Protein AF-A0A8J4UWA9-F1 (afdb_monomer)

Foldseek 3Di:
DDDDPDDDDWDKDKFDDAFDQPPCPQLLQWQAWAAAALAQWIWTAGVQQKIWICRRPDGDDTLDIDPAHFDDKDKEDEPDPPSPDFIKMWTAHPQRKIWIWTQDPSSHIDTQAIQGPVNVVVLPDPVVPCPDFDDKDWADHYPQWTWMDTLNFKIWIWGDDPNDRYIHTPAIEGAPDDPVCNPFWQDWHAAQQWIWTAGQAAKIWIAGRHHNYTFFIDRQLVLQVVPDPDDVCSVVRGAWHDWDAANLRQWIWIAHQQGKIWIDGVLLRCVVVVVRGPLDDPPPQPPLDDPDDDDCPDPVSVVVNCVSVVDDPDPDPDPVVVVVVVVCCVPPPPPPPPSFGSQCSPPDPVSVVSRVPDDPDPQLADRSTDMDRDPDDPAWGWRDWADHSFKIWTWIAHNSSQKIKIWIAGRNVRDIDIDIDRGRKDWYHYDNVDRWTWMQGSRGIMTMDIPADPLNVLQVCLVPHPPVVSVVSCVSRVNQLRQDDVVSCVVCVVVVVVRSVVSNCVSCCCVVPPDPPPDDDDDDDDDDDDDDD

Nearest PDB structures (foldseek):
  7pqh-assembly1_G  TM=6.621E-01  e=1.181E-06  Saccharomyces cerevisiae
  5wbl-assembly1_A  TM=5.538E-01  e=3.535E-06  Arabidopsis thaliana
  5wbj-assembly1_A  TM=5.204E-01  e=1.010E-06  Arabidopsis thaliana
  7peq-assembly1_AI  TM=6.344E-01  e=3.900E-05  Homo sapiens
  7fik-assembly1_D  TM=5.976E-01  e=2.707E-05  Xenopus laevis

Solvent-accessible surface area (backbone atoms only — not comparable to full-atom values): 30701 Å² total; per-residue (Å²): 134,85,74,73,80,72,83,71,74,82,44,70,35,78,42,58,75,39,72,53,45,76,80,48,79,60,55,49,45,47,76,48,38,37,36,36,63,97,55,57,40,35,38,36,33,32,77,84,14,32,38,41,28,31,41,75,83,52,78,70,58,67,35,34,74,42,82,60,59,37,72,50,74,46,55,43,40,66,88,64,91,64,88,81,65,68,58,37,40,40,39,30,28,84,79,58,26,37,36,35,31,39,36,50,98,84,39,44,72,39,81,63,31,60,42,45,45,69,55,52,51,64,62,46,58,84,87,70,72,70,86,72,87,85,46,72,44,87,62,49,40,44,74,46,34,32,38,37,36,36,65,86,42,35,43,36,34,34,33,53,52,87,95,45,58,59,67,44,77,78,46,69,27,60,45,66,67,64,92,87,58,87,86,50,72,51,32,73,42,66,54,97,62,34,35,38,39,31,25,28,78,36,42,35,42,30,27,38,69,74,68,17,44,61,33,32,54,42,58,48,60,62,49,41,53,76,58,51,93,66,70,84,64,60,87,64,70,48,50,31,51,45,62,43,62,12,94,82,64,44,31,38,39,38,31,25,72,77,49,31,39,40,39,36,44,45,48,59,47,43,69,75,42,50,87,37,46,61,42,64,68,75,84,66,70,71,66,84,63,69,96,56,99,65,65,81,88,38,72,73,43,53,56,50,46,30,68,69,66,75,47,79,84,71,90,67,80,49,70,64,58,51,50,53,49,52,51,50,58,70,68,38,72,77,72,65,73,81,74,67,55,72,52,42,56,44,94,45,67,68,43,34,54,47,42,74,68,58,76,78,62,85,68,41,53,56,89,56,30,51,75,52,75,57,94,69,70,92,74,50,40,81,76,48,79,46,49,46,81,52,35,38,42,40,32,31,34,28,79,52,20,46,28,27,37,40,38,39,35,35,37,69,79,69,48,75,40,72,45,80,38,92,40,50,32,44,69,34,50,54,50,98,84,54,93,62,50,33,34,41,29,71,70,21,35,29,38,52,35,70,83,42,51,70,68,60,52,50,52,50,37,56,73,77,53,44,56,66,60,50,50,52,45,29,60,69,58,70,46,69,72,65,74,63,57,70,66,55,41,50,49,18,63,75,68,68,37,60,66,43,41,52,52,41,52,63,38,40,37,72,75,78,55,64,80,92,76,80,77,77,85,80,84,79,83,90,77,89,79,90,82,88,134

Sequence (533 aa):
MLSRPEARAPCALEVALVPDIGLCADIQHTVKARLAAGSALLCCLHDDGKLTISDVSEPGTPAGVLEDSHTDFLWEVSTEQNKARKPRLLTMKPACNLRLHEIDSESQLTSVSECSTDILLQLVNKDLNVSKLSSMNLLSFVDGRCYLLLNGHVLVHIWWKEGCAEPEMLSSCVLSLPSETQEMFTDYQLCKGILFMLMSIGFIYVFDSADGKHLATVELPAYYISGQRNVDLADSLSSFCLLQISQDFSTAVVVTRLNQALAVDLNDYFRIHINHLHCQQDPRPLPLIPTKPCDQDSIANSTYSQSVLGTHFQTDHSWEARLALLYKQAKAPVSSALRIPWYKDLPRSECQQAAATTKLSQSALPSRGAVISLSLPEQTTPTQLIVSEFSAVLSFTSPGNSSTTLAYWDFQTQVVTCHFIDAPALPVCWSEEEHLSLILKESGMSLVLFSVTQEELLNRLMVFGSAGVVDSLCHLNAWGRCSMPIHSLQAGLKNRQLDMVDFFLKSKENILCPPTNYSLPDQSPTSTQMQLQ

Structure (mmCIF, N/CA/C/O backbone):
data_AF-A0A8J4UWA9-F1
#
_entry.id   AF-A0A8J4UWA9-F1
#
loop_
_atom_site.group_PDB
_atom_site.id
_atom_site.type_symbol
_atom_site.label_atom_id
_atom_site.label_alt_id
_atom_site.label_comp_id
_atom_site.label_asym_id
_atom_site.label_entity_id
_atom_site.label_seq_id
_atom_site.pdbx_PDB_ins_code
_atom_site.Cartn_x
_atom_site.Cartn_y
_atom_site.Cartn_z
_atom_site.occupancy
_atom_site.B_iso_or_equiv
_atom_site.auth_seq_id
_atom_site.auth_comp_id
_atom_site.auth_asym_id
_atom_site.auth_atom_id
_atom_site.pdbx_PDB_model_num
ATOM 1 N N . MET A 1 1 ? -19.453 -19.515 -36.589 1.00 31.64 1 MET A N 1
ATOM 2 C CA . MET A 1 1 ? -18.828 -18.188 -36.430 1.00 31.64 1 MET A CA 1
ATOM 3 C C . MET A 1 1 ? -18.993 -17.800 -34.975 1.00 31.64 1 MET A C 1
ATOM 5 O O . MET A 1 1 ? -20.091 -17.453 -34.573 1.00 31.64 1 MET A O 1
ATOM 9 N N . LEU A 1 2 ? -17.951 -18.014 -34.171 1.00 27.30 2 LEU A N 1
ATOM 10 C CA . LEU A 1 2 ? -17.931 -17.633 -32.761 1.00 27.30 2 LEU A CA 1
ATOM 11 C C . LEU A 1 2 ? -17.698 -16.125 -32.720 1.00 27.30 2 LEU A C 1
ATOM 13 O O . LEU A 1 2 ? -16.602 -15.658 -33.027 1.00 27.30 2 LEU A O 1
ATOM 17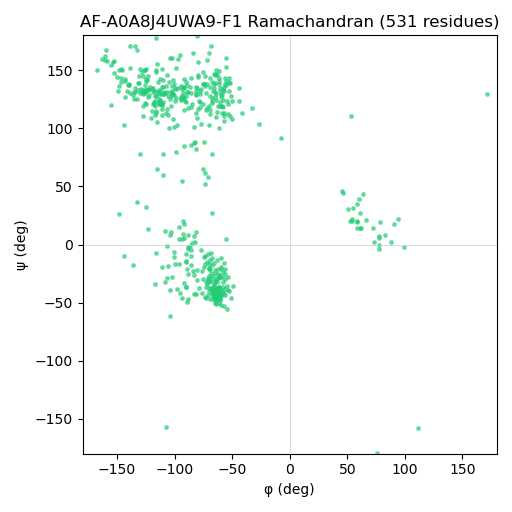 N N . SER A 1 3 ? -18.759 -15.374 -32.448 1.00 25.36 3 SER A N 1
ATOM 18 C CA . SER A 1 3 ? -18.674 -13.953 -32.141 1.00 25.36 3 SER A CA 1
ATOM 19 C C . SER A 1 3 ? -17.695 -13.770 -30.983 1.00 25.36 3 SER A C 1
ATOM 21 O O . SER A 1 3 ? -17.846 -14.393 -29.931 1.00 25.36 3 SER A O 1
ATOM 23 N N . ARG A 1 4 ? -16.666 -12.942 -31.205 1.00 26.19 4 ARG A N 1
ATOM 24 C CA . ARG A 1 4 ? -15.840 -12.372 -30.133 1.00 26.19 4 ARG A CA 1
ATOM 25 C C . ARG A 1 4 ? -16.780 -11.895 -29.017 1.00 26.19 4 ARG A C 1
ATOM 27 O O . ARG A 1 4 ? -17.773 -11.251 -29.358 1.00 26.19 4 ARG A O 1
ATOM 34 N N . PRO A 1 5 ? -16.503 -12.182 -27.733 1.00 31.03 5 PRO A N 1
ATOM 35 C CA . PRO A 1 5 ? -17.251 -11.539 -26.667 1.00 31.03 5 PRO A CA 1
ATOM 36 C C . PRO A 1 5 ? -17.061 -10.029 -26.831 1.00 31.03 5 PRO A C 1
ATOM 38 O O . PRO A 1 5 ? -15.929 -9.554 -26.952 1.00 31.03 5 PRO A O 1
ATOM 41 N N . GLU A 1 6 ? -18.171 -9.302 -26.938 1.00 30.31 6 GLU A N 1
ATOM 42 C CA . GLU A 1 6 ? -18.180 -7.843 -26.916 1.00 30.31 6 GLU A CA 1
ATOM 43 C C . GLU A 1 6 ? -17.410 -7.366 -25.679 1.00 30.31 6 GLU A C 1
ATOM 45 O O . GLU A 1 6 ? -17.491 -7.979 -24.610 1.00 30.31 6 GLU A O 1
ATOM 50 N N . ALA A 1 7 ? -16.605 -6.314 -25.847 1.00 37.88 7 ALA A N 1
ATOM 51 C CA . ALA A 1 7 ? -15.844 -5.722 -24.759 1.00 37.88 7 ALA A CA 1
ATOM 52 C C . ALA A 1 7 ? -16.825 -5.313 -23.653 1.00 37.88 7 ALA A C 1
ATOM 54 O O . ALA A 1 7 ? -17.656 -4.426 -23.847 1.00 37.88 7 ALA A O 1
ATOM 55 N N . ARG A 1 8 ? -16.770 -6.025 -22.521 1.00 51.41 8 ARG A N 1
ATOM 56 C CA . ARG A 1 8 ? -17.594 -5.741 -21.345 1.00 51.41 8 ARG A CA 1
ATOM 57 C C . ARG A 1 8 ? -17.330 -4.299 -20.921 1.00 51.41 8 ARG A C 1
ATOM 59 O O . ARG A 1 8 ? -16.172 -3.899 -20.831 1.00 51.41 8 ARG A O 1
ATOM 66 N N . ALA A 1 9 ? -18.391 -3.534 -20.674 1.00 50.44 9 ALA A N 1
ATOM 67 C CA . ALA A 1 9 ? -18.242 -2.209 -20.093 1.00 50.44 9 ALA A CA 1
ATOM 68 C C . ALA A 1 9 ? -17.501 -2.338 -18.746 1.00 50.44 9 ALA A C 1
ATOM 70 O O . ALA A 1 9 ? -17.834 -3.243 -17.971 1.00 50.44 9 ALA A O 1
ATOM 71 N N . PRO A 1 10 ? -16.497 -1.489 -18.472 1.00 60.09 10 PRO A N 1
ATOM 72 C CA . PRO A 1 10 ? -15.812 -1.486 -17.188 1.00 60.09 10 PRO A CA 1
ATOM 73 C C . PRO A 1 10 ? -16.841 -1.225 -16.082 1.00 60.09 10 PRO A C 1
ATOM 75 O O . PRO A 1 10 ? -17.544 -0.217 -16.104 1.00 60.09 10 PRO A O 1
ATOM 78 N N . CYS A 1 11 ? -16.981 -2.175 -15.160 1.00 76.44 11 CYS A N 1
ATOM 79 C CA . CYS A 1 11 ? -17.974 -2.140 -14.093 1.00 76.44 11 CYS A CA 1
ATOM 80 C C . CYS A 1 11 ? -17.272 -2.379 -12.755 1.00 76.44 11 CYS A C 1
ATOM 82 O O . CYS A 1 11 ? -16.471 -3.312 -12.627 1.00 76.44 11 CYS A O 1
ATOM 84 N N . ALA A 1 12 ? -17.567 -1.515 -11.786 1.00 88.50 12 ALA A N 1
ATOM 85 C CA . ALA A 1 12 ? -17.227 -1.696 -10.386 1.00 88.50 12 ALA A CA 1
ATOM 86 C C . ALA A 1 12 ? -18.495 -2.121 -9.636 1.00 88.50 12 ALA A C 1
ATOM 88 O O . ALA A 1 12 ? -19.555 -1.518 -9.807 1.00 88.50 12 ALA A O 1
ATOM 89 N N . LEU A 1 13 ? -18.387 -3.179 -8.841 1.00 90.62 13 LEU A N 1
ATOM 90 C CA . LEU A 1 13 ? -19.443 -3.667 -7.968 1.00 90.62 13 LEU A CA 1
ATOM 91 C C . LEU A 1 13 ? -19.074 -3.320 -6.530 1.00 90.62 13 LEU A C 1
ATOM 93 O O . LEU A 1 13 ? -18.088 -3.829 -6.003 1.00 90.62 13 LEU A O 1
ATOM 97 N N . GLU A 1 14 ? -19.885 -2.489 -5.891 1.00 92.38 14 GLU A N 1
ATOM 98 C CA . GLU A 1 14 ? -19.778 -2.235 -4.461 1.00 92.38 14 GLU A CA 1
ATOM 99 C C . GLU A 1 14 ? -20.630 -3.241 -3.681 1.00 92.38 14 GLU A C 1
ATOM 101 O O . GLU A 1 14 ? -21.792 -3.480 -4.012 1.00 92.38 14 GLU A O 1
ATOM 106 N N . VAL A 1 15 ? -20.032 -3.845 -2.657 1.00 92.06 15 VAL A N 1
ATOM 107 C CA . VAL A 1 15 ? -20.636 -4.885 -1.828 1.00 92.06 15 VAL A CA 1
ATOM 108 C C . VAL A 1 15 ? -20.512 -4.478 -0.366 1.00 92.06 15 VAL A C 1
ATOM 110 O O . VAL A 1 15 ? -19.419 -4.490 0.195 1.00 92.06 15 VAL A O 1
ATOM 113 N N . ALA A 1 16 ? -21.623 -4.140 0.275 1.00 91.25 16 ALA A N 1
ATOM 114 C CA . ALA A 1 16 ? -21.692 -3.973 1.718 1.00 91.25 16 ALA A CA 1
ATOM 115 C C . ALA A 1 16 ? -21.313 -5.292 2.403 1.00 91.25 16 ALA A C 1
ATOM 117 O O . ALA A 1 16 ? -21.866 -6.350 2.085 1.00 91.25 16 ALA A O 1
ATOM 118 N N . LEU A 1 17 ? -20.352 -5.215 3.324 1.00 89.25 17 LEU A N 1
ATOM 119 C CA . LEU A 1 17 ? -19.878 -6.346 4.120 1.00 89.25 17 LEU A CA 1
ATOM 120 C C . LEU A 1 17 ? -20.411 -6.281 5.546 1.00 89.25 17 LEU A C 1
ATOM 122 O O . LEU A 1 17 ? -20.756 -7.312 6.119 1.00 89.25 17 LEU A O 1
ATOM 126 N N . VAL A 1 18 ? -20.473 -5.073 6.109 1.00 86.81 18 VAL A N 1
ATOM 127 C CA . VAL A 1 18 ? -20.849 -4.845 7.504 1.00 86.81 18 VAL A CA 1
ATOM 128 C C . VAL A 1 18 ? -21.676 -3.565 7.572 1.00 86.81 18 VAL A C 1
ATOM 130 O O . VAL A 1 18 ? -21.222 -2.553 7.036 1.00 86.81 18 VAL A O 1
ATOM 133 N N . PRO A 1 19 ? -22.881 -3.586 8.166 1.00 82.19 19 PRO A N 1
ATOM 134 C CA . PRO A 1 19 ? -23.684 -2.379 8.327 1.00 82.19 19 PRO A CA 1
ATOM 135 C C . PRO A 1 19 ? -23.057 -1.440 9.366 1.00 82.19 19 PRO A C 1
ATOM 137 O O . PRO A 1 19 ? -22.196 -1.851 10.143 1.00 82.19 19 PRO A O 1
ATOM 140 N N . ASP A 1 20 ? -23.485 -0.179 9.397 1.00 74.44 20 ASP A N 1
ATOM 141 C CA . ASP A 1 20 ? -23.071 0.728 10.467 1.00 74.44 20 ASP A CA 1
ATOM 142 C C . ASP A 1 20 ? -23.710 0.319 11.791 1.00 74.44 20 ASP A C 1
ATOM 144 O O . ASP A 1 20 ? -24.935 0.273 11.933 1.00 74.44 20 ASP A O 1
ATOM 148 N N . ILE A 1 21 ? -22.851 -0.000 12.756 1.00 65.88 21 ILE A N 1
ATOM 149 C CA . ILE A 1 21 ? -23.251 -0.316 14.122 1.00 65.88 21 ILE A CA 1
ATOM 150 C C . ILE A 1 21 ? -22.383 0.448 15.134 1.00 65.88 21 ILE A C 1
ATOM 152 O O . ILE A 1 21 ? -22.033 -0.068 16.195 1.00 65.88 21 ILE A O 1
ATOM 156 N N . GLY A 1 22 ? -22.016 1.688 14.789 1.00 66.50 22 GLY A N 1
ATOM 157 C CA . GLY A 1 22 ? -21.118 2.527 15.589 1.00 66.50 22 GLY A CA 1
ATOM 158 C C . GLY A 1 22 ? -19.641 2.367 15.219 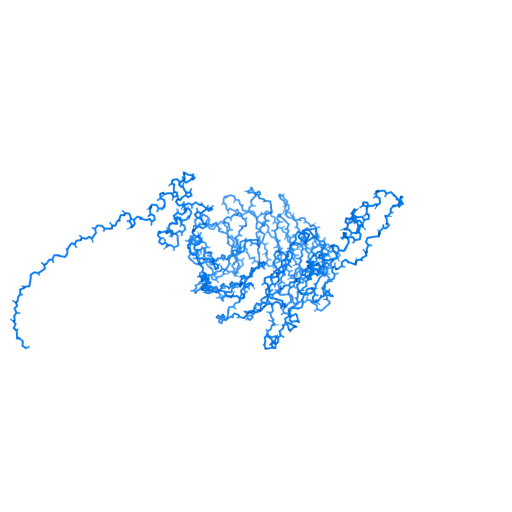1.00 66.50 22 GLY A C 1
ATOM 159 O O . GLY A 1 22 ? -18.769 2.756 15.990 1.00 66.50 22 GLY A O 1
ATOM 160 N N . LEU A 1 23 ? -19.356 1.809 14.037 1.00 66.75 23 LEU A N 1
ATOM 161 C CA . LEU A 1 23 ? -17.997 1.678 13.493 1.00 66.75 23 LEU A CA 1
ATOM 162 C C . LEU A 1 23 ? -17.443 3.019 12.989 1.00 66.75 23 LEU A C 1
ATOM 164 O O . LEU A 1 23 ? -16.235 3.167 12.822 1.00 66.75 23 LEU A O 1
ATOM 168 N N . CYS A 1 24 ? -18.339 3.973 12.732 1.00 64.06 24 CYS A N 1
ATOM 169 C CA . CYS A 1 24 ? -18.130 5.078 11.804 1.00 64.06 24 CYS A CA 1
ATOM 170 C C . CYS A 1 24 ? -18.353 6.460 12.435 1.00 64.06 24 CYS A C 1
ATOM 172 O O . CYS A 1 24 ? -18.805 7.382 11.755 1.00 64.06 24 CYS A O 1
ATOM 174 N N . ALA A 1 25 ? -18.054 6.620 13.728 1.00 66.94 25 ALA A N 1
ATOM 175 C CA . ALA A 1 25 ? -18.060 7.945 14.341 1.00 66.94 25 ALA A CA 1
ATOM 176 C C . ALA A 1 25 ? -16.959 8.812 13.706 1.00 66.94 25 ALA A C 1
ATOM 178 O O . ALA A 1 25 ? -15.802 8.400 13.637 1.00 66.94 25 ALA A O 1
ATOM 179 N N . ASP A 1 26 ? -17.338 9.996 13.225 1.00 78.19 26 ASP A N 1
ATOM 180 C CA . ASP A 1 26 ? -16.420 11.040 12.767 1.00 78.19 26 ASP A CA 1
ATOM 181 C C . ASP A 1 26 ? -15.496 10.649 11.593 1.00 78.19 26 ASP A C 1
ATOM 183 O O . ASP A 1 26 ? -14.351 11.092 11.521 1.00 78.19 26 ASP A O 1
ATOM 187 N N . ILE A 1 27 ? -16.002 9.892 10.603 1.00 84.88 27 ILE A N 1
ATOM 188 C CA . ILE A 1 27 ? -15.251 9.560 9.366 1.00 84.88 27 ILE A CA 1
ATOM 189 C C . ILE A 1 27 ? -14.632 10.805 8.724 1.00 84.88 27 ILE A C 1
ATOM 191 O O . ILE A 1 27 ? -13.532 10.736 8.187 1.00 84.88 27 ILE A O 1
ATOM 195 N N . GLN A 1 28 ? -15.308 11.951 8.793 1.00 85.81 28 GLN A N 1
ATOM 196 C CA . GLN A 1 28 ? -14.829 13.216 8.228 1.00 85.81 28 GLN A CA 1
ATOM 197 C C . GLN A 1 28 ? -13.501 13.690 8.844 1.00 85.81 28 GLN A C 1
ATOM 199 O O . GLN A 1 28 ? -12.731 14.382 8.182 1.00 85.81 28 GLN A O 1
ATOM 204 N N . HIS A 1 29 ? -13.230 13.281 10.084 1.00 86.69 29 HIS A N 1
ATOM 205 C CA . HIS A 1 29 ? -12.028 13.593 10.852 1.00 86.69 29 HIS A CA 1
ATOM 206 C C . HIS A 1 29 ? -11.006 12.450 10.847 1.00 86.69 29 HIS A C 1
ATOM 208 O O . HIS A 1 29 ? -9.884 12.617 11.319 1.00 86.69 29 HIS A O 1
ATOM 214 N N . THR A 1 30 ? -11.345 11.286 10.286 1.00 88.88 30 THR A N 1
ATOM 215 C CA . THR A 1 30 ? -10.436 10.138 10.231 1.00 88.88 30 THR A CA 1
ATOM 216 C C . THR A 1 30 ? -9.395 10.306 9.119 1.00 88.88 30 THR A C 1
ATOM 218 O O . THR A 1 30 ? -9.722 10.420 7.941 1.00 88.88 30 THR A O 1
ATOM 221 N N . VAL A 1 31 ? -8.115 10.263 9.478 1.00 88.88 31 VAL A N 1
ATOM 222 C CA . VAL A 1 31 ? -6.973 10.409 8.561 1.00 88.88 31 VAL A CA 1
ATOM 223 C C . VAL A 1 31 ? -6.515 9.061 8.000 1.00 88.88 31 VAL A C 1
ATOM 225 O O . VAL A 1 31 ? -6.098 8.975 6.847 1.00 88.88 31 VAL A O 1
ATOM 228 N N . LYS A 1 32 ? -6.564 7.995 8.808 1.00 91.12 32 LYS A N 1
ATOM 229 C CA . LYS A 1 32 ? -6.045 6.671 8.429 1.00 91.12 32 LYS A CA 1
ATOM 230 C C . LYS A 1 32 ? -6.845 5.561 9.098 1.00 91.12 32 LYS A C 1
ATOM 232 O O . LYS A 1 32 ? -7.010 5.584 10.312 1.00 91.12 32 LYS A O 1
ATOM 237 N N . ALA A 1 33 ? -7.264 4.557 8.330 1.00 91.56 33 ALA A N 1
ATOM 238 C CA . ALA A 1 33 ? -7.954 3.376 8.843 1.00 91.56 33 ALA A CA 1
ATOM 239 C C . ALA A 1 33 ? -7.270 2.084 8.378 1.00 91.56 33 ALA A C 1
ATOM 241 O O . ALA A 1 33 ? -6.945 1.931 7.196 1.00 91.56 33 ALA A O 1
ATOM 242 N N . ARG A 1 34 ? -7.042 1.140 9.302 1.00 91.50 34 ARG A N 1
ATOM 243 C CA . ARG A 1 34 ? -6.495 -0.186 8.976 1.00 91.50 34 ARG A CA 1
ATOM 244 C C . ARG A 1 34 ? -7.161 -1.308 9.764 1.00 91.50 34 ARG A C 1
ATOM 246 O O . ARG A 1 34 ? -7.336 -1.195 10.978 1.00 91.50 34 ARG A O 1
ATOM 253 N N . LEU A 1 35 ? -7.451 -2.406 9.076 1.00 89.19 35 LEU A N 1
ATOM 254 C CA . LEU A 1 35 ? -7.943 -3.653 9.651 1.00 89.19 35 LEU A CA 1
ATOM 255 C C . LEU A 1 35 ? -6.760 -4.558 10.023 1.00 89.19 35 LEU A C 1
ATOM 257 O O . LEU A 1 35 ? -5.783 -4.646 9.280 1.00 89.19 35 LEU A O 1
ATOM 261 N N . ALA A 1 36 ? -6.841 -5.226 11.166 1.00 87.12 36 ALA A N 1
ATOM 262 C CA . ALA A 1 36 ? -5.839 -6.192 11.591 1.00 87.12 36 ALA A CA 1
ATOM 263 C C . ALA A 1 36 ? -5.904 -7.480 10.748 1.00 87.12 36 ALA A C 1
ATOM 265 O O . ALA A 1 36 ? -6.975 -8.015 10.454 1.00 87.12 36 ALA A O 1
ATOM 266 N N . ALA A 1 37 ? -4.742 -8.019 10.374 1.00 78.81 37 ALA A N 1
ATOM 267 C CA . ALA A 1 37 ? -4.672 -9.287 9.658 1.00 78.81 37 ALA A CA 1
ATOM 268 C C . ALA A 1 37 ? -5.115 -10.444 10.574 1.00 78.81 37 ALA A C 1
ATOM 270 O O . ALA A 1 37 ? -4.589 -10.621 11.670 1.00 78.81 37 ALA A O 1
ATOM 271 N N . GLY A 1 38 ? -6.081 -11.247 10.122 1.00 74.00 38 GLY A N 1
ATOM 272 C CA . GLY A 1 38 ? -6.558 -12.420 10.863 1.00 74.00 38 GLY A CA 1
ATOM 273 C C . GLY A 1 38 ? -7.500 -12.132 12.041 1.00 74.00 38 GLY A C 1
ATOM 274 O O . GLY A 1 38 ? -7.874 -13.078 12.733 1.00 74.00 38 GLY A O 1
ATOM 275 N N . SER A 1 39 ? -7.921 -10.881 12.258 1.00 77.38 39 SER A N 1
ATOM 276 C CA . SER A 1 39 ? -8.963 -10.524 13.230 1.00 77.38 39 SER A CA 1
ATOM 277 C C . SER A 1 39 ? -9.972 -9.531 12.638 1.00 77.38 39 SER A C 1
ATOM 279 O O . SER A 1 39 ? -9.790 -9.023 11.534 1.00 77.38 39 SER A O 1
ATOM 281 N N . ALA A 1 40 ? -11.069 -9.281 13.354 1.00 84.75 40 ALA A N 1
ATOM 282 C CA . ALA A 1 40 ? -12.113 -8.339 12.950 1.00 84.75 40 ALA A CA 1
ATOM 283 C C . ALA A 1 40 ? -11.887 -6.925 13.523 1.00 84.75 40 ALA A C 1
ATOM 285 O O . ALA A 1 40 ? -12.823 -6.142 13.612 1.00 84.75 40 ALA A O 1
ATOM 286 N N . LEU A 1 41 ? -10.661 -6.588 13.938 1.00 88.19 41 LEU A N 1
ATOM 287 C CA . LEU A 1 41 ? -10.372 -5.319 14.607 1.00 88.19 41 LEU A CA 1
ATOM 288 C C . LEU A 1 41 ? -9.981 -4.234 13.604 1.00 88.19 41 LEU A C 1
ATOM 290 O O . LEU A 1 41 ? -9.008 -4.376 12.861 1.00 88.19 41 LEU A O 1
ATOM 294 N N . LEU A 1 42 ? -10.717 -3.129 13.626 1.00 89.25 42 LEU A N 1
ATOM 295 C CA . LEU A 1 42 ? -10.459 -1.920 12.856 1.00 89.25 42 LEU A CA 1
ATOM 296 C C . LEU A 1 42 ? -9.836 -0.863 13.767 1.00 89.25 42 LEU A C 1
ATOM 298 O O . LEU A 1 42 ? -10.354 -0.605 14.848 1.00 89.25 42 LEU A O 1
ATOM 302 N N . CYS A 1 43 ? -8.748 -0.234 13.327 1.00 90.62 43 CYS A N 1
ATOM 303 C CA . CYS A 1 43 ? -8.167 0.930 13.990 1.00 90.62 43 CYS A CA 1
ATOM 304 C C . CYS A 1 43 ? -8.260 2.151 13.074 1.00 90.62 43 CYS A C 1
ATOM 306 O O . CYS A 1 43 ? -7.867 2.076 11.905 1.00 90.62 43 CYS A O 1
ATOM 308 N N . CYS A 1 44 ? -8.753 3.259 13.620 1.00 91.19 44 CYS A N 1
ATOM 309 C CA . CYS A 1 44 ? -8.930 4.539 12.947 1.00 91.19 44 CYS A CA 1
ATOM 310 C C . CYS A 1 44 ? -8.170 5.634 13.707 1.00 91.19 44 CYS A C 1
ATOM 312 O O . CYS A 1 44 ? -8.362 5.799 14.913 1.00 91.19 44 CYS A O 1
ATOM 314 N N . LEU A 1 45 ? -7.323 6.374 12.990 1.00 92.00 45 LEU A N 1
ATOM 315 C CA . LEU A 1 45 ? -6.604 7.555 13.464 1.00 92.00 45 LEU A CA 1
ATOM 316 C C . LEU A 1 45 ? -7.333 8.817 13.024 1.00 92.00 45 LEU A C 1
ATOM 318 O O . LEU A 1 45 ? -7.558 8.999 11.827 1.00 92.00 45 LEU A O 1
ATOM 322 N N . HIS A 1 46 ? -7.639 9.684 13.980 1.00 91.06 46 HIS A N 1
ATOM 323 C CA . HIS A 1 46 ? -8.318 10.960 13.767 1.00 91.06 46 HIS A CA 1
ATOM 324 C C . HIS A 1 46 ? -7.331 12.127 13.643 1.00 91.06 46 HIS A C 1
ATOM 326 O O . HIS A 1 46 ? -6.156 12.013 13.998 1.00 91.06 46 HIS A O 1
ATOM 332 N N . ASP A 1 47 ? -7.806 13.249 13.112 1.00 88.62 47 ASP A N 1
ATOM 333 C CA . ASP A 1 47 ? -7.044 14.486 12.899 1.00 88.62 47 ASP A CA 1
ATOM 334 C C . ASP A 1 47 ? -6.523 15.121 14.202 1.00 88.62 47 ASP A C 1
ATOM 336 O O . ASP A 1 47 ? -5.463 15.752 14.207 1.00 88.62 47 ASP A O 1
ATOM 340 N N . ASP A 1 48 ? -7.214 14.896 15.319 1.00 87.19 48 ASP A N 1
ATOM 341 C CA . ASP A 1 48 ? -6.806 15.281 16.672 1.00 87.19 48 ASP A CA 1
ATOM 342 C C . ASP A 1 48 ? -5.726 14.362 17.287 1.00 87.19 48 ASP A C 1
ATOM 344 O O . ASP A 1 48 ? -5.193 14.637 18.368 1.00 87.19 48 ASP A O 1
ATOM 348 N N . GLY A 1 49 ? -5.356 13.292 16.577 1.00 86.81 49 GLY A N 1
ATOM 349 C CA . GLY A 1 49 ? -4.370 12.301 16.991 1.00 86.81 49 GLY A CA 1
ATOM 350 C C . GLY A 1 49 ? -4.939 11.152 17.826 1.00 86.81 49 GLY A C 1
ATOM 351 O O . GLY A 1 49 ? -4.167 10.293 18.256 1.00 86.81 49 GLY A O 1
ATOM 352 N N . LYS A 1 50 ? -6.250 11.097 18.078 1.00 90.19 50 LYS A N 1
ATOM 353 C CA . LYS A 1 50 ? -6.855 9.981 18.814 1.00 90.19 50 LYS A CA 1
ATOM 354 C C . LYS A 1 50 ? -6.909 8.725 17.957 1.00 90.19 50 LYS A C 1
ATOM 356 O O . LYS A 1 50 ? -7.149 8.782 16.750 1.00 90.19 50 LYS A O 1
ATOM 361 N N . LEU A 1 51 ? -6.734 7.573 18.602 1.00 90.00 51 LEU A N 1
ATOM 362 C CA . LEU A 1 51 ? -6.941 6.270 17.971 1.00 90.00 51 LEU A CA 1
ATOM 363 C C . LEU A 1 51 ? -8.197 5.620 18.537 1.00 90.00 51 LEU A C 1
ATOM 365 O O . LEU A 1 51 ? -8.355 5.485 19.751 1.00 90.00 51 LEU A O 1
ATOM 369 N N . THR A 1 52 ? -9.068 5.179 17.641 1.00 89.00 52 THR A N 1
ATOM 370 C CA . THR A 1 52 ? -10.274 4.418 17.976 1.00 89.00 52 THR A CA 1
ATOM 371 C C . THR A 1 52 ? -10.137 3.017 17.416 1.00 89.00 52 THR A C 1
ATOM 373 O O . THR A 1 52 ? -9.773 2.840 16.254 1.00 89.00 52 THR A O 1
ATOM 376 N N . ILE A 1 53 ? -10.377 2.022 18.262 1.00 88.69 53 ILE A N 1
ATOM 377 C CA . ILE A 1 53 ? -10.332 0.614 17.896 1.00 88.69 53 ILE A CA 1
ATOM 378 C C . ILE A 1 53 ? -11.738 0.067 18.065 1.00 88.69 53 ILE A C 1
ATOM 380 O O . ILE A 1 53 ? -12.334 0.213 19.133 1.00 88.69 53 ILE A O 1
ATOM 384 N N . SER A 1 54 ? -12.243 -0.580 17.026 1.00 86.25 54 SER A N 1
ATOM 385 C CA . SER A 1 54 ? -13.588 -1.141 16.992 1.00 86.25 54 SER A CA 1
ATOM 386 C C . SER A 1 54 ? -13.539 -2.575 16.489 1.00 86.25 54 SER A C 1
ATOM 388 O O . SER A 1 54 ? -12.801 -2.885 15.552 1.00 86.25 54 SER A O 1
ATOM 390 N N . ASP A 1 55 ? -14.330 -3.448 17.105 1.00 85.12 55 ASP A N 1
ATOM 391 C CA . ASP A 1 55 ? -14.548 -4.793 16.591 1.00 85.12 55 ASP A CA 1
ATOM 392 C C . ASP A 1 55 ? -15.674 -4.749 15.556 1.00 85.12 55 ASP A C 1
ATOM 394 O O . ASP A 1 55 ? -16.794 -4.331 15.830 1.00 85.12 55 ASP A O 1
ATOM 398 N N . VAL A 1 56 ? -15.360 -5.158 14.335 1.00 82.31 56 VAL A N 1
ATOM 399 C CA . VAL A 1 56 ? -16.290 -5.201 13.209 1.00 82.31 56 VAL A CA 1
ATOM 400 C C . VAL A 1 56 ? -17.346 -6.303 13.392 1.00 82.31 56 VAL A C 1
ATOM 402 O O . VAL A 1 56 ? -18.412 -6.248 12.778 1.00 82.31 56 VAL A O 1
ATOM 405 N N . SER A 1 57 ? -17.071 -7.306 14.229 1.00 77.31 57 SER A N 1
ATOM 406 C CA . SER A 1 57 ? -17.984 -8.412 14.520 1.00 77.31 57 SER A CA 1
ATOM 407 C C . SER A 1 57 ? -18.951 -8.135 15.674 1.00 77.31 57 SER A C 1
ATOM 409 O O . SER A 1 57 ? -20.047 -8.705 15.681 1.00 77.31 57 SER A O 1
ATOM 411 N N . GLU A 1 58 ? -18.595 -7.247 16.609 1.00 70.38 58 GLU A N 1
ATOM 412 C CA . GLU A 1 58 ? -19.408 -6.936 17.786 1.00 70.38 58 GLU A CA 1
ATOM 413 C C . GLU A 1 58 ? -19.993 -5.511 17.735 1.00 70.38 58 GLU A C 1
ATOM 415 O O . GLU A 1 58 ? -19.262 -4.523 17.685 1.00 70.38 58 GLU A O 1
ATOM 420 N N . PRO A 1 59 ? -21.327 -5.367 17.760 1.00 57.72 59 PRO A N 1
ATOM 421 C CA . PRO A 1 59 ? -21.978 -4.072 17.613 1.00 57.72 59 PRO A CA 1
ATOM 422 C C . PRO A 1 59 ? -21.936 -3.200 18.881 1.00 57.72 59 PRO A C 1
ATOM 424 O O . PRO A 1 59 ? -22.351 -3.637 19.953 1.00 57.72 59 PRO A O 1
ATOM 427 N N . GLY A 1 60 ? -21.597 -1.912 18.724 1.00 57.47 60 GLY A N 1
ATOM 428 C CA . GLY A 1 60 ? -22.046 -0.841 19.627 1.00 57.47 60 GLY A CA 1
ATOM 429 C C . GLY A 1 60 ? -21.091 -0.351 20.723 1.00 57.47 60 GLY A C 1
ATOM 430 O O . GLY A 1 60 ? -21.441 0.611 21.408 1.00 57.47 60 GLY A O 1
ATOM 431 N N . THR A 1 61 ? -19.893 -0.921 20.879 1.00 58.25 61 THR A N 1
ATOM 432 C CA . THR A 1 61 ? -18.866 -0.380 21.792 1.00 58.25 61 THR A CA 1
ATOM 433 C C . THR A 1 61 ? -17.486 -0.390 21.142 1.00 58.25 61 THR A C 1
ATOM 435 O O . THR A 1 61 ? -17.074 -1.441 20.652 1.00 58.25 61 THR A O 1
ATOM 438 N N . PRO A 1 62 ? -16.744 0.738 21.146 1.00 63.34 62 PRO A N 1
ATOM 439 C CA . PRO A 1 62 ? -15.346 0.715 20.742 1.00 63.34 62 PRO A CA 1
ATOM 440 C C . PRO A 1 62 ? -14.587 -0.237 21.671 1.00 63.34 62 PRO A C 1
ATOM 442 O O . PRO A 1 62 ? -14.688 -0.126 22.894 1.00 63.34 62 PRO A O 1
ATOM 445 N N . ALA A 1 63 ? -13.830 -1.158 21.076 1.00 64.75 63 ALA A N 1
ATOM 446 C CA . ALA A 1 63 ? -12.908 -2.061 21.763 1.00 64.75 63 ALA A CA 1
ATOM 447 C C . ALA A 1 63 ? -11.950 -1.265 22.670 1.00 64.75 63 ALA A C 1
ATOM 449 O O . ALA A 1 63 ? -11.704 -1.602 23.826 1.00 64.75 63 ALA A O 1
ATOM 450 N N . GLY A 1 64 ? -11.488 -0.112 22.181 1.00 71.94 64 GLY A N 1
ATOM 451 C CA . GLY A 1 64 ? -10.751 0.840 22.997 1.00 71.94 64 GLY A CA 1
ATOM 452 C C . GLY A 1 64 ? -10.589 2.189 22.316 1.00 71.94 64 GLY A C 1
ATOM 453 O O . GLY A 1 64 ? -10.506 2.281 21.092 1.00 71.94 64 GLY A O 1
ATOM 454 N N . VAL A 1 65 ? -10.513 3.243 23.126 1.00 78.81 65 VAL A N 1
ATOM 455 C CA . VAL A 1 65 ? -10.158 4.590 22.671 1.00 78.81 65 VAL A CA 1
ATOM 456 C C . VAL A 1 65 ? -8.864 4.998 23.357 1.00 78.81 65 VAL A C 1
ATOM 458 O O . VAL A 1 65 ? -8.762 4.992 24.585 1.00 78.81 65 VAL A O 1
ATOM 461 N N . LEU A 1 66 ? -7.864 5.343 22.555 1.00 79.94 66 LEU A N 1
ATOM 462 C CA . LEU A 1 66 ? -6.632 5.951 23.022 1.00 79.94 66 LEU A CA 1
ATOM 463 C C . LEU A 1 66 ? -6.732 7.465 22.826 1.00 79.94 66 LEU A C 1
ATOM 465 O O . LEU A 1 66 ? -6.558 7.972 21.720 1.00 79.94 66 LEU A O 1
ATOM 469 N N . GLU A 1 67 ? -6.981 8.170 23.927 1.00 79.25 67 GLU A N 1
ATOM 470 C CA . GLU A 1 67 ? -7.079 9.638 23.982 1.00 79.25 67 GLU A CA 1
ATOM 471 C C . GLU A 1 67 ? -5.715 10.348 23.875 1.00 79.25 67 GLU A C 1
ATOM 473 O O . GLU A 1 67 ? -5.651 11.567 23.724 1.00 79.25 67 GLU A O 1
ATOM 478 N N . ASP A 1 68 ? -4.611 9.600 23.973 1.00 81.56 68 ASP A N 1
ATOM 479 C CA . ASP A 1 68 ? -3.271 10.135 23.736 1.00 81.56 68 ASP A CA 1
ATOM 480 C C . ASP A 1 68 ? -3.143 10.600 22.269 1.00 81.56 68 ASP A C 1
ATOM 482 O O . ASP A 1 68 ? -3.686 9.976 21.361 1.00 81.56 68 ASP A O 1
ATOM 486 N N . SER A 1 69 ? -2.370 11.662 22.021 1.00 88.12 69 SER A N 1
ATOM 487 C CA . SER A 1 69 ? -2.079 12.123 20.657 1.00 88.12 69 SER A CA 1
ATOM 488 C C . SER A 1 69 ? -1.064 11.195 19.980 1.00 88.12 69 SER A C 1
ATOM 490 O O . SER A 1 69 ? 0.062 11.032 20.468 1.00 88.12 69 SER A O 1
ATOM 492 N N . HIS A 1 70 ? -1.464 10.600 18.860 1.00 89.81 70 HIS A N 1
ATOM 493 C CA . HIS A 1 70 ? -0.671 9.725 18.005 1.00 89.81 70 HIS A CA 1
ATOM 494 C C . HIS A 1 70 ? -0.489 10.342 16.620 1.00 89.81 70 HIS A C 1
ATOM 496 O O . HIS A 1 70 ? -1.332 11.088 16.132 1.00 89.81 70 HIS A O 1
ATOM 502 N N . THR A 1 71 ? 0.632 10.017 15.988 1.00 89.94 71 THR A N 1
ATOM 503 C CA . THR A 1 71 ? 0.968 10.454 14.630 1.00 89.94 71 THR A CA 1
ATOM 504 C C . THR A 1 71 ? 0.849 9.334 13.610 1.00 89.94 71 THR A C 1
ATOM 506 O O . THR A 1 71 ? 0.577 9.616 12.448 1.00 89.94 71 THR A O 1
ATOM 509 N N . ASP A 1 72 ? 1.056 8.078 14.016 1.00 91.75 72 ASP A N 1
ATOM 510 C CA . ASP A 1 72 ? 0.917 6.922 13.130 1.00 91.75 72 ASP A CA 1
ATOM 511 C C . ASP A 1 72 ? 0.715 5.607 13.908 1.00 91.75 72 ASP A C 1
ATOM 513 O O . ASP A 1 72 ? 0.931 5.546 15.122 1.00 91.75 72 ASP A O 1
ATOM 517 N N . PHE A 1 73 ? 0.316 4.543 13.208 1.00 93.75 73 PHE A N 1
ATOM 518 C CA . PHE A 1 73 ? 0.177 3.193 13.750 1.00 93.75 73 PHE A CA 1
ATOM 519 C C . PHE A 1 73 ? 0.335 2.086 12.690 1.00 93.75 73 PHE A C 1
ATOM 521 O O . PHE A 1 73 ? 0.090 2.297 11.495 1.00 93.75 73 PHE A O 1
ATOM 528 N N . LEU A 1 74 ? 0.685 0.878 13.150 1.00 92.62 74 LEU A N 1
ATOM 529 C CA . LEU A 1 74 ? 0.755 -0.358 12.365 1.00 92.62 74 LEU A CA 1
ATOM 530 C C . LEU A 1 74 ? 0.230 -1.566 13.155 1.00 92.62 74 LEU A C 1
ATOM 532 O O . LEU A 1 74 ? 0.580 -1.757 14.320 1.00 92.62 74 LEU A O 1
ATOM 536 N N . TRP A 1 75 ? -0.547 -2.422 12.492 1.00 91.62 75 TRP A N 1
ATOM 537 C CA . TRP A 1 75 ? -0.885 -3.755 12.996 1.00 91.62 75 TRP A CA 1
ATOM 538 C C . TRP A 1 75 ? 0.263 -4.738 12.759 1.00 91.62 75 TRP A C 1
ATOM 540 O O . TRP A 1 75 ? 0.931 -4.662 11.728 1.00 91.62 75 TRP A O 1
ATOM 550 N N . GLU A 1 76 ? 0.477 -5.668 13.693 1.00 90.19 76 GLU A N 1
ATOM 551 C CA . GLU A 1 76 ? 1.377 -6.801 13.472 1.00 90.19 76 GLU A CA 1
ATOM 552 C C . GLU A 1 76 ? 0.789 -7.721 12.404 1.00 90.19 76 GLU A C 1
ATOM 554 O O . GLU A 1 76 ? -0.322 -8.233 12.556 1.00 90.19 76 GLU A O 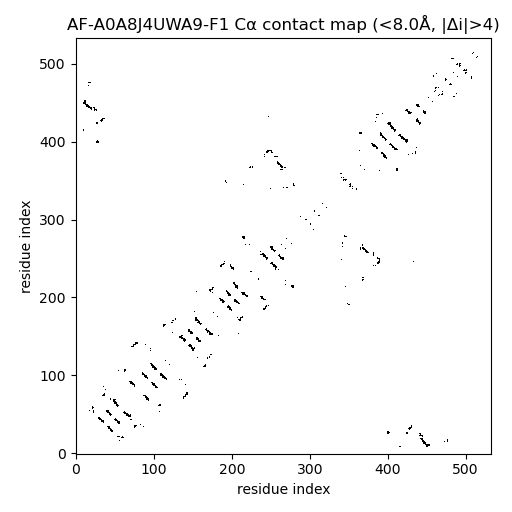1
ATOM 559 N N . VAL A 1 77 ? 1.551 -7.968 11.343 1.00 87.12 77 VAL A N 1
ATOM 560 C CA . VAL A 1 77 ? 1.247 -9.027 10.377 1.00 87.12 77 VAL A CA 1
ATOM 561 C C . VAL A 1 77 ? 1.981 -10.287 10.825 1.00 87.12 77 VAL A C 1
ATOM 563 O O . VAL A 1 77 ? 3.190 -10.242 11.053 1.00 87.12 77 VAL A O 1
ATOM 566 N N . SER A 1 78 ? 1.276 -11.409 10.982 1.00 79.06 78 SER A N 1
ATOM 567 C CA . SER A 1 78 ? 1.924 -12.680 11.318 1.00 79.06 78 SER A CA 1
ATOM 568 C C . SER A 1 78 ? 2.070 -13.567 10.089 1.00 79.06 78 SER A C 1
ATOM 570 O O . SER A 1 78 ? 1.099 -13.771 9.362 1.00 79.06 78 SER A O 1
ATOM 572 N N . THR A 1 79 ? 3.278 -14.086 9.857 1.00 72.12 79 THR A N 1
ATOM 573 C CA . THR A 1 79 ? 3.558 -14.985 8.719 1.00 72.12 79 THR A CA 1
ATOM 574 C C . THR A 1 79 ? 3.177 -16.435 9.015 1.00 72.12 79 THR A C 1
ATOM 576 O O . THR A 1 79 ? 2.845 -17.201 8.110 1.00 72.12 79 THR A O 1
ATOM 579 N N . GLU A 1 80 ? 3.174 -16.816 10.291 1.00 61.75 80 GLU A N 1
ATOM 580 C CA . GLU A 1 80 ? 2.716 -18.124 10.736 1.00 61.75 80 GLU A CA 1
ATOM 581 C C . GLU A 1 80 ? 1.188 -18.119 10.844 1.00 61.75 80 GLU A C 1
ATOM 583 O O . GLU A 1 80 ? 0.601 -17.287 11.534 1.00 61.75 80 GLU A O 1
ATOM 588 N N . GLN A 1 81 ? 0.517 -19.110 10.247 1.00 52.38 81 GLN A N 1
ATOM 589 C CA . GLN A 1 81 ? -0.938 -19.324 10.378 1.00 52.38 81 GLN A CA 1
ATOM 590 C C . GLN A 1 81 ? -1.366 -19.759 11.799 1.00 52.38 81 GLN A C 1
ATOM 592 O O . GLN A 1 81 ? -2.372 -20.451 11.987 1.00 52.38 81 GLN A O 1
ATOM 597 N N . ASN A 1 82 ? -0.611 -19.379 12.829 1.00 44.69 82 ASN A N 1
ATOM 598 C CA . ASN A 1 82 ? -0.958 -19.600 14.219 1.00 44.69 82 ASN A CA 1
ATOM 599 C C . ASN A 1 82 ? -2.058 -18.618 14.630 1.00 44.69 82 ASN A C 1
ATOM 601 O O . ASN A 1 82 ? -1.809 -17.562 15.202 1.00 44.69 82 ASN A O 1
ATOM 605 N N . LYS A 1 83 ? -3.306 -19.045 14.409 1.00 52.72 83 LYS A N 1
ATOM 606 C CA . LYS A 1 83 ? -4.568 -18.405 14.834 1.00 52.72 83 LYS A CA 1
ATOM 607 C C . LYS A 1 83 ? -4.699 -18.120 16.346 1.00 52.72 83 LYS A C 1
ATOM 609 O O . LYS A 1 83 ? -5.774 -17.744 16.795 1.00 52.72 83 LYS A O 1
ATOM 614 N N . ALA A 1 84 ? -3.662 -18.362 17.144 1.00 52.88 84 ALA A N 1
ATOM 615 C CA . ALA A 1 84 ? -3.704 -18.302 18.603 1.00 52.88 84 ALA A CA 1
ATOM 616 C C . ALA A 1 84 ? -2.992 -17.076 19.198 1.00 52.88 84 ALA A C 1
ATOM 618 O O . ALA A 1 84 ? -2.958 -16.943 20.421 1.00 52.88 84 ALA A O 1
ATOM 619 N N . ARG A 1 85 ? -2.396 -16.200 18.376 1.00 68.50 85 ARG A N 1
ATOM 620 C CA . ARG A 1 85 ? -1.695 -15.016 18.883 1.00 68.50 85 ARG A CA 1
ATOM 621 C C . ARG A 1 85 ? -2.648 -13.832 19.016 1.00 68.50 85 ARG A C 1
ATOM 623 O O . ARG A 1 85 ? -3.467 -13.591 18.133 1.00 68.50 85 ARG A O 1
ATOM 630 N N . LYS A 1 86 ? -2.530 -13.098 20.124 1.00 81.62 86 LYS A N 1
ATOM 631 C CA . LYS A 1 86 ? -3.287 -11.862 20.342 1.00 81.62 86 LYS A CA 1
ATOM 632 C C . LYS A 1 86 ? -2.872 -10.804 19.312 1.00 81.62 86 LYS A C 1
ATOM 634 O O . LYS A 1 86 ? -1.673 -10.686 19.043 1.00 81.62 86 LYS A O 1
ATOM 639 N N . PRO A 1 87 ? -3.819 -10.034 18.754 1.00 86.38 87 PRO A N 1
ATOM 640 C CA . PRO A 1 87 ? -3.490 -8.956 17.837 1.00 86.38 87 PRO A CA 1
ATOM 641 C C . PRO A 1 87 ? -2.708 -7.857 18.565 1.00 86.38 87 PRO A C 1
ATOM 643 O O . PRO A 1 87 ? -3.046 -7.450 19.681 1.00 86.38 87 PRO A O 1
ATOM 646 N N . ARG A 1 88 ? -1.638 -7.395 17.914 1.00 89.69 88 ARG A N 1
ATOM 647 C CA . ARG A 1 88 ? -0.684 -6.419 18.444 1.00 89.69 88 ARG A CA 1
ATOM 648 C C . ARG A 1 88 ? -0.670 -5.176 17.572 1.00 89.69 88 ARG A C 1
ATOM 650 O O . ARG A 1 88 ? -0.573 -5.268 16.349 1.00 89.69 88 ARG A O 1
ATOM 657 N N . LEU A 1 89 ? -0.766 -4.020 18.215 1.00 92.06 89 LEU A N 1
ATOM 658 C CA . LEU A 1 89 ? -0.811 -2.707 17.583 1.00 92.06 89 LEU A CA 1
ATOM 659 C C . LEU A 1 89 ? 0.399 -1.894 18.037 1.00 92.06 89 LEU A C 1
ATOM 661 O O . LEU A 1 89 ? 0.570 -1.639 19.228 1.00 92.06 89 LEU A O 1
ATOM 665 N N . LEU A 1 90 ? 1.225 -1.463 17.091 1.00 93.06 90 LEU A N 1
ATOM 666 C CA . LEU A 1 90 ? 2.309 -0.523 17.341 1.00 93.06 90 LEU A CA 1
ATOM 667 C C . LEU A 1 90 ? 1.821 0.893 17.036 1.00 93.06 90 LEU A C 1
ATOM 669 O O . LEU A 1 90 ? 1.370 1.163 15.923 1.00 93.06 90 LEU A O 1
ATOM 673 N N . THR A 1 91 ? 1.930 1.798 18.002 1.00 93.44 91 THR A N 1
ATOM 674 C CA . THR A 1 91 ? 1.534 3.203 17.869 1.00 93.44 91 THR A CA 1
ATOM 675 C C . THR A 1 91 ? 2.742 4.124 18.012 1.00 93.44 91 THR A C 1
ATOM 677 O O . THR A 1 91 ? 3.706 3.823 18.723 1.00 93.44 91 THR A O 1
ATOM 680 N N . MET A 1 92 ? 2.696 5.258 17.315 1.00 92.75 92 MET A N 1
ATOM 681 C CA . MET A 1 92 ? 3.722 6.296 17.331 1.00 92.75 92 MET A CA 1
ATOM 682 C C . MET A 1 92 ? 3.128 7.609 17.833 1.00 92.75 92 MET A C 1
ATOM 684 O O . MET A 1 92 ? 2.062 8.030 17.390 1.00 92.75 92 MET A O 1
ATOM 688 N N . LYS A 1 93 ? 3.834 8.271 18.750 1.00 90.06 93 LYS A N 1
ATOM 689 C CA . LYS A 1 93 ? 3.456 9.576 19.311 1.00 90.06 93 LYS A CA 1
ATOM 690 C C . LYS A 1 93 ? 4.270 10.725 18.693 1.00 90.06 93 LYS A C 1
ATOM 692 O O . LYS A 1 93 ? 5.384 10.478 18.228 1.00 90.06 93 LYS A O 1
ATOM 697 N N . PRO A 1 94 ? 3.812 11.994 18.784 1.00 84.44 94 PRO A N 1
ATOM 698 C CA . PRO A 1 94 ? 4.505 13.167 18.230 1.00 84.44 94 PRO A CA 1
ATOM 699 C C . PRO A 1 94 ? 5.970 13.342 18.653 1.00 84.44 94 PRO A C 1
ATOM 701 O O . PRO A 1 94 ? 6.771 13.890 17.905 1.00 84.44 94 PRO A O 1
ATOM 704 N N . ALA A 1 95 ? 6.353 12.850 19.834 1.00 82.56 95 ALA A N 1
ATOM 705 C CA . ALA A 1 95 ? 7.737 12.881 20.312 1.00 82.56 95 ALA A CA 1
ATOM 706 C C . ALA A 1 95 ? 8.617 11.743 19.754 1.00 82.56 95 ALA A C 1
ATOM 708 O O . ALA A 1 95 ? 9.720 11.558 20.256 1.00 82.56 95 ALA A O 1
ATOM 709 N N . CYS A 1 96 ? 8.135 10.991 18.754 1.00 82.94 96 CYS A N 1
ATOM 710 C CA . CYS A 1 96 ? 8.720 9.747 18.236 1.00 82.94 96 CYS A CA 1
ATOM 711 C C . CYS A 1 96 ? 8.815 8.613 19.276 1.00 82.94 96 CYS A C 1
ATOM 713 O O . CYS A 1 96 ? 9.649 7.721 19.157 1.00 82.94 96 CYS A O 1
ATOM 715 N N . ASN A 1 97 ? 7.933 8.623 20.279 1.00 89.00 97 ASN A N 1
ATOM 716 C CA . ASN A 1 97 ? 7.816 7.517 21.228 1.00 89.00 97 ASN A CA 1
ATOM 717 C C . ASN A 1 97 ? 6.963 6.404 20.620 1.00 89.00 97 ASN A C 1
ATOM 719 O O . ASN A 1 97 ? 5.895 6.679 20.064 1.00 89.00 97 ASN A O 1
ATOM 723 N N . LEU A 1 98 ? 7.420 5.165 20.770 1.00 91.81 98 LEU A N 1
ATOM 724 C CA . LEU A 1 98 ? 6.717 3.973 20.316 1.00 91.81 98 LEU A CA 1
ATOM 725 C C . LEU A 1 98 ? 6.045 3.284 21.491 1.00 91.81 98 LEU A C 1
ATOM 727 O O . LEU A 1 98 ? 6.658 3.095 22.543 1.00 91.81 98 LEU A O 1
ATOM 731 N N . ARG A 1 99 ? 4.807 2.846 21.296 1.00 90.38 99 ARG A N 1
ATOM 732 C CA . ARG A 1 99 ? 4.100 2.034 22.279 1.00 90.38 99 ARG A CA 1
ATOM 733 C C . ARG A 1 99 ? 3.475 0.833 21.598 1.00 90.38 99 ARG A C 1
ATOM 735 O O . ARG A 1 99 ? 2.858 0.942 20.543 1.00 90.38 99 ARG A O 1
ATOM 742 N N . LEU A 1 100 ? 3.669 -0.323 22.206 1.00 91.12 100 LEU A N 1
ATOM 743 C CA . LEU A 1 100 ? 3.070 -1.563 21.766 1.00 91.12 100 LEU A CA 1
ATOM 744 C C . LEU A 1 100 ? 1.861 -1.861 22.642 1.00 91.12 100 LEU A C 1
ATOM 746 O O . LEU A 1 100 ? 1.959 -1.911 23.872 1.00 91.12 100 LEU A O 1
ATOM 750 N N . HIS A 1 101 ? 0.748 -2.127 21.983 1.00 90.06 101 HIS A N 1
ATOM 751 C CA . HIS A 1 101 ? -0.485 -2.534 22.614 1.00 90.06 101 HIS A CA 1
ATOM 752 C C . HIS A 1 101 ? -0.850 -3.963 22.215 1.00 90.06 101 HIS A C 1
ATOM 754 O O . HIS A 1 101 ? -0.706 -4.348 21.055 1.00 90.06 101 HIS A O 1
ATOM 760 N N . GLU A 1 102 ? -1.351 -4.732 23.174 1.00 88.56 102 GLU A N 1
ATOM 761 C CA . GLU A 1 102 ? -1.991 -6.027 22.952 1.00 88.56 102 GLU A CA 1
ATOM 762 C C . GLU A 1 102 ? -3.475 -5.904 23.244 1.00 88.56 102 GLU A C 1
ATOM 764 O O . GLU A 1 102 ? -3.873 -5.311 24.252 1.00 88.56 102 GLU A O 1
ATOM 769 N N . ILE A 1 103 ? -4.280 -6.483 22.362 1.00 84.81 103 ILE A N 1
ATOM 770 C CA . ILE A 1 103 ? -5.727 -6.529 22.528 1.00 84.81 103 ILE A CA 1
ATOM 771 C C . ILE A 1 103 ? -6.090 -7.935 22.977 1.00 84.81 103 ILE A C 1
ATOM 773 O O . ILE A 1 103 ? -5.675 -8.929 22.371 1.00 84.81 103 ILE A O 1
ATOM 777 N N . ASP A 1 104 ? -6.791 -8.019 24.101 1.00 77.88 104 ASP A N 1
ATOM 778 C CA . ASP A 1 104 ? -7.244 -9.292 24.637 1.00 77.88 104 ASP A CA 1
ATOM 779 C C . ASP A 1 104 ? -8.512 -9.804 23.933 1.00 77.88 104 ASP A C 1
ATOM 781 O O . ASP A 1 104 ? -9.036 -9.200 23.000 1.00 77.88 104 ASP A O 1
ATOM 785 N N . SER A 1 105 ? -8.984 -10.979 24.352 1.00 68.62 105 SER A N 1
ATOM 786 C CA . SER A 1 105 ? -10.200 -11.594 23.812 1.00 68.62 105 SER A CA 1
ATOM 787 C C . SER A 1 105 ? -11.486 -10.860 24.199 1.00 68.62 105 SER A C 1
ATOM 789 O O . SER A 1 105 ? -12.527 -11.170 23.639 1.00 68.62 105 SER A O 1
ATOM 791 N N . GLU A 1 106 ? -11.426 -9.946 25.171 1.00 65.06 106 GLU A N 1
ATOM 792 C CA . GLU A 1 106 ? -12.535 -9.068 25.561 1.00 65.06 106 GLU A CA 1
ATOM 793 C C . GLU A 1 106 ? -12.418 -7.698 24.873 1.00 65.06 106 GLU A C 1
ATOM 795 O O . GLU A 1 106 ? -13.068 -6.735 25.281 1.00 65.06 106 GLU A O 1
ATOM 800 N N . SER A 1 107 ? -11.577 -7.606 23.835 1.00 67.81 107 SER A N 1
ATOM 801 C CA . SER A 1 107 ? -11.314 -6.397 23.064 1.00 67.81 107 SER A CA 1
ATOM 802 C C . SER A 1 107 ? -10.712 -5.246 23.880 1.00 67.81 107 SER A C 1
ATOM 804 O O . SER A 1 107 ? -10.621 -4.129 23.382 1.00 67.81 107 SER A O 1
ATOM 806 N N . GLN A 1 108 ? -10.209 -5.499 25.093 1.00 72.12 108 GLN A N 1
ATOM 807 C CA . GLN A 1 108 ? -9.565 -4.483 25.917 1.00 72.12 108 GLN A CA 1
ATOM 808 C C . GLN A 1 108 ? -8.121 -4.258 25.480 1.00 72.12 108 GLN A C 1
ATOM 810 O O . GLN A 1 108 ? -7.330 -5.182 25.267 1.00 72.12 108 GLN A O 1
ATOM 815 N N . LEU A 1 109 ? -7.764 -2.981 25.388 1.00 80.00 109 LEU A N 1
ATOM 816 C CA . LEU A 1 109 ? -6.444 -2.549 24.972 1.00 80.00 109 LEU A CA 1
ATOM 817 C C . LEU A 1 109 ? -5.493 -2.453 26.169 1.00 80.00 109 LEU A C 1
ATOM 819 O O . LEU A 1 109 ? -5.661 -1.613 27.054 1.00 80.00 109 LEU A O 1
ATOM 823 N N . THR A 1 110 ? -4.433 -3.256 26.155 1.00 82.38 110 THR A N 1
ATOM 824 C CA . THR A 1 110 ? -3.388 -3.237 27.184 1.00 82.38 110 THR A CA 1
ATOM 825 C C . THR A 1 110 ? -2.076 -2.723 26.606 1.00 82.38 110 THR A C 1
ATOM 827 O O . THR A 1 110 ? -1.627 -3.166 25.553 1.00 82.38 110 THR A O 1
ATOM 830 N N . SER A 1 111 ? -1.451 -1.748 27.270 1.00 82.12 111 SER A N 1
ATOM 831 C CA . SER A 1 111 ? -0.109 -1.284 26.901 1.00 82.12 111 SER A CA 1
ATOM 832 C C . SER A 1 111 ? 0.923 -2.257 27.459 1.00 82.12 111 SER A C 1
ATOM 834 O O . SER A 1 111 ? 1.037 -2.390 28.676 1.00 82.12 111 SER A O 1
ATOM 836 N N . VAL A 1 112 ? 1.678 -2.912 26.582 1.00 82.25 112 VAL A N 1
ATOM 837 C CA . VAL A 1 112 ? 2.618 -3.980 26.963 1.00 82.25 112 VAL A CA 1
ATOM 838 C C . VAL A 1 112 ? 4.027 -3.447 27.143 1.00 82.25 112 VAL A C 1
ATOM 840 O O . VAL A 1 112 ? 4.715 -3.806 28.095 1.00 82.25 112 VAL A O 1
ATOM 843 N N . SER A 1 113 ? 4.452 -2.567 26.244 1.00 82.38 113 SER A N 1
ATOM 844 C CA . SER A 1 113 ? 5.809 -2.038 26.245 1.00 82.38 113 SER A CA 1
ATOM 845 C C . SER A 1 113 ? 5.854 -0.652 25.624 1.00 82.38 113 SER A C 1
ATOM 847 O O . SER A 1 113 ? 5.096 -0.333 24.705 1.00 82.38 113 SER A O 1
ATOM 849 N N . GLU A 1 114 ? 6.765 0.177 26.119 1.00 86.25 114 GLU A N 1
ATOM 850 C CA . GLU A 1 114 ? 6.981 1.538 25.642 1.00 86.25 114 GLU A CA 1
ATOM 851 C C . GLU A 1 114 ? 8.470 1.731 25.365 1.00 86.25 114 GLU A C 1
ATOM 853 O O . GLU A 1 114 ? 9.319 1.400 26.188 1.00 86.25 114 GLU A O 1
ATOM 858 N N . CYS A 1 115 ? 8.787 2.254 24.186 1.00 86.50 115 CYS A N 1
ATOM 859 C CA . CYS A 1 115 ? 10.133 2.639 23.803 1.00 86.50 115 CYS A CA 1
ATOM 860 C C . CYS A 1 115 ? 10.134 4.151 23.605 1.00 86.50 115 CYS A C 1
ATOM 862 O O . CYS A 1 115 ? 9.582 4.673 22.632 1.00 86.50 115 CYS A O 1
ATOM 864 N N . SER A 1 116 ? 10.716 4.856 24.573 1.00 86.62 116 SER A N 1
ATOM 865 C CA . SER A 1 116 ? 10.903 6.295 24.462 1.00 86.62 116 SER A CA 1
ATOM 866 C C . SER A 1 116 ? 11.993 6.617 23.445 1.00 86.62 116 SER A C 1
ATOM 868 O O . SER A 1 116 ? 12.883 5.808 23.177 1.00 86.62 116 SER A O 1
ATOM 870 N N . THR A 1 117 ? 11.969 7.840 22.929 1.00 85.06 117 THR A N 1
ATOM 871 C CA . THR A 1 117 ? 13.008 8.352 22.031 1.00 85.06 117 THR A CA 1
ATOM 872 C C . THR A 1 117 ? 14.406 8.242 22.635 1.00 85.06 117 THR A C 1
ATOM 874 O O . THR A 1 117 ? 15.352 7.926 21.919 1.00 85.06 117 THR A O 1
ATOM 877 N N . ASP A 1 118 ? 14.550 8.423 23.950 1.00 84.69 118 ASP A N 1
ATOM 878 C CA . ASP A 1 118 ? 15.841 8.277 24.629 1.00 84.69 118 ASP A CA 1
ATOM 879 C C . ASP A 1 118 ? 16.332 6.824 24.620 1.00 84.69 118 ASP A C 1
ATOM 881 O O . ASP A 1 118 ? 17.511 6.582 24.369 1.00 84.69 118 ASP A O 1
ATOM 885 N N . ILE A 1 119 ? 15.437 5.855 24.851 1.00 84.81 119 ILE A N 1
ATOM 886 C CA . ILE A 1 119 ? 15.766 4.424 24.770 1.00 84.81 119 ILE A CA 1
ATOM 887 C C . ILE A 1 119 ? 16.123 4.065 23.327 1.00 84.81 119 ILE A C 1
ATOM 889 O O . ILE A 1 119 ? 17.135 3.411 23.091 1.00 84.81 119 ILE A O 1
ATOM 893 N N . LEU A 1 120 ? 15.353 4.545 22.349 1.00 85.38 120 LEU A N 1
ATOM 894 C CA . LEU A 1 120 ? 15.622 4.306 20.933 1.00 85.38 120 LEU A CA 1
ATOM 895 C C . LEU A 1 120 ? 16.994 4.860 20.517 1.00 85.38 120 LEU A C 1
ATOM 897 O O . LEU A 1 120 ? 17.761 4.163 19.860 1.00 85.38 120 LEU A O 1
ATOM 901 N N . LEU A 1 121 ? 17.341 6.078 20.942 1.00 85.38 121 LEU A N 1
ATOM 902 C CA . LEU A 1 121 ? 18.650 6.683 20.677 1.00 85.38 121 LEU A CA 1
ATOM 903 C C . LEU A 1 121 ? 19.796 5.985 21.422 1.00 85.38 121 LEU A C 1
ATOM 905 O O . LEU A 1 121 ? 20.919 5.994 20.931 1.00 85.38 121 LEU A O 1
ATOM 909 N N . GLN A 1 122 ? 19.540 5.388 22.590 1.00 84.19 122 GLN A N 1
ATOM 910 C CA . GLN A 1 122 ? 20.528 4.559 23.291 1.00 84.19 122 GLN A CA 1
ATOM 911 C C . GLN A 1 122 ? 20.746 3.210 22.605 1.00 84.19 122 GLN A C 1
ATOM 913 O O . GLN A 1 122 ? 21.871 2.708 22.604 1.00 84.19 122 GLN A O 1
ATOM 918 N N . LEU A 1 123 ? 19.681 2.627 22.049 1.00 81.94 123 LEU A N 1
ATOM 919 C CA . LEU A 1 123 ? 19.747 1.392 21.277 1.00 81.94 123 LEU A CA 1
ATOM 920 C C . LEU A 1 123 ? 20.530 1.618 19.985 1.00 81.94 123 LEU A C 1
ATOM 922 O O . LEU A 1 123 ? 21.433 0.844 19.682 1.00 81.94 123 LEU A O 1
ATOM 926 N N . VAL A 1 124 ? 20.235 2.696 19.254 1.00 82.25 124 VAL A N 1
ATOM 927 C CA . VAL A 1 124 ? 20.985 3.080 18.054 1.00 82.25 124 VAL A CA 1
ATOM 928 C C . VAL A 1 124 ? 22.443 3.344 18.437 1.00 82.25 124 VAL A C 1
ATOM 930 O O . VAL A 1 124 ? 22.748 4.163 19.299 1.00 82.25 124 VAL A O 1
ATOM 933 N N . ASN A 1 125 ? 23.365 2.616 17.805 1.00 68.62 125 ASN A N 1
ATOM 934 C CA . ASN A 1 125 ? 24.777 2.653 18.171 1.00 68.62 125 ASN A CA 1
ATOM 935 C C . ASN A 1 125 ? 25.332 4.094 18.123 1.00 68.62 125 ASN A C 1
ATOM 937 O O . ASN A 1 125 ? 25.079 4.836 17.170 1.00 68.62 125 ASN A O 1
ATOM 941 N N . LYS A 1 126 ? 26.147 4.470 19.121 1.00 61.62 126 LYS A N 1
ATOM 942 C CA . LYS A 1 126 ? 26.770 5.805 19.236 1.00 61.62 126 LYS A CA 1
ATOM 943 C C . LYS A 1 126 ? 27.604 6.193 18.012 1.00 61.62 126 LYS A C 1
ATOM 945 O O . LYS A 1 126 ? 27.823 7.378 17.780 1.00 61.62 126 LYS A O 1
ATOM 950 N N . ASP A 1 127 ? 28.032 5.210 17.227 1.00 61.19 127 ASP A N 1
ATOM 951 C CA . ASP A 1 127 ? 28.816 5.401 16.007 1.00 61.19 127 ASP A CA 1
ATOM 952 C C . ASP A 1 127 ? 28.016 6.028 14.846 1.00 61.19 127 ASP A C 1
ATOM 954 O O . ASP A 1 127 ? 28.610 6.546 13.903 1.00 61.19 127 ASP A O 1
ATOM 958 N N . LEU A 1 128 ? 26.676 6.019 14.896 1.00 66.06 128 LEU A N 1
ATOM 959 C CA . LEU A 1 128 ? 25.814 6.451 13.783 1.00 66.06 128 LEU A CA 1
ATOM 960 C C . LEU A 1 128 ? 25.492 7.961 13.787 1.00 66.06 128 LEU A C 1
ATOM 962 O O . LEU A 1 128 ? 24.683 8.415 12.984 1.00 66.06 128 LEU A O 1
ATOM 966 N N . ASN A 1 129 ? 26.131 8.757 14.659 1.00 62.16 129 ASN A N 1
ATOM 967 C CA . ASN A 1 129 ? 25.994 10.224 14.750 1.00 62.16 129 ASN A CA 1
ATOM 968 C C . ASN A 1 129 ? 24.549 10.759 14.903 1.00 62.16 129 ASN A C 1
ATOM 970 O O . ASN A 1 129 ? 24.287 11.936 14.642 1.00 62.16 129 ASN A O 1
ATOM 974 N N . VAL A 1 130 ? 23.605 9.944 15.382 1.00 65.31 130 VAL A N 1
ATOM 975 C CA . VAL A 1 130 ? 22.233 10.395 15.662 1.00 65.31 130 VAL A CA 1
ATOM 976 C C . VAL A 1 130 ? 22.192 11.046 17.043 1.00 65.31 130 VAL A C 1
ATOM 978 O O . VAL A 1 130 ? 21.946 10.397 18.052 1.00 65.31 130 VAL A O 1
ATOM 981 N N . SER A 1 131 ? 22.471 12.347 17.107 1.00 64.44 131 SER A N 1
ATOM 982 C CA . SER A 1 131 ? 22.411 13.106 18.369 1.00 64.44 131 SER A CA 1
ATOM 983 C C . SER A 1 131 ? 21.003 13.604 18.707 1.00 64.44 131 SER A C 1
ATOM 985 O O . SER A 1 131 ? 20.705 13.867 19.871 1.00 64.44 131 SER A O 1
ATOM 987 N N . LYS A 1 132 ? 20.128 13.734 17.701 1.00 80.75 132 LYS A N 1
ATOM 988 C CA . LYS A 1 132 ? 18.745 14.187 17.859 1.00 80.75 132 LYS A CA 1
ATOM 989 C C . LYS A 1 132 ? 17.837 13.534 16.821 1.00 80.75 132 LYS A C 1
ATOM 991 O O . LYS A 1 132 ? 18.181 13.475 15.640 1.00 80.75 132 LYS A O 1
ATOM 996 N N . LEU A 1 133 ? 16.664 13.096 17.266 1.00 81.31 133 LEU A N 1
ATOM 997 C CA . LEU A 1 133 ? 15.603 12.590 16.401 1.00 81.31 133 LEU A CA 1
ATOM 998 C C . LEU A 1 133 ? 14.680 13.748 15.987 1.00 81.31 133 LEU A C 1
ATOM 1000 O O . LEU A 1 133 ? 14.159 14.461 16.846 1.00 81.31 133 LEU A O 1
ATOM 1004 N N . SER A 1 134 ? 14.534 13.975 14.682 1.00 83.00 134 SER A N 1
ATOM 1005 C CA . SER A 1 134 ? 13.651 14.987 14.087 1.00 83.00 134 SER A CA 1
ATOM 1006 C C . SER A 1 134 ? 12.430 14.374 13.405 1.00 83.00 134 SER A C 1
ATOM 1008 O O . SER A 1 134 ? 11.368 14.988 13.411 1.00 83.00 134 SER A O 1
ATOM 1010 N N . SER A 1 135 ? 12.568 13.177 12.831 1.00 86.50 135 SER A N 1
ATOM 1011 C CA . SER A 1 135 ? 11.476 12.449 12.179 1.00 86.50 135 SER A CA 1
ATOM 1012 C C . SER A 1 135 ? 11.654 10.940 12.322 1.00 86.50 135 SER A C 1
ATOM 1014 O O . SER A 1 135 ? 12.778 10.439 12.397 1.00 86.50 135 SER A O 1
ATOM 1016 N N . MET A 1 136 ? 10.536 10.218 12.346 1.00 90.75 136 MET A N 1
ATOM 1017 C CA . MET A 1 136 ? 10.485 8.760 12.379 1.00 90.75 136 MET A CA 1
ATOM 1018 C C . MET A 1 136 ? 9.335 8.282 11.492 1.00 90.75 136 MET A C 1
ATOM 1020 O O . MET A 1 136 ? 8.227 8.797 11.609 1.00 90.75 136 MET A O 1
ATOM 1024 N N . ASN A 1 137 ? 9.601 7.302 10.628 1.00 91.50 137 ASN A N 1
ATOM 1025 C CA . ASN A 1 137 ? 8.583 6.643 9.810 1.00 91.50 137 ASN A CA 1
ATOM 1026 C C . ASN A 1 137 ? 8.488 5.160 10.177 1.00 91.50 137 ASN A C 1
ATOM 1028 O O . ASN A 1 137 ? 9.511 4.469 10.249 1.00 91.50 137 ASN A O 1
ATOM 1032 N N . LEU A 1 138 ? 7.261 4.679 10.379 1.00 93.25 138 LEU A N 1
ATOM 1033 C CA . LEU A 1 138 ? 6.956 3.264 10.565 1.00 93.25 138 LEU A CA 1
ATOM 1034 C C . LEU A 1 138 ? 6.894 2.582 9.192 1.00 93.25 138 LEU A C 1
ATOM 1036 O O . LEU A 1 138 ? 5.997 2.874 8.405 1.00 93.25 138 LEU A O 1
ATOM 1040 N N . LEU A 1 139 ? 7.831 1.678 8.893 1.00 92.81 139 LEU A N 1
ATOM 1041 C CA . LEU A 1 139 ? 7.883 1.024 7.580 1.00 92.81 139 LEU A CA 1
ATOM 1042 C C . LEU A 1 139 ? 7.144 -0.313 7.563 1.00 92.81 139 LEU A C 1
ATOM 1044 O O . LEU A 1 139 ? 6.397 -0.592 6.634 1.00 92.81 139 LEU A O 1
ATOM 1048 N N . SER A 1 140 ? 7.361 -1.156 8.575 1.00 91.75 140 SER A N 1
ATOM 1049 C CA . SER A 1 140 ? 6.684 -2.450 8.684 1.00 91.75 140 SER A CA 1
ATOM 1050 C C . SER A 1 140 ? 6.683 -2.979 10.115 1.00 91.75 140 SER A C 1
ATOM 1052 O O . SER A 1 140 ? 7.521 -2.592 10.938 1.00 91.75 140 SER A O 1
ATOM 1054 N N . PHE A 1 141 ? 5.742 -3.880 10.405 1.00 92.31 141 PHE A N 1
ATOM 1055 C CA . PHE A 1 141 ? 5.670 -4.610 11.666 1.00 92.31 141 PHE A CA 1
ATOM 1056 C C . PHE A 1 141 ? 5.183 -6.046 11.422 1.00 92.31 141 PHE A C 1
ATOM 1058 O O . PHE A 1 141 ? 4.003 -6.276 11.167 1.00 92.31 141 PHE A O 1
ATOM 1065 N N . VAL A 1 142 ? 6.112 -7.005 11.452 1.00 89.50 142 VAL A N 1
ATOM 1066 C CA . VAL A 1 142 ? 5.869 -8.407 11.075 1.00 89.50 142 VAL A CA 1
ATOM 1067 C C . VAL A 1 142 ? 6.495 -9.346 12.104 1.00 89.50 142 VAL A C 1
ATOM 1069 O O . VAL A 1 142 ? 7.687 -9.234 12.391 1.00 89.50 142 VAL A O 1
ATOM 1072 N N . ASP A 1 143 ? 5.711 -10.263 12.673 1.00 87.94 143 ASP A N 1
ATOM 1073 C CA . ASP A 1 143 ? 6.141 -11.227 13.708 1.00 87.94 143 ASP A CA 1
ATOM 1074 C C . ASP A 1 143 ? 6.974 -10.594 14.847 1.00 87.94 143 ASP A C 1
ATOM 1076 O O . ASP A 1 143 ? 8.028 -11.085 15.270 1.00 87.94 143 ASP A O 1
ATOM 1080 N N . GLY A 1 144 ? 6.522 -9.436 15.325 1.00 88.50 144 GLY A N 1
ATOM 1081 C CA . GLY A 1 144 ? 7.154 -8.663 16.387 1.00 88.50 144 GLY A CA 1
ATOM 1082 C C . GLY A 1 144 ? 8.384 -7.876 15.936 1.00 88.50 144 GLY A C 1
ATOM 1083 O O . GLY A 1 144 ? 8.951 -7.140 16.740 1.00 88.50 144 GLY A O 1
ATOM 1084 N N . ARG A 1 145 ? 8.826 -8.004 14.685 1.00 91.25 145 ARG A N 1
ATOM 1085 C CA . ARG A 1 145 ? 9.955 -7.255 14.124 1.00 91.25 145 ARG A CA 1
ATOM 1086 C C . ARG A 1 145 ? 9.452 -5.990 13.455 1.00 91.25 145 ARG A C 1
ATOM 1088 O O . ARG A 1 145 ? 8.530 -6.042 12.647 1.00 91.25 145 ARG A O 1
ATOM 1095 N N . CYS A 1 146 ? 10.058 -4.859 13.782 1.00 93.12 146 CYS A N 1
ATOM 1096 C CA . CYS A 1 146 ? 9.678 -3.563 13.245 1.00 93.12 146 CYS A CA 1
ATOM 1097 C C . CYS A 1 146 ? 10.863 -2.897 12.550 1.00 93.12 146 CYS A C 1
ATOM 1099 O O . CYS A 1 146 ? 11.966 -2.849 13.101 1.00 93.12 146 CYS A O 1
ATOM 1101 N N . TYR A 1 147 ? 10.610 -2.371 11.352 1.00 93.62 147 TYR A N 1
ATOM 1102 C CA . TYR A 1 147 ? 11.542 -1.514 10.633 1.00 93.62 147 TYR A CA 1
ATOM 1103 C C . TYR A 1 147 ? 11.117 -0.052 10.752 1.00 93.62 147 TYR A C 1
ATOM 1105 O O . TYR A 1 147 ? 9.971 0.307 10.472 1.00 93.62 147 TYR A O 1
ATOM 1113 N N . LEU A 1 148 ? 12.072 0.787 11.139 1.00 93.75 148 LEU A N 1
ATOM 1114 C CA . LEU A 1 148 ? 11.900 2.213 11.378 1.00 93.75 148 LEU A CA 1
ATOM 1115 C C . LEU A 1 148 ? 12.916 2.995 10.557 1.00 93.75 148 LEU A C 1
ATOM 1117 O O . LEU A 1 148 ? 14.095 2.642 10.542 1.00 93.75 148 LEU A O 1
ATOM 1121 N N . LEU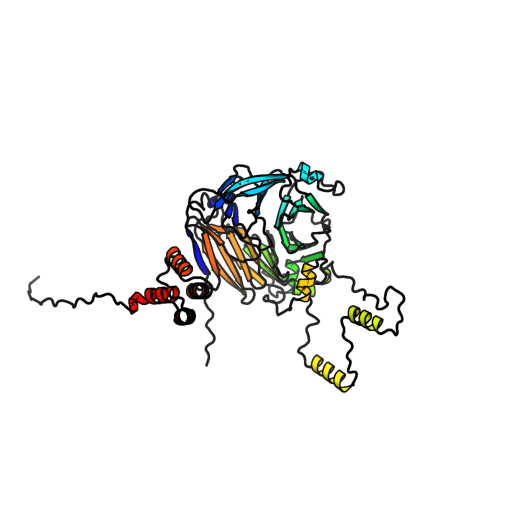 A 1 149 ? 12.483 4.089 9.937 1.00 92.31 149 LEU A N 1
ATOM 1122 C CA . LEU A 1 149 ? 13.387 5.045 9.301 1.00 92.31 149 LEU A CA 1
ATOM 1123 C C . LEU A 1 149 ? 13.463 6.322 10.136 1.00 92.31 149 LEU A C 1
ATOM 1125 O O . LEU A 1 149 ? 12.486 7.062 10.238 1.00 92.31 149 LEU A O 1
ATOM 1129 N N . LEU A 1 150 ? 14.634 6.582 10.710 1.00 90.44 150 LEU A N 1
ATOM 1130 C CA . LEU A 1 150 ? 14.922 7.750 11.534 1.00 90.44 150 LEU A CA 1
ATOM 1131 C C . LEU A 1 150 ? 15.605 8.834 10.700 1.00 90.44 150 LEU A C 1
ATOM 1133 O O . LEU A 1 150 ? 16.542 8.560 9.943 1.00 90.44 150 LEU A O 1
ATOM 1137 N N . ASN A 1 151 ? 15.142 10.076 10.850 1.00 87.19 151 ASN A N 1
ATOM 1138 C CA . ASN A 1 151 ? 15.667 11.269 10.177 1.00 87.19 151 ASN A CA 1
ATOM 1139 C C . ASN A 1 151 ? 15.779 11.140 8.642 1.00 87.19 151 ASN A C 1
ATOM 1141 O O . ASN A 1 151 ? 16.568 11.848 8.018 1.00 87.19 151 ASN A O 1
ATOM 1145 N N . GLY A 1 152 ? 15.049 10.202 8.033 1.00 85.50 152 GLY A N 1
ATOM 1146 C CA . GLY A 1 152 ? 15.111 9.905 6.600 1.00 85.50 152 GLY A CA 1
ATOM 1147 C C . GLY A 1 152 ? 16.365 9.159 6.120 1.00 85.50 152 GLY A C 1
ATOM 1148 O O . GLY A 1 152 ? 16.481 8.923 4.923 1.00 85.50 152 GLY A O 1
ATOM 1149 N N . HIS A 1 153 ? 17.302 8.778 6.998 1.00 86.88 153 HIS A N 1
ATOM 1150 C CA . HIS A 1 153 ? 18.587 8.196 6.572 1.00 86.88 153 HIS A CA 1
ATOM 1151 C C . HIS A 1 153 ? 19.160 7.097 7.472 1.00 86.88 153 HIS A C 1
ATOM 1153 O O . HIS A 1 153 ? 20.126 6.449 7.075 1.00 86.88 153 HIS A O 1
ATOM 1159 N N . VAL A 1 154 ? 18.607 6.863 8.664 1.00 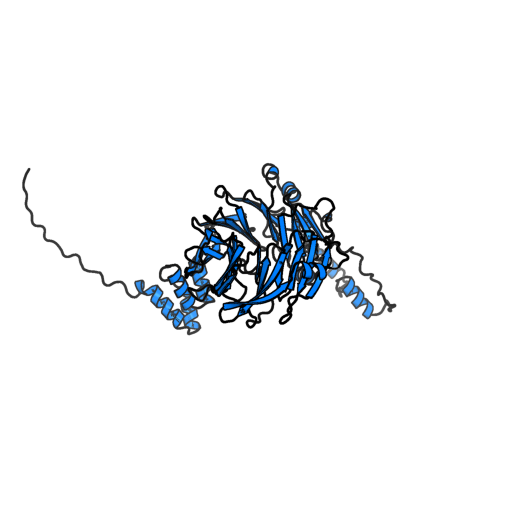90.12 154 VAL A N 1
ATOM 1160 C CA . VAL A 1 154 ? 19.039 5.759 9.533 1.00 90.12 154 VAL A CA 1
ATOM 1161 C C . VAL A 1 154 ? 17.936 4.725 9.606 1.00 90.12 154 VAL A C 1
ATOM 1163 O O . VAL A 1 154 ? 16.847 5.006 10.098 1.00 90.12 154 VAL A O 1
ATOM 1166 N N . LEU A 1 155 ? 18.220 3.525 9.118 1.00 92.31 155 LEU A N 1
ATOM 1167 C CA . LEU A 1 155 ? 17.294 2.410 9.178 1.00 92.31 155 LEU A CA 1
ATOM 1168 C C . LEU A 1 155 ? 17.575 1.594 10.437 1.00 92.31 155 LEU A C 1
ATOM 1170 O O . LEU A 1 155 ? 18.709 1.180 10.687 1.00 92.31 155 LEU A O 1
ATOM 1174 N N . VAL A 1 156 ? 16.538 1.364 11.233 1.00 92.19 156 VAL A N 1
ATOM 1175 C CA . VAL A 1 156 ? 16.618 0.628 12.494 1.00 92.19 156 VAL A CA 1
ATOM 1176 C C . VAL A 1 156 ? 15.658 -0.546 12.443 1.00 92.19 156 VAL A C 1
ATOM 1178 O O . VAL A 1 156 ? 14.502 -0.410 12.052 1.00 92.19 156 VAL A O 1
ATOM 1181 N N . HIS A 1 157 ? 16.153 -1.705 12.851 1.00 92.44 157 HIS A N 1
ATOM 1182 C CA . HIS A 1 157 ? 15.400 -2.939 12.947 1.00 92.44 157 HIS A CA 1
ATOM 1183 C C . HIS A 1 157 ? 15.359 -3.369 14.411 1.00 92.44 157 HIS A C 1
ATOM 1185 O O . HIS A 1 157 ? 16.384 -3.730 14.998 1.00 92.44 157 HIS A O 1
ATOM 1191 N N . ILE A 1 158 ? 14.168 -3.307 14.999 1.00 92.50 158 ILE A N 1
ATOM 1192 C CA . ILE A 1 158 ? 13.923 -3.662 16.397 1.00 92.50 158 ILE A CA 1
ATOM 1193 C C . ILE A 1 158 ? 13.007 -4.876 16.493 1.00 92.50 158 ILE A C 1
ATOM 1195 O O . ILE A 1 158 ? 12.207 -5.147 15.597 1.00 92.50 158 ILE A O 1
ATOM 1199 N N . TRP A 1 159 ? 13.102 -5.596 17.603 1.00 92.12 159 TRP A N 1
ATOM 1200 C CA . TRP A 1 159 ? 12.288 -6.763 17.885 1.00 92.12 159 TRP A CA 1
ATOM 1201 C C . TRP A 1 159 ? 11.577 -6.636 19.226 1.00 92.12 159 TRP A C 1
ATOM 1203 O O . TRP A 1 159 ? 12.192 -6.514 20.283 1.00 92.12 159 TRP A O 1
ATOM 1213 N N . TRP A 1 160 ? 10.254 -6.707 19.168 1.00 89.12 160 TRP A N 1
ATOM 1214 C CA . TRP A 1 160 ? 9.358 -6.712 20.312 1.00 89.12 160 TRP A CA 1
ATOM 1215 C C . TRP A 1 160 ? 9.074 -8.147 20.731 1.00 89.12 160 TRP A C 1
ATOM 1217 O O . TRP A 1 160 ? 8.071 -8.753 20.325 1.00 89.12 160 TRP A O 1
ATOM 1227 N N . LYS A 1 161 ? 9.979 -8.694 21.539 1.00 84.56 161 LYS A N 1
ATOM 1228 C CA . LYS A 1 161 ? 9.842 -10.034 22.096 1.00 84.56 161 LYS A CA 1
ATOM 1229 C C . LYS A 1 161 ? 8.686 -10.098 23.095 1.00 84.56 161 LYS A C 1
ATOM 1231 O O . LYS A 1 161 ? 8.468 -9.191 23.892 1.00 84.56 161 LYS A O 1
ATOM 1236 N N . GLU A 1 162 ? 7.944 -11.194 23.045 1.00 79.81 162 GLU A N 1
ATOM 1237 C CA . GLU A 1 162 ? 6.789 -11.413 23.912 1.00 79.81 162 GLU A CA 1
ATOM 1238 C C . GLU A 1 162 ? 7.212 -11.519 25.385 1.00 79.81 162 GLU A C 1
ATOM 1240 O O . GLU A 1 162 ? 8.164 -12.230 25.718 1.00 79.81 162 GLU A O 1
ATOM 1245 N N . GLY A 1 163 ? 6.524 -10.781 26.260 1.00 73.38 163 GLY A N 1
ATOM 1246 C CA . GLY A 1 163 ? 6.827 -10.709 27.694 1.00 73.38 163 GLY A CA 1
ATOM 1247 C C . GLY A 1 163 ? 8.017 -9.816 28.076 1.00 73.38 163 GLY A C 1
ATOM 1248 O O . GLY A 1 163 ? 8.315 -9.697 29.264 1.00 73.38 163 GLY A O 1
ATOM 1249 N N . CYS A 1 164 ? 8.690 -9.179 27.113 1.00 75.69 164 CYS A N 1
ATOM 1250 C CA . CYS A 1 164 ? 9.739 -8.195 27.379 1.00 75.69 164 CYS A CA 1
ATOM 1251 C C . CYS A 1 164 ? 9.153 -6.777 27.442 1.00 75.69 164 CYS A C 1
ATOM 1253 O O . CYS A 1 164 ? 8.349 -6.391 26.599 1.00 75.69 164 CYS A O 1
ATOM 1255 N N . ALA A 1 165 ? 9.582 -5.997 28.439 1.00 76.44 165 ALA A N 1
ATOM 1256 C CA . ALA A 1 165 ? 9.122 -4.620 28.634 1.00 76.44 165 ALA A CA 1
ATOM 1257 C C . ALA A 1 165 ? 9.750 -3.620 27.645 1.00 76.44 165 ALA A C 1
ATOM 1259 O O . ALA A 1 165 ? 9.176 -2.562 27.400 1.00 76.44 165 ALA A O 1
ATOM 1260 N N . GLU A 1 166 ? 10.909 -3.954 27.075 1.00 82.50 166 GLU A N 1
ATOM 1261 C CA . GLU A 1 166 ? 11.658 -3.112 26.140 1.00 82.50 166 GLU A CA 1
ATOM 1262 C C . GLU A 1 166 ? 12.001 -3.899 24.864 1.00 82.50 166 GLU A C 1
ATOM 1264 O O . GLU A 1 166 ? 12.189 -5.121 24.931 1.00 82.50 166 GLU A O 1
ATOM 1269 N N . PRO A 1 167 ? 12.079 -3.227 23.701 1.00 88.19 167 PRO A N 1
ATOM 1270 C CA . PRO A 1 167 ? 12.468 -3.866 22.452 1.00 88.19 167 PRO A CA 1
ATOM 1271 C C . PRO A 1 167 ? 13.977 -4.136 22.389 1.00 88.19 167 PRO A C 1
ATOM 1273 O O . PRO A 1 167 ? 14.795 -3.358 22.878 1.00 88.19 167 PRO A O 1
ATOM 1276 N N . GLU A 1 168 ? 14.353 -5.213 21.705 1.00 89.62 168 GLU A N 1
ATOM 1277 C CA . GLU A 1 168 ? 15.749 -5.543 21.411 1.00 89.62 168 GLU A CA 1
ATOM 1278 C C . GLU A 1 168 ? 16.150 -4.964 20.044 1.00 89.62 168 GLU A C 1
ATOM 1280 O O . GLU A 1 168 ? 15.412 -5.093 19.065 1.00 89.62 168 GLU A O 1
ATOM 1285 N N . MET A 1 169 ? 17.329 -4.344 19.935 1.00 89.12 169 MET A N 1
ATOM 1286 C CA . MET A 1 169 ? 17.859 -3.927 18.632 1.00 89.12 169 MET A CA 1
ATOM 1287 C C . MET A 1 169 ? 18.467 -5.129 17.904 1.00 89.12 169 MET A C 1
ATOM 1289 O O . MET A 1 169 ? 19.397 -5.756 18.408 1.00 89.12 169 MET A O 1
ATOM 1293 N N . LEU A 1 170 ? 17.983 -5.411 16.693 1.00 88.81 170 LEU A N 1
ATOM 1294 C CA . LEU A 1 170 ? 18.541 -6.451 15.826 1.00 88.81 170 LEU A CA 1
ATOM 1295 C C . LEU A 1 170 ? 19.647 -5.897 14.928 1.00 88.81 170 LEU A C 1
ATOM 1297 O O . LEU A 1 170 ? 20.727 -6.476 14.837 1.00 88.81 170 LEU A O 1
ATOM 1301 N N . SER A 1 171 ? 19.380 -4.777 14.257 1.00 88.81 171 SER A N 1
ATOM 1302 C CA . SER A 1 171 ? 20.351 -4.111 13.390 1.00 88.81 171 SER A CA 1
ATOM 1303 C C . SER A 1 171 ? 20.038 -2.626 13.248 1.00 88.81 171 SER A C 1
ATOM 1305 O O . SER A 1 171 ? 18.892 -2.198 13.370 1.00 88.81 171 SER A O 1
ATOM 1307 N N . SER A 1 172 ? 21.063 -1.832 12.963 1.00 90.81 172 SER A N 1
ATOM 1308 C CA . SER A 1 172 ? 20.917 -0.440 12.547 1.00 90.81 172 SER A CA 1
ATOM 1309 C C . SER A 1 172 ? 21.979 -0.105 11.507 1.00 90.81 172 SER A C 1
ATOM 1311 O O . SER A 1 172 ? 23.118 -0.566 11.604 1.00 90.81 172 SER A O 1
ATOM 1313 N N . CYS A 1 173 ? 21.604 0.668 10.495 1.00 89.38 173 CYS A N 1
ATOM 1314 C CA . CYS A 1 173 ? 22.514 1.096 9.441 1.00 89.38 173 CYS A CA 1
ATOM 1315 C C . CYS A 1 173 ? 22.176 2.508 8.957 1.00 89.38 173 CYS A C 1
ATOM 1317 O O . CYS A 1 173 ? 21.028 2.951 8.998 1.00 89.38 173 CYS A O 1
ATOM 1319 N N . VAL A 1 174 ? 23.201 3.226 8.500 1.00 90.19 174 VAL A N 1
ATOM 1320 C CA . VAL A 1 174 ? 23.032 4.502 7.798 1.00 90.19 174 VAL A CA 1
ATOM 1321 C C . VAL A 1 174 ? 22.920 4.194 6.313 1.00 90.19 174 VAL A C 1
ATOM 1323 O O . VAL A 1 174 ? 23.767 3.500 5.748 1.00 90.19 174 VAL A O 1
ATOM 1326 N N . LEU A 1 175 ? 21.875 4.715 5.683 1.00 89.81 175 LEU A N 1
ATOM 1327 C CA . LEU A 1 175 ? 21.672 4.582 4.251 1.00 89.81 175 LEU A CA 1
ATOM 1328 C C . LEU A 1 175 ? 22.769 5.347 3.511 1.00 89.81 175 LEU A C 1
ATOM 1330 O O . LEU A 1 175 ? 23.056 6.507 3.815 1.00 89.81 175 LEU A O 1
ATOM 1334 N N . SER A 1 176 ? 23.379 4.695 2.521 1.00 85.38 176 SER A N 1
ATOM 1335 C CA . SER A 1 176 ? 24.429 5.282 1.677 1.00 85.38 176 SER A CA 1
ATOM 1336 C C . SER A 1 176 ? 23.839 6.268 0.662 1.00 85.38 176 SER A C 1
ATOM 1338 O O . SER A 1 176 ? 23.840 6.023 -0.544 1.00 85.38 176 SER A O 1
ATOM 1340 N N . LEU A 1 177 ? 23.274 7.360 1.169 1.00 81.56 177 LEU A N 1
ATOM 1341 C CA . LEU A 1 177 ? 22.592 8.386 0.395 1.00 81.56 177 LEU A CA 1
ATOM 1342 C C . LEU A 1 177 ? 23.596 9.263 -0.371 1.00 81.56 177 LEU A C 1
ATOM 1344 O O . LEU A 1 177 ? 24.621 9.661 0.192 1.00 81.56 177 LEU A O 1
ATOM 1348 N N . PRO A 1 178 ? 23.317 9.615 -1.638 1.00 76.50 178 PRO A N 1
ATOM 1349 C CA . PRO A 1 178 ? 24.107 10.610 -2.352 1.00 76.50 178 PRO A CA 1
ATOM 1350 C C . PRO A 1 178 ? 24.036 11.968 -1.644 1.00 76.50 178 PRO A C 1
ATOM 1352 O O . PRO A 1 178 ? 22.978 12.372 -1.161 1.00 76.50 178 PRO A O 1
ATOM 1355 N N . SER A 1 179 ? 25.138 12.718 -1.636 1.00 66.50 179 SER A N 1
ATOM 1356 C CA . SER A 1 179 ? 25.266 14.015 -0.947 1.00 66.50 179 SER A CA 1
ATOM 1357 C C . SER A 1 179 ? 24.241 15.083 -1.363 1.00 66.50 179 SER A C 1
ATOM 1359 O O . SER A 1 179 ? 24.052 16.056 -0.644 1.00 66.50 179 SER A O 1
ATOM 1361 N N . GLU A 1 180 ? 23.561 14.900 -2.495 1.00 62.84 180 GLU A N 1
ATOM 1362 C CA . GLU A 1 180 ? 22.561 15.820 -3.056 1.00 62.84 180 GLU A CA 1
ATOM 1363 C C . GLU A 1 180 ? 21.126 15.568 -2.538 1.00 62.84 180 GLU A C 1
ATOM 1365 O O . GLU A 1 180 ? 20.213 16.318 -2.869 1.00 62.84 180 GLU A O 1
ATOM 1370 N N . THR A 1 181 ? 20.900 14.529 -1.722 1.00 65.44 181 THR A N 1
ATOM 1371 C CA . THR A 1 181 ? 19.548 13.994 -1.423 1.00 65.44 181 THR A CA 1
ATOM 1372 C C . THR A 1 181 ? 18.962 14.378 -0.057 1.00 65.44 181 THR A C 1
ATOM 1374 O O . THR A 1 181 ? 17.935 13.832 0.339 1.00 65.44 181 THR A O 1
ATOM 1377 N N . GLN A 1 182 ? 19.579 15.314 0.673 1.00 55.19 182 GLN A N 1
ATOM 1378 C CA . GLN A 1 182 ? 19.400 15.439 2.128 1.00 55.19 182 GLN A CA 1
ATOM 1379 C C . GLN A 1 182 ? 17.969 15.694 2.655 1.00 55.19 182 GLN A C 1
ATOM 1381 O O . GLN A 1 182 ? 17.755 15.389 3.823 1.00 55.19 182 GLN A O 1
ATOM 1386 N N . GLU A 1 183 ? 16.981 16.166 1.874 1.00 55.31 183 GLU A N 1
ATOM 1387 C CA . GLU A 1 183 ? 15.641 16.499 2.427 1.00 55.31 183 GLU A CA 1
ATOM 1388 C C . GLU A 1 183 ? 14.425 16.307 1.476 1.00 55.31 183 GLU A C 1
ATOM 1390 O O . GLU A 1 183 ? 13.407 16.976 1.634 1.00 55.31 183 GLU A O 1
ATOM 1395 N N . MET A 1 184 ? 14.470 15.418 0.472 1.00 74.75 184 MET A N 1
ATOM 1396 C CA . MET A 1 184 ? 13.460 15.414 -0.621 1.00 74.75 184 MET A CA 1
ATOM 1397 C C . MET A 1 184 ? 12.668 14.113 -0.843 1.00 74.75 184 MET A C 1
ATOM 1399 O O . MET A 1 184 ? 12.004 13.973 -1.877 1.00 74.75 184 MET A O 1
ATOM 1403 N N . PHE A 1 185 ? 12.712 13.161 0.087 1.00 87.44 185 PHE A N 1
ATOM 1404 C CA . PHE A 1 185 ? 11.924 11.934 -0.049 1.00 87.44 185 PHE A CA 1
ATOM 1405 C C . PHE A 1 185 ? 10.459 12.171 0.318 1.00 87.44 185 PHE A C 1
ATOM 1407 O O . PHE A 1 185 ? 10.155 12.746 1.362 1.00 87.44 185 PHE A O 1
ATOM 1414 N N . THR A 1 186 ? 9.558 11.748 -0.563 1.00 89.19 186 THR A N 1
ATOM 1415 C CA . THR A 1 186 ? 8.112 11.933 -0.423 1.00 89.19 186 THR A CA 1
ATOM 1416 C C . THR A 1 186 ? 7.390 10.682 0.037 1.00 89.19 186 THR A C 1
ATOM 1418 O O . THR A 1 186 ? 6.360 10.821 0.686 1.00 89.19 186 THR A O 1
ATOM 1421 N N . ASP A 1 187 ? 7.922 9.496 -0.264 1.00 92.81 187 ASP A N 1
ATOM 1422 C CA . ASP A 1 187 ? 7.325 8.230 0.154 1.00 92.81 187 ASP A CA 1
ATOM 1423 C C . ASP A 1 187 ? 8.371 7.117 0.298 1.00 92.81 187 ASP A C 1
ATOM 1425 O O . ASP A 1 187 ? 9.460 7.181 -0.290 1.00 92.81 187 ASP A O 1
ATOM 1429 N N . TYR A 1 188 ? 8.033 6.092 1.079 1.00 93.19 188 TYR A N 1
ATOM 1430 C CA . TYR A 1 188 ? 8.916 4.981 1.419 1.00 93.19 188 TYR A CA 1
ATOM 1431 C C . TYR A 1 188 ? 8.152 3.664 1.395 1.00 93.19 188 TYR A C 1
ATOM 1433 O O . TYR A 1 188 ? 7.068 3.555 1.960 1.00 93.19 188 TYR A O 1
ATOM 1441 N N . GLN A 1 189 ? 8.768 2.623 0.843 1.00 92.62 189 GLN A N 1
ATOM 1442 C CA . GLN A 1 189 ? 8.202 1.282 0.894 1.00 92.62 189 GLN A CA 1
ATOM 1443 C C . GLN A 1 189 ? 9.277 0.241 1.169 1.00 92.62 189 GLN A C 1
ATOM 1445 O O . GLN A 1 189 ? 10.300 0.186 0.490 1.00 92.62 189 GLN A O 1
ATOM 1450 N N . LEU A 1 190 ? 9.021 -0.631 2.141 1.00 91.69 190 LEU A N 1
ATOM 1451 C CA . LEU A 1 190 ? 9.859 -1.787 2.420 1.00 91.69 190 LEU A CA 1
ATOM 1452 C C . LEU A 1 190 ? 9.183 -3.050 1.879 1.00 91.69 190 LEU A C 1
ATOM 1454 O O . LEU A 1 190 ? 8.108 -3.416 2.334 1.00 91.69 190 LEU A O 1
ATOM 1458 N N . CYS A 1 191 ? 9.831 -3.745 0.946 1.00 88.88 191 CYS A N 1
ATOM 1459 C CA . CYS A 1 191 ? 9.332 -4.994 0.373 1.00 88.88 191 CYS A CA 1
ATOM 1460 C C . CYS A 1 191 ? 10.414 -6.076 0.474 1.00 88.88 191 CYS A C 1
ATOM 1462 O O . CYS A 1 191 ? 11.509 -5.905 -0.059 1.00 88.88 191 CYS A O 1
ATOM 1464 N N . LYS A 1 192 ? 10.133 -7.173 1.195 1.00 85.25 192 LYS A N 1
ATOM 1465 C CA . LYS A 1 192 ? 11.036 -8.334 1.402 1.00 85.25 192 LYS A CA 1
ATOM 1466 C C . LYS A 1 192 ? 12.487 -7.948 1.742 1.00 85.25 192 LYS A C 1
ATOM 1468 O O . LYS A 1 192 ? 13.454 -8.441 1.162 1.00 85.25 192 LYS A O 1
ATOM 1473 N N . GLY A 1 193 ? 12.638 -6.999 2.670 1.00 87.50 193 GLY A N 1
ATOM 1474 C CA . GLY A 1 193 ? 13.943 -6.514 3.133 1.00 87.50 193 GLY A CA 1
ATOM 1475 C C . GLY A 1 193 ? 14.658 -5.539 2.190 1.00 87.50 193 GLY A C 1
ATOM 1476 O O . GLY A 1 193 ? 15.804 -5.184 2.455 1.00 87.50 193 GLY A O 1
ATOM 1477 N N . ILE A 1 194 ? 14.001 -5.086 1.123 1.00 92.19 194 ILE A N 1
ATOM 1478 C CA . ILE A 1 194 ? 14.505 -4.071 0.196 1.00 92.19 194 ILE A CA 1
ATOM 1479 C C . ILE A 1 194 ? 13.698 -2.787 0.387 1.00 92.19 194 ILE A C 1
ATOM 1481 O O . ILE A 1 194 ? 12.471 -2.799 0.289 1.00 92.19 194 ILE A O 1
ATOM 1485 N N . LEU A 1 195 ? 14.385 -1.688 0.694 1.00 94.38 195 LEU A N 1
ATOM 1486 C CA . LEU A 1 195 ? 13.785 -0.376 0.920 1.00 94.38 195 LEU A CA 1
ATOM 1487 C C . LEU A 1 195 ? 13.811 0.440 -0.372 1.00 94.38 195 LEU A C 1
ATOM 1489 O O . LEU A 1 195 ? 14.874 0.645 -0.952 1.00 94.38 195 LEU A O 1
ATOM 1493 N N . PHE A 1 196 ? 12.657 0.953 -0.777 1.00 95.12 196 PHE A N 1
ATOM 1494 C CA . PHE A 1 196 ? 12.492 1.881 -1.885 1.00 95.12 196 PHE A CA 1
ATOM 1495 C C . PHE A 1 196 ? 12.126 3.255 -1.334 1.00 95.12 196 PHE A C 1
ATOM 1497 O O . PHE A 1 196 ? 11.233 3.373 -0.495 1.00 95.12 196 PHE A O 1
ATOM 1504 N N . MET A 1 197 ? 12.814 4.291 -1.801 1.00 94.56 197 MET A N 1
ATOM 1505 C CA . MET A 1 197 ? 12.599 5.672 -1.370 1.00 94.56 197 MET A CA 1
ATOM 1506 C C . MET A 1 197 ? 12.324 6.540 -2.593 1.00 94.56 197 MET A C 1
ATOM 1508 O O . MET A 1 197 ? 13.164 6.616 -3.491 1.00 94.56 197 MET A O 1
ATOM 1512 N N . LEU A 1 198 ? 11.161 7.186 -2.629 1.00 94.50 198 LEU A N 1
ATOM 1513 C CA . LEU A 1 198 ? 10.728 8.048 -3.725 1.00 94.50 198 LEU A CA 1
ATOM 1514 C C . LEU A 1 198 ? 11.088 9.503 -3.438 1.00 94.50 198 LEU A C 1
ATOM 1516 O O . LEU A 1 198 ? 10.795 10.010 -2.361 1.00 94.50 198 LEU A O 1
ATOM 1520 N N . MET A 1 199 ? 11.653 10.199 -4.420 1.00 91.69 199 MET A N 1
ATOM 1521 C CA . MET A 1 199 ? 11.789 11.656 -4.404 1.00 91.69 199 MET A CA 1
ATOM 1522 C C . MET A 1 199 ? 10.686 12.331 -5.222 1.00 91.69 199 MET A C 1
ATOM 1524 O O . MET A 1 199 ? 10.235 11.802 -6.240 1.00 91.69 199 MET A O 1
ATOM 1528 N N . SER A 1 200 ? 10.333 13.566 -4.855 1.00 89.94 200 SER A N 1
ATOM 1529 C CA . SER A 1 200 ? 9.318 14.379 -5.556 1.00 89.94 200 SER A CA 1
ATOM 1530 C C . SER A 1 200 ? 9.615 14.632 -7.040 1.00 89.94 200 SER A C 1
ATOM 1532 O O . SER A 1 200 ? 8.695 14.886 -7.821 1.00 89.94 200 SER A O 1
ATOM 1534 N N . ILE A 1 201 ? 10.891 14.552 -7.423 1.00 88.69 201 ILE A N 1
ATOM 1535 C CA . ILE A 1 201 ? 11.404 14.716 -8.788 1.00 88.69 201 ILE A CA 1
ATOM 1536 C C . ILE A 1 201 ? 11.369 13.422 -9.623 1.00 88.69 201 ILE A C 1
ATOM 1538 O O . ILE A 1 201 ? 11.678 13.462 -10.809 1.00 88.69 201 ILE A O 1
ATOM 1542 N N . GLY A 1 202 ? 10.980 12.282 -9.038 1.00 89.31 202 GLY A N 1
ATOM 1543 C CA . GLY A 1 202 ? 10.807 11.019 -9.767 1.00 89.31 202 GLY A CA 1
ATOM 1544 C C . GLY A 1 202 ? 12.024 10.092 -9.765 1.00 89.31 202 GLY A C 1
ATOM 1545 O O . GLY A 1 202 ? 12.133 9.231 -10.637 1.00 89.31 202 GLY A O 1
ATOM 1546 N N . PHE A 1 203 ? 12.931 10.242 -8.798 1.00 92.00 203 PHE A N 1
ATOM 1547 C CA . PHE A 1 203 ? 13.962 9.238 -8.529 1.00 92.00 203 PHE A CA 1
ATOM 1548 C C . PHE A 1 203 ? 13.476 8.250 -7.471 1.00 92.00 203 PHE A C 1
ATOM 1550 O O . PHE A 1 203 ? 12.945 8.664 -6.440 1.00 92.00 203 PHE A O 1
ATOM 1557 N N . ILE A 1 204 ? 13.692 6.957 -7.711 1.00 94.81 204 ILE A N 1
ATOM 1558 C CA . ILE A 1 204 ? 13.519 5.900 -6.712 1.00 94.81 204 ILE A CA 1
ATOM 1559 C C . ILE A 1 204 ? 14.897 5.347 -6.366 1.00 94.81 204 ILE A C 1
ATOM 1561 O O . ILE A 1 204 ? 15.598 4.826 -7.235 1.00 94.81 204 ILE A O 1
ATOM 1565 N N . TYR A 1 205 ? 15.273 5.429 -5.097 1.00 93.75 205 TYR A N 1
ATOM 1566 C CA . TYR A 1 205 ? 16.496 4.821 -4.585 1.00 93.75 205 TYR A CA 1
ATOM 1567 C C . TYR A 1 205 ? 16.173 3.502 -3.896 1.00 93.75 205 TYR A C 1
ATOM 1569 O O . TYR A 1 205 ? 15.221 3.423 -3.121 1.00 93.75 205 TYR A O 1
ATOM 1577 N N . VAL A 1 206 ? 16.966 2.474 -4.185 1.00 94.75 206 VAL A N 1
ATOM 1578 C CA . VAL A 1 206 ? 16.769 1.111 -3.685 1.00 94.75 206 VAL A CA 1
ATOM 1579 C C . VAL A 1 206 ? 17.917 0.747 -2.753 1.00 94.75 206 VAL A C 1
ATOM 1581 O O . VAL A 1 206 ? 19.076 0.772 -3.169 1.00 94.75 206 VAL A O 1
ATOM 1584 N N . PHE A 1 207 ? 17.614 0.376 -1.512 1.00 92.94 207 PHE A N 1
ATOM 1585 C CA . PHE A 1 207 ? 18.592 0.042 -0.476 1.00 92.94 207 PHE A CA 1
ATOM 1586 C C . PHE A 1 207 ? 18.338 -1.340 0.125 1.00 92.94 207 PHE A C 1
ATOM 1588 O O . PHE A 1 207 ? 17.195 -1.787 0.224 1.00 92.94 207 PHE A O 1
ATOM 1595 N N . ASP A 1 208 ? 19.400 -2.011 0.571 1.00 91.62 208 ASP A N 1
ATOM 1596 C CA . ASP A 1 208 ? 19.262 -3.219 1.388 1.00 91.62 208 ASP A CA 1
ATOM 1597 C C . ASP A 1 208 ? 19.000 -2.847 2.851 1.00 91.62 208 ASP A C 1
ATOM 1599 O O . ASP A 1 208 ? 19.718 -2.032 3.433 1.00 91.62 208 ASP A O 1
ATOM 1603 N N . SER A 1 209 ? 17.999 -3.472 3.478 1.00 90.31 209 SER A N 1
ATOM 1604 C CA . SER A 1 209 ? 17.637 -3.154 4.862 1.00 90.31 209 SER A CA 1
ATOM 1605 C C . SER A 1 209 ? 18.614 -3.676 5.924 1.00 90.31 209 SER A C 1
ATOM 1607 O O . SER A 1 209 ? 18.468 -3.337 7.096 1.00 90.31 209 SER A O 1
ATOM 1609 N N . ALA A 1 210 ? 19.576 -4.531 5.556 1.00 87.06 210 ALA A N 1
ATOM 1610 C CA . ALA A 1 210 ? 20.508 -5.149 6.500 1.00 87.06 210 ALA A CA 1
ATOM 1611 C C . ALA A 1 210 ? 21.744 -4.278 6.721 1.00 87.06 210 ALA A C 1
ATOM 1613 O O . ALA A 1 210 ? 22.144 -4.066 7.863 1.00 87.06 210 ALA A O 1
ATOM 1614 N N . ASP A 1 211 ? 22.340 -3.779 5.638 1.00 86.38 211 ASP A N 1
ATOM 1615 C CA . ASP A 1 211 ? 23.588 -3.015 5.670 1.00 86.38 211 ASP A CA 1
ATOM 1616 C C . ASP A 1 211 ? 23.429 -1.558 5.198 1.00 86.38 211 ASP A C 1
ATOM 1618 O O . ASP A 1 211 ? 24.361 -0.769 5.339 1.00 86.38 211 ASP A O 1
ATOM 1622 N N . GLY A 1 212 ? 22.255 -1.170 4.683 1.00 88.06 212 GLY A N 1
ATOM 1623 C CA . GLY A 1 212 ? 21.996 0.185 4.186 1.00 88.06 212 GLY A CA 1
ATOM 1624 C C . GLY A 1 212 ? 22.700 0.491 2.862 1.00 88.06 212 GLY A C 1
ATOM 1625 O O . GLY A 1 212 ? 22.810 1.659 2.465 1.00 88.06 212 GLY A O 1
ATOM 1626 N N . LYS A 1 213 ? 23.202 -0.538 2.168 1.00 90.56 213 LYS A N 1
ATOM 1627 C CA . LYS A 1 213 ? 23.898 -0.388 0.894 1.00 90.56 213 LYS A CA 1
ATOM 1628 C C . LYS A 1 213 ? 22.929 0.039 -0.200 1.00 90.56 213 LYS A C 1
ATOM 1630 O O . LYS A 1 213 ? 21.851 -0.527 -0.360 1.00 90.56 213 LYS A O 1
ATOM 1635 N N . HIS A 1 214 ? 23.358 1.005 -1.005 1.00 91.75 214 HIS A N 1
ATOM 1636 C CA . HIS A 1 214 ? 22.640 1.429 -2.200 1.00 91.75 214 HIS A CA 1
ATOM 1637 C C . HIS A 1 214 ? 22.745 0.354 -3.297 1.00 91.75 214 HIS A C 1
ATOM 1639 O O . HIS A 1 214 ? 23.842 0.019 -3.754 1.00 91.75 214 HIS A O 1
ATOM 1645 N N . LEU A 1 215 ? 21.604 -0.214 -3.689 1.00 91.62 215 LEU A N 1
ATOM 1646 C CA . LEU A 1 215 ? 21.500 -1.331 -4.630 1.00 91.62 215 LEU A CA 1
ATOM 1647 C C . LEU A 1 215 ? 21.171 -0.874 -6.046 1.00 91.62 215 LEU A C 1
ATOM 1649 O O . LEU A 1 215 ? 21.692 -1.462 -6.993 1.00 91.62 215 LEU A O 1
ATOM 1653 N N . ALA A 1 216 ? 20.308 0.131 -6.203 1.00 93.00 216 ALA A N 1
ATOM 1654 C CA . ALA A 1 216 ? 19.875 0.598 -7.515 1.00 93.00 216 ALA A CA 1
ATOM 1655 C C . ALA A 1 216 ? 19.236 1.991 -7.483 1.00 93.00 216 ALA A C 1
ATOM 1657 O O . ALA A 1 216 ? 18.696 2.411 -6.460 1.00 93.00 216 ALA A O 1
ATOM 1658 N N . THR A 1 217 ? 19.208 2.656 -8.638 1.00 93.44 217 THR A N 1
ATOM 1659 C CA . THR A 1 217 ? 18.483 3.915 -8.860 1.00 93.44 217 THR A CA 1
ATOM 1660 C C . THR A 1 217 ? 17.519 3.794 -10.044 1.00 93.44 217 THR A C 1
ATOM 1662 O O . THR A 1 217 ? 17.876 3.316 -11.121 1.00 93.44 217 THR A O 1
ATOM 1665 N N . VAL A 1 218 ? 16.283 4.257 -9.882 1.00 93.44 218 VAL A N 1
ATOM 1666 C CA . VAL A 1 218 ? 15.294 4.343 -10.965 1.00 93.44 218 VAL A CA 1
ATOM 1667 C C . VAL A 1 218 ? 14.990 5.805 -11.258 1.00 93.44 218 VAL A C 1
ATOM 1669 O O . VAL A 1 218 ? 14.561 6.531 -10.371 1.00 93.44 218 VAL A O 1
ATOM 1672 N N . GLU A 1 219 ? 15.204 6.236 -12.496 1.00 92.31 219 GLU A N 1
ATOM 1673 C CA . GLU A 1 219 ? 14.899 7.578 -12.981 1.00 92.31 219 GLU A CA 1
ATOM 1674 C C . GLU A 1 219 ? 13.646 7.514 -13.854 1.00 92.31 219 GLU A C 1
ATOM 1676 O O . GLU A 1 219 ? 13.679 7.109 -15.021 1.00 92.31 219 GLU A O 1
ATOM 1681 N N . LEU A 1 220 ? 12.515 7.889 -13.263 1.00 90.00 220 LEU A N 1
ATOM 1682 C CA . LEU A 1 220 ? 11.204 7.734 -13.881 1.00 90.00 220 LEU A CA 1
ATOM 1683 C C . LEU A 1 220 ? 10.988 8.665 -15.087 1.00 90.00 220 LEU A C 1
ATOM 1685 O O . LEU A 1 220 ? 10.558 8.163 -16.132 1.00 90.00 220 LEU A O 1
ATOM 1689 N N . PRO A 1 221 ? 11.305 9.979 -15.019 1.00 85.38 221 PRO A N 1
ATOM 1690 C CA . PRO A 1 221 ? 11.050 10.882 -16.141 1.00 85.38 221 PRO A CA 1
ATOM 1691 C C . PRO A 1 221 ? 11.857 10.505 -17.389 1.00 85.38 221 PRO A C 1
ATOM 1693 O O . PRO A 1 221 ? 11.301 10.428 -18.484 1.00 85.38 221 PRO A O 1
ATOM 1696 N N . ALA A 1 222 ? 13.150 10.195 -17.233 1.00 84.00 222 ALA A N 1
ATOM 1697 C CA . ALA A 1 222 ? 14.011 9.815 -18.353 1.00 84.00 222 ALA A CA 1
ATOM 1698 C C . ALA A 1 222 ? 13.566 8.503 -19.013 1.00 84.00 222 ALA A C 1
ATOM 1700 O O . ALA A 1 222 ? 13.536 8.404 -20.245 1.00 84.00 222 ALA A O 1
ATOM 1701 N N . TYR A 1 223 ? 13.171 7.512 -18.208 1.00 84.00 223 TYR A N 1
ATOM 1702 C CA . TYR A 1 223 ? 12.663 6.245 -18.725 1.00 84.00 223 TYR A CA 1
ATOM 1703 C C . TYR A 1 223 ? 11.411 6.447 -19.580 1.00 84.00 223 TYR A C 1
ATOM 1705 O O . TYR A 1 223 ? 11.354 5.955 -20.711 1.00 84.00 223 TYR A O 1
ATOM 1713 N N . TYR A 1 224 ? 10.461 7.243 -19.088 1.00 79.19 224 TYR A N 1
ATOM 1714 C CA . TYR A 1 224 ? 9.222 7.539 -19.798 1.00 79.19 224 TYR A CA 1
ATOM 1715 C C . TYR A 1 224 ? 9.457 8.333 -21.095 1.00 79.19 224 TYR A C 1
ATOM 1717 O O . TYR A 1 224 ? 8.990 7.920 -22.160 1.00 79.19 224 TYR A O 1
ATOM 1725 N N . ILE A 1 225 ? 10.257 9.409 -21.046 1.00 77.81 225 ILE A N 1
ATOM 1726 C CA . ILE A 1 225 ? 10.608 10.228 -22.225 1.00 77.81 225 ILE A CA 1
ATOM 1727 C C . ILE A 1 225 ? 11.242 9.368 -23.316 1.00 77.81 225 ILE A C 1
ATOM 1729 O O . ILE A 1 225 ? 10.893 9.482 -24.490 1.00 77.81 225 ILE A O 1
ATOM 1733 N N . SER A 1 226 ? 12.148 8.465 -22.936 1.00 70.94 226 SER A N 1
ATOM 1734 C CA . SER A 1 226 ? 12.841 7.606 -23.897 1.00 70.94 226 SER A CA 1
ATOM 1735 C C . SER A 1 226 ? 11.896 6.673 -24.667 1.00 70.94 226 SER A C 1
ATOM 1737 O O . SER A 1 226 ? 12.269 6.157 -25.724 1.00 70.94 226 SER A O 1
ATOM 1739 N N . GLY A 1 227 ? 10.695 6.417 -24.132 1.00 65.38 227 GLY A N 1
ATOM 1740 C CA . GLY A 1 227 ? 9.726 5.501 -24.711 1.00 65.38 227 GLY A CA 1
ATOM 1741 C C . GLY A 1 227 ? 8.584 6.124 -25.496 1.00 65.38 227 GLY A C 1
ATOM 1742 O O . GLY A 1 227 ? 7.888 5.395 -26.206 1.00 65.38 227 GLY A O 1
ATOM 1743 N N . GLN A 1 228 ? 8.409 7.442 -25.436 1.00 65.00 228 GLN A N 1
ATOM 1744 C CA . GLN A 1 228 ? 7.318 8.123 -26.121 1.00 65.00 228 GLN A CA 1
ATOM 1745 C C . GLN A 1 228 ? 7.766 8.911 -27.348 1.00 65.00 228 GLN A C 1
ATOM 1747 O O . GLN A 1 228 ? 8.841 9.495 -27.405 1.00 65.00 228 GLN A O 1
ATOM 1752 N N . ARG A 1 229 ? 6.884 8.945 -28.354 1.00 52.59 229 ARG A N 1
ATOM 1753 C CA . ARG A 1 229 ? 6.985 9.876 -29.492 1.00 52.59 229 ARG A CA 1
ATOM 1754 C C . ARG A 1 229 ? 6.245 11.194 -29.239 1.00 52.59 229 ARG A C 1
ATOM 1756 O O . ARG A 1 229 ? 6.335 12.083 -30.077 1.00 52.59 229 ARG A O 1
ATOM 1763 N N . ASN A 1 230 ? 5.483 11.289 -28.146 1.00 51.91 230 ASN A N 1
ATOM 1764 C CA . ASN A 1 230 ? 4.591 12.407 -27.849 1.00 51.91 230 ASN A CA 1
ATOM 1765 C C . ASN A 1 230 ? 5.144 13.195 -26.656 1.00 51.91 230 ASN A C 1
ATOM 1767 O O . ASN A 1 230 ? 5.211 12.668 -25.551 1.00 51.91 230 ASN A O 1
ATOM 1771 N N . VAL A 1 231 ? 5.596 14.421 -26.910 1.00 51.84 231 VAL A N 1
ATOM 1772 C CA . VAL A 1 231 ? 6.421 15.222 -25.988 1.00 51.84 231 VAL A CA 1
ATOM 1773 C C . VAL A 1 231 ? 5.577 15.912 -24.901 1.00 51.84 231 VAL A C 1
ATOM 1775 O O . VAL A 1 231 ? 6.077 16.173 -23.813 1.00 51.84 231 VAL A O 1
ATOM 1778 N N . ASP A 1 232 ? 4.275 16.103 -25.134 1.00 55.78 232 ASP A N 1
ATOM 1779 C CA . ASP A 1 232 ? 3.411 16.965 -24.307 1.00 55.78 232 ASP A CA 1
ATOM 1780 C C . ASP A 1 232 ? 3.108 16.436 -22.886 1.00 55.78 232 ASP A C 1
ATOM 1782 O O . ASP A 1 232 ? 2.734 17.210 -22.009 1.00 55.78 232 ASP A O 1
ATOM 1786 N N . LEU A 1 233 ? 3.263 15.131 -22.623 1.00 55.69 233 LEU A N 1
ATOM 1787 C CA . LEU A 1 233 ? 3.015 14.534 -21.295 1.00 55.69 233 LEU A CA 1
ATOM 1788 C C . LEU A 1 233 ? 4.257 14.547 -20.389 1.00 55.69 233 LEU A C 1
ATOM 1790 O O . LEU A 1 233 ? 4.122 14.449 -19.169 1.00 55.69 233 LEU A O 1
ATOM 1794 N N . ALA A 1 234 ? 5.455 14.666 -20.966 1.00 51.41 234 ALA A N 1
ATOM 1795 C CA . ALA A 1 234 ? 6.718 14.567 -20.237 1.00 51.41 234 ALA A CA 1
ATOM 1796 C C . ALA A 1 234 ? 6.968 15.768 -19.313 1.00 51.41 234 ALA A C 1
ATOM 1798 O O . ALA A 1 234 ? 7.415 15.581 -18.184 1.00 51.41 234 ALA A O 1
ATOM 1799 N N . ASP A 1 235 ? 6.591 16.974 -19.745 1.00 53.19 235 ASP A N 1
ATOM 1800 C CA . ASP A 1 235 ? 6.765 18.206 -18.963 1.00 53.19 235 ASP A CA 1
ATOM 1801 C C . ASP A 1 235 ? 5.812 18.290 -17.749 1.00 53.19 235 ASP A C 1
ATOM 1803 O O . ASP A 1 235 ? 5.958 19.167 -16.898 1.00 53.19 235 ASP A O 1
ATOM 1807 N N . SER A 1 236 ? 4.845 17.366 -17.636 1.00 62.12 236 SER A N 1
ATOM 1808 C CA . SER A 1 236 ? 3.846 17.338 -16.555 1.00 62.12 236 SER A CA 1
ATOM 1809 C C . SER A 1 236 ? 4.195 16.416 -15.377 1.00 62.12 236 SER A C 1
ATOM 1811 O O . SER A 1 236 ? 3.635 16.578 -14.292 1.00 62.12 236 SER A O 1
ATOM 1813 N N . LEU A 1 237 ? 5.140 15.483 -15.552 1.00 74.62 237 LEU A N 1
ATOM 1814 C CA . LEU A 1 237 ? 5.491 14.482 -14.539 1.00 74.62 237 LEU A CA 1
ATOM 1815 C C . LEU A 1 237 ? 6.440 15.071 -13.490 1.00 74.62 237 LEU A C 1
ATOM 1817 O O . LEU A 1 237 ? 7.656 14.899 -13.533 1.00 74.62 237 LEU A O 1
ATOM 1821 N N . SER A 1 238 ? 5.861 15.771 -12.526 1.00 78.75 238 SER A N 1
ATOM 1822 C CA . SER A 1 238 ? 6.556 16.287 -11.349 1.00 78.75 238 SER A CA 1
ATOM 1823 C C . SER A 1 238 ? 5.689 16.095 -10.110 1.00 78.75 238 SER A C 1
ATOM 1825 O O . SER A 1 238 ? 4.515 15.738 -10.214 1.00 78.75 238 SER A O 1
ATOM 1827 N N . SER A 1 239 ? 6.242 16.347 -8.923 1.00 87.94 239 SER A N 1
ATOM 1828 C CA . SER A 1 239 ? 5.518 16.263 -7.647 1.00 87.94 239 SER A CA 1
ATOM 1829 C C . SER A 1 239 ? 5.019 14.854 -7.298 1.00 87.94 239 SER A C 1
ATOM 1831 O O . SER A 1 239 ? 3.892 14.672 -6.836 1.00 87.94 239 SER A O 1
ATOM 1833 N N . PHE A 1 240 ? 5.865 13.844 -7.501 1.00 92.25 240 PHE A N 1
ATOM 1834 C CA . PHE A 1 240 ? 5.572 12.471 -7.083 1.00 92.25 240 PHE A CA 1
ATOM 1835 C C . PHE A 1 240 ? 5.381 12.385 -5.561 1.00 92.25 240 PHE A C 1
ATOM 1837 O O . PHE A 1 240 ? 6.160 12.964 -4.798 1.00 92.25 240 PHE A O 1
ATOM 1844 N N . CYS A 1 241 ? 4.341 11.684 -5.114 1.00 93.00 241 CYS A N 1
ATOM 1845 C CA . CYS A 1 241 ? 3.949 11.641 -3.705 1.00 93.00 241 CYS A CA 1
ATOM 1846 C C . CYS A 1 241 ? 3.577 10.263 -3.159 1.00 93.00 241 CYS A C 1
ATOM 1848 O O . CYS A 1 241 ? 3.578 10.135 -1.945 1.00 93.00 241 CYS A O 1
ATOM 1850 N N . LEU A 1 242 ? 3.283 9.268 -4.002 1.00 94.50 242 LEU A N 1
ATOM 1851 C CA . LEU A 1 242 ? 3.079 7.882 -3.564 1.00 94.50 242 LEU A CA 1
ATOM 1852 C C . LEU A 1 242 ? 3.900 6.923 -4.421 1.00 94.50 242 LEU A C 1
ATOM 1854 O O . LEU A 1 242 ? 4.031 7.139 -5.630 1.00 94.50 242 LEU A O 1
ATOM 1858 N N . LEU A 1 243 ? 4.395 5.857 -3.801 1.00 95.31 243 LEU A N 1
ATOM 1859 C CA . LEU A 1 243 ? 5.143 4.769 -4.412 1.00 95.31 243 LEU A CA 1
ATOM 1860 C C . LEU A 1 243 ? 4.622 3.425 -3.913 1.00 95.31 243 LEU A C 1
ATOM 1862 O O . LEU A 1 243 ? 4.495 3.198 -2.714 1.00 95.31 243 LEU A O 1
ATOM 1866 N N . GLN A 1 244 ? 4.437 2.488 -4.841 1.00 94.19 244 GLN A N 1
ATOM 1867 C CA . GLN A 1 244 ? 4.323 1.090 -4.475 1.00 94.19 244 GLN A CA 1
ATOM 1868 C C . GLN A 1 244 ? 4.909 0.142 -5.522 1.00 94.19 244 GLN A C 1
ATOM 1870 O O . GLN A 1 244 ? 4.750 0.312 -6.729 1.00 94.19 244 GLN A O 1
ATOM 1875 N N . ILE A 1 245 ? 5.572 -0.887 -5.022 1.00 93.06 245 ILE A N 1
ATOM 1876 C CA . ILE A 1 245 ? 6.224 -1.977 -5.722 1.00 93.06 245 ILE A CA 1
ATOM 1877 C C . ILE A 1 245 ? 5.390 -3.239 -5.514 1.00 93.06 245 ILE A C 1
ATOM 1879 O O . ILE A 1 245 ? 4.946 -3.519 -4.395 1.00 93.06 245 ILE A O 1
ATOM 1883 N N . SER A 1 246 ? 5.191 -3.996 -6.589 1.00 90.56 246 SER A N 1
ATOM 1884 C CA . SER A 1 246 ? 4.554 -5.308 -6.549 1.00 90.56 246 SER A CA 1
ATOM 1885 C C . SER A 1 246 ? 5.390 -6.313 -5.747 1.00 90.56 246 SER A C 1
ATOM 1887 O O . SER A 1 246 ? 6.620 -6.256 -5.717 1.00 90.56 246 SER A O 1
ATOM 1889 N N . GLN A 1 247 ? 4.728 -7.290 -5.126 1.00 85.62 247 GLN A N 1
ATOM 1890 C CA . GLN A 1 247 ? 5.380 -8.300 -4.275 1.00 85.62 247 GLN A CA 1
ATOM 1891 C C . GLN A 1 247 ? 6.437 -9.153 -5.003 1.00 85.62 247 GLN A C 1
ATOM 1893 O O . GLN A 1 247 ? 7.303 -9.763 -4.374 1.00 85.62 247 GLN A O 1
ATOM 1898 N N . ASP A 1 248 ? 6.377 -9.236 -6.327 1.00 84.75 248 ASP A N 1
ATOM 1899 C CA . ASP A 1 248 ? 7.320 -9.960 -7.183 1.00 84.75 248 ASP A CA 1
ATOM 1900 C C . ASP A 1 248 ? 8.464 -9.078 -7.721 1.00 84.75 248 ASP A C 1
ATOM 1902 O O . ASP A 1 248 ? 9.273 -9.549 -8.526 1.00 84.75 248 ASP A O 1
ATOM 1906 N N . PHE A 1 249 ? 8.537 -7.815 -7.280 1.00 88.38 249 PHE A N 1
ATOM 1907 C CA . PHE A 1 249 ? 9.499 -6.798 -7.712 1.00 88.38 249 PHE A CA 1
ATOM 1908 C C . PHE A 1 249 ? 9.481 -6.488 -9.216 1.00 88.38 249 PHE A C 1
ATOM 1910 O O . PHE A 1 249 ? 10.431 -5.885 -9.729 1.00 88.38 249 PHE A O 1
ATOM 1917 N N . SER A 1 250 ? 8.452 -6.901 -9.961 1.00 87.75 250 SER A N 1
ATOM 1918 C CA . SER A 1 250 ? 8.394 -6.633 -11.399 1.00 87.75 250 SER A CA 1
ATOM 1919 C C . SER A 1 250 ? 7.962 -5.208 -11.705 1.00 87.75 250 SER A C 1
ATOM 1921 O O . SER A 1 250 ? 8.463 -4.618 -12.658 1.00 87.75 250 SER A O 1
ATOM 1923 N N . THR A 1 251 ? 7.035 -4.668 -10.917 1.00 91.31 251 THR A N 1
ATOM 1924 C CA . THR A 1 251 ? 6.263 -3.485 -11.279 1.00 91.31 251 THR A CA 1
ATOM 1925 C C . THR A 1 251 ? 6.349 -2.439 -10.181 1.00 91.31 251 THR A C 1
ATOM 1927 O O . THR A 1 251 ? 6.096 -2.727 -9.014 1.00 91.31 251 THR A O 1
ATOM 1930 N N . ALA A 1 252 ? 6.674 -1.210 -10.567 1.00 94.50 252 ALA A N 1
ATOM 1931 C CA . ALA A 1 252 ? 6.606 -0.034 -9.712 1.00 94.50 252 ALA A CA 1
ATOM 1932 C C . ALA A 1 252 ? 5.505 0.893 -10.221 1.00 94.50 252 ALA A C 1
ATOM 1934 O O . ALA A 1 252 ? 5.474 1.201 -11.412 1.00 94.50 252 ALA A O 1
ATOM 1935 N N . VAL A 1 253 ? 4.631 1.370 -9.340 1.00 94.94 253 VAL A N 1
ATOM 1936 C CA . VAL A 1 253 ? 3.668 2.427 -9.658 1.00 94.94 253 VAL A CA 1
ATOM 1937 C C . VAL A 1 253 ? 3.932 3.621 -8.764 1.00 94.94 253 VAL A C 1
ATOM 1939 O O . VAL A 1 253 ? 4.119 3.479 -7.557 1.00 94.94 253 VAL A O 1
ATOM 1942 N N . VAL A 1 254 ? 3.941 4.802 -9.368 1.00 95.00 254 VAL A N 1
ATOM 1943 C CA . VAL A 1 254 ? 4.063 6.072 -8.660 1.00 95.00 254 VAL A CA 1
ATOM 1944 C C . VAL A 1 254 ? 2.939 7.013 -9.042 1.00 95.00 254 VAL A C 1
ATOM 1946 O O . VAL A 1 254 ? 2.435 6.968 -10.165 1.00 95.00 254 VAL A O 1
ATOM 1949 N N . VAL A 1 255 ? 2.567 7.885 -8.111 1.00 94.25 255 VAL A N 1
ATOM 1950 C CA . VAL A 1 255 ? 1.466 8.839 -8.282 1.00 94.25 255 VAL A CA 1
ATOM 1951 C C . VAL A 1 255 ? 1.969 10.252 -8.035 1.00 94.25 255 VAL A C 1
ATOM 1953 O O . VAL A 1 255 ? 2.780 10.478 -7.135 1.00 94.25 255 VAL A O 1
ATOM 1956 N N . THR A 1 256 ? 1.499 11.206 -8.832 1.00 91.75 256 THR A N 1
ATOM 1957 C CA . THR A 1 256 ? 1.779 12.634 -8.661 1.00 91.75 256 THR A CA 1
ATOM 1958 C C . THR A 1 256 ? 0.649 13.333 -7.914 1.00 91.75 256 THR A C 1
ATOM 1960 O O . THR A 1 256 ? -0.500 12.888 -7.920 1.00 91.75 256 THR A O 1
ATOM 1963 N N . ARG A 1 25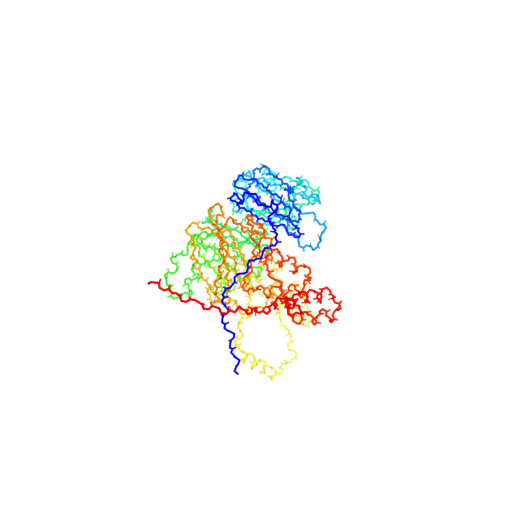7 ? 0.942 14.501 -7.329 1.00 89.44 257 ARG A N 1
ATOM 1964 C CA . ARG A 1 257 ? -0.085 15.367 -6.717 1.00 89.44 257 ARG A CA 1
ATOM 1965 C C . ARG A 1 257 ? -1.114 15.902 -7.720 1.00 89.44 257 ARG A C 1
ATOM 1967 O O . ARG A 1 257 ? -2.141 16.425 -7.309 1.00 89.44 257 ARG A O 1
ATOM 1974 N N . LEU A 1 258 ? -0.841 15.773 -9.020 1.00 87.19 258 LEU A N 1
ATOM 1975 C CA . LEU A 1 258 ? -1.743 16.137 -10.115 1.00 87.19 258 LEU A CA 1
ATOM 1976 C C . LEU A 1 258 ? -2.617 14.957 -10.576 1.00 87.19 258 LEU A C 1
ATOM 1978 O O . LEU A 1 258 ? -3.161 14.993 -11.677 1.00 87.19 258 LEU A O 1
ATOM 1982 N N . ASN A 1 259 ? -2.747 13.910 -9.753 1.00 88.69 259 ASN A N 1
ATOM 1983 C CA . ASN A 1 259 ? -3.569 12.726 -10.020 1.00 88.69 259 ASN A CA 1
ATOM 1984 C C . ASN A 1 259 ? -3.177 11.991 -11.314 1.00 88.69 259 ASN A C 1
ATOM 1986 O O . ASN A 1 259 ? -4.017 11.427 -12.022 1.00 88.69 259 ASN A O 1
ATOM 1990 N N . GLN A 1 260 ? -1.878 11.987 -11.615 1.00 89.62 260 GLN A N 1
ATOM 1991 C CA . GLN A 1 260 ? -1.295 11.153 -12.660 1.00 89.62 260 GLN A CA 1
ATOM 1992 C C . GLN A 1 260 ? -0.631 9.942 -12.019 1.00 89.62 260 GLN A C 1
ATOM 1994 O O . GLN A 1 260 ? 0.011 10.072 -10.977 1.00 89.62 260 GLN A O 1
ATOM 1999 N N . ALA A 1 261 ? -0.749 8.781 -12.654 1.00 92.00 261 ALA A N 1
ATOM 2000 C CA . ALA A 1 261 ? -0.071 7.568 -12.226 1.00 92.00 261 ALA A CA 1
ATOM 2001 C C . ALA A 1 261 ? 0.828 7.039 -13.343 1.00 92.00 261 ALA A C 1
ATOM 2003 O O . ALA A 1 261 ? 0.422 6.983 -14.505 1.00 92.00 261 ALA A O 1
ATOM 2004 N N . LEU A 1 262 ? 2.044 6.646 -12.979 1.00 92.12 262 LEU A N 1
ATOM 2005 C CA . LEU A 1 262 ? 3.045 6.062 -13.864 1.00 92.12 262 LEU A CA 1
ATOM 2006 C C . LEU A 1 262 ? 3.351 4.649 -13.371 1.00 92.12 262 LEU A C 1
ATOM 2008 O O . LEU A 1 262 ? 3.770 4.478 -12.229 1.00 92.12 262 LEU A O 1
ATOM 2012 N N . ALA A 1 263 ? 3.168 3.657 -14.238 1.00 92.88 263 ALA A N 1
ATOM 2013 C CA . ALA A 1 263 ? 3.536 2.269 -13.988 1.00 92.88 263 ALA A CA 1
ATOM 2014 C C . ALA A 1 263 ? 4.757 1.886 -14.829 1.00 92.88 263 ALA A C 1
ATOM 2016 O O . ALA A 1 263 ? 4.791 2.105 -16.043 1.00 92.88 263 ALA A O 1
ATOM 2017 N N . VAL A 1 264 ? 5.757 1.298 -14.181 1.00 91.50 264 VAL A N 1
ATOM 2018 C CA . VAL A 1 264 ? 7.055 0.944 -14.756 1.00 91.50 264 VAL A CA 1
ATOM 2019 C C . VAL A 1 264 ? 7.334 -0.531 -14.520 1.00 91.50 264 VAL A C 1
ATOM 2021 O O . VAL A 1 264 ? 7.262 -1.013 -13.392 1.00 91.50 264 VAL A O 1
ATOM 2024 N N . ASP A 1 265 ? 7.711 -1.236 -15.586 1.00 91.06 265 ASP A N 1
ATOM 2025 C CA . ASP A 1 265 ? 8.308 -2.564 -15.478 1.00 91.06 265 ASP A CA 1
ATOM 2026 C C . ASP A 1 265 ? 9.793 -2.409 -15.131 1.00 91.06 265 ASP A C 1
ATOM 2028 O O . ASP A 1 265 ? 10.608 -1.990 -15.957 1.00 91.06 265 ASP A O 1
ATOM 2032 N N . LEU A 1 266 ? 10.151 -2.758 -13.899 1.00 90.75 266 LEU A N 1
ATOM 2033 C CA . LEU A 1 266 ? 11.517 -2.673 -13.395 1.00 90.75 266 LEU A CA 1
ATOM 2034 C C . LEU A 1 266 ? 12.464 -3.622 -14.141 1.00 90.75 266 LEU A C 1
ATOM 2036 O O . LEU A 1 266 ? 13.634 -3.294 -14.343 1.00 90.75 266 LEU A O 1
ATOM 2040 N N . ASN A 1 267 ? 11.978 -4.773 -14.616 1.00 89.12 267 ASN A N 1
ATOM 2041 C CA . ASN A 1 267 ? 12.801 -5.674 -15.422 1.00 89.12 267 ASN A CA 1
ATOM 2042 C C . ASN A 1 267 ? 13.133 -5.059 -16.782 1.00 89.12 267 ASN A C 1
ATOM 2044 O O . ASN A 1 267 ? 14.236 -5.266 -17.284 1.00 89.12 267 ASN A O 1
ATOM 2048 N N . ASP A 1 268 ? 12.199 -4.335 -17.397 1.00 87.31 268 ASP A N 1
ATOM 2049 C CA . ASP A 1 268 ? 12.456 -3.607 -18.643 1.00 87.31 268 ASP A CA 1
ATOM 2050 C C . ASP A 1 268 ? 13.367 -2.394 -18.402 1.00 87.31 268 ASP A C 1
ATOM 2052 O O . ASP A 1 268 ? 14.352 -2.209 -19.120 1.00 87.31 268 ASP A O 1
ATOM 2056 N N . TYR A 1 269 ? 13.112 -1.634 -17.334 1.00 89.94 269 TYR A N 1
ATOM 2057 C CA . TYR A 1 269 ? 13.934 -0.494 -16.932 1.00 89.94 269 TYR A CA 1
ATOM 2058 C C . TYR A 1 269 ? 15.411 -0.873 -16.765 1.00 89.94 269 TYR A C 1
ATOM 2060 O O . TYR A 1 269 ? 16.271 -0.307 -17.442 1.00 89.94 269 TYR A O 1
ATOM 2068 N N . PHE A 1 270 ? 15.727 -1.869 -15.931 1.00 88.75 270 PHE A N 1
ATOM 2069 C CA . PHE A 1 270 ? 17.121 -2.249 -15.664 1.00 88.75 270 PHE A CA 1
ATOM 2070 C C . PHE A 1 270 ? 17.798 -2.966 -16.839 1.00 88.75 270 PHE A C 1
ATOM 2072 O O . PHE A 1 270 ? 19.025 -3.037 -16.885 1.00 88.75 270 PHE A O 1
ATOM 2079 N N . ARG A 1 271 ? 17.038 -3.450 -17.831 1.00 85.06 271 ARG A N 1
ATOM 2080 C CA . ARG A 1 271 ? 17.615 -3.920 -19.103 1.00 85.06 271 ARG A CA 1
ATOM 2081 C C . ARG A 1 271 ? 18.121 -2.773 -19.966 1.00 85.06 271 ARG A C 1
ATOM 2083 O O . ARG A 1 271 ? 19.099 -2.954 -20.686 1.00 85.06 271 ARG A O 1
ATOM 2090 N N . ILE A 1 272 ? 17.454 -1.622 -19.915 1.00 84.81 272 ILE A N 1
ATOM 2091 C CA . ILE A 1 272 ? 17.852 -0.420 -20.656 1.00 84.81 272 ILE A CA 1
ATOM 2092 C C . ILE A 1 272 ? 18.936 0.337 -19.877 1.00 84.81 272 ILE A C 1
ATOM 2094 O O . ILE A 1 272 ? 19.941 0.749 -20.453 1.00 84.81 272 ILE A O 1
ATOM 2098 N N . HIS A 1 273 ? 18.768 0.458 -18.561 1.00 86.00 273 HIS A N 1
ATOM 2099 C CA . HIS A 1 273 ? 19.628 1.230 -17.666 1.00 86.00 273 HIS A CA 1
ATOM 2100 C C . HIS A 1 273 ? 20.447 0.331 -16.734 1.00 86.00 273 HIS A C 1
ATOM 2102 O O . HIS A 1 273 ? 20.370 0.428 -15.511 1.00 86.00 273 HIS A O 1
ATOM 2108 N N . ILE A 1 274 ? 21.270 -0.541 -17.319 1.00 84.44 274 ILE A N 1
ATOM 2109 C CA . ILE A 1 274 ? 22.083 -1.523 -16.579 1.00 84.44 274 ILE A CA 1
ATOM 2110 C C . ILE A 1 274 ? 22.989 -0.844 -15.537 1.00 84.44 274 ILE A C 1
ATOM 2112 O O . ILE A 1 274 ? 23.131 -1.334 -14.422 1.00 84.44 274 ILE A O 1
ATOM 2116 N N . ASN A 1 275 ? 23.551 0.321 -15.875 1.00 86.38 275 ASN A N 1
ATOM 2117 C CA . ASN A 1 275 ? 24.452 1.076 -14.996 1.00 86.38 275 ASN A CA 1
ATOM 2118 C C . ASN A 1 275 ? 23.770 1.608 -13.728 1.00 86.38 275 ASN A C 1
ATOM 2120 O O . ASN A 1 275 ? 24.457 2.019 -12.795 1.00 86.38 275 ASN A O 1
ATOM 2124 N N . HIS A 1 276 ? 22.437 1.629 -13.695 1.00 89.94 276 HIS A N 1
ATOM 2125 C CA . HIS A 1 276 ? 21.686 2.074 -12.529 1.00 89.94 276 HIS A CA 1
ATOM 2126 C C . HIS A 1 276 ? 21.447 0.935 -11.523 1.00 89.94 276 HIS A C 1
ATOM 2128 O O . HIS A 1 276 ? 20.856 1.168 -10.473 1.00 89.94 276 HIS A O 1
ATOM 2134 N N . LEU A 1 277 ? 21.913 -0.286 -11.818 1.00 89.44 277 LEU A N 1
ATOM 2135 C CA . LEU A 1 277 ? 21.930 -1.419 -10.899 1.00 89.44 277 LEU A CA 1
ATOM 2136 C C . LEU A 1 277 ? 23.345 -1.596 -10.324 1.00 89.44 277 LEU A C 1
ATOM 2138 O O . LEU A 1 277 ? 24.263 -2.047 -11.005 1.00 89.44 277 LEU A O 1
ATOM 2142 N N . HIS A 1 278 ? 23.526 -1.258 -9.051 1.00 85.44 278 HIS A N 1
ATOM 2143 C CA . HIS A 1 278 ? 24.818 -1.299 -8.357 1.00 85.44 278 HIS A CA 1
ATOM 2144 C C . HIS A 1 278 ? 25.103 -2.643 -7.677 1.00 85.44 278 HIS A C 1
ATOM 2146 O O . HIS A 1 278 ? 26.239 -2.917 -7.287 1.00 85.44 278 HIS A O 1
ATOM 2152 N N . CYS A 1 279 ? 24.086 -3.493 -7.521 1.00 74.06 279 CYS A N 1
ATOM 2153 C CA . CYS A 1 279 ? 24.213 -4.803 -6.888 1.00 74.06 279 CYS A CA 1
ATOM 2154 C C . CYS A 1 279 ? 24.721 -5.908 -7.824 1.00 74.06 279 CYS A C 1
ATOM 2156 O O . CYS A 1 279 ? 24.731 -7.064 -7.409 1.00 74.06 279 CYS A O 1
ATOM 2158 N N . GLN A 1 280 ? 25.143 -5.590 -9.056 1.00 64.69 280 GLN A N 1
ATOM 2159 C CA . GLN A 1 280 ? 25.724 -6.597 -9.939 1.00 64.69 280 GLN A CA 1
ATOM 2160 C C . GLN A 1 280 ? 26.918 -7.244 -9.242 1.00 64.69 280 GLN A C 1
ATOM 2162 O O . GLN A 1 280 ? 27.937 -6.598 -8.982 1.00 64.69 280 GLN A O 1
ATOM 2167 N N . GLN A 1 281 ? 26.779 -8.532 -8.915 1.00 54.09 281 GLN A N 1
ATOM 2168 C CA . GLN A 1 281 ? 27.941 -9.334 -8.588 1.00 54.09 281 GLN A CA 1
ATOM 2169 C C . GLN A 1 281 ? 28.851 -9.258 -9.802 1.00 54.09 281 GLN A C 1
ATOM 2171 O O . GLN A 1 281 ? 28.462 -9.655 -10.899 1.00 54.09 281 GLN A O 1
ATOM 2176 N N . ASP A 1 282 ? 30.047 -8.716 -9.585 1.00 43.16 282 ASP A N 1
ATOM 2177 C CA . ASP A 1 282 ? 31.178 -8.854 -10.486 1.00 43.16 282 ASP A CA 1
ATOM 2178 C C . ASP A 1 282 ? 31.160 -10.323 -10.938 1.00 43.16 282 ASP A C 1
ATOM 2180 O O . ASP A 1 282 ? 31.286 -11.198 -10.068 1.00 43.16 282 ASP A O 1
ATOM 2184 N N . PRO A 1 283 ? 30.893 -10.640 -12.223 1.00 47.25 283 PRO A N 1
ATOM 2185 C CA . PRO A 1 283 ? 30.844 -12.009 -12.702 1.00 47.25 283 PRO A CA 1
ATOM 2186 C C . PRO A 1 283 ? 32.283 -12.501 -12.768 1.00 47.25 283 PRO A C 1
ATOM 2188 O O . PRO A 1 283 ? 32.815 -12.806 -13.830 1.00 47.25 283 PRO A O 1
ATOM 2191 N N . ARG A 1 284 ? 32.959 -12.542 -11.621 1.00 39.97 284 ARG A N 1
ATOM 2192 C CA . ARG A 1 284 ? 34.166 -13.313 -11.454 1.00 39.97 284 ARG A CA 1
ATOM 2193 C C . ARG A 1 284 ? 33.675 -14.733 -11.632 1.00 39.97 284 ARG A C 1
ATOM 2195 O O . ARG A 1 284 ? 32.907 -15.194 -10.782 1.00 39.97 284 ARG A O 1
ATOM 2202 N N . PRO A 1 285 ? 34.032 -15.412 -12.735 1.00 48.03 285 PRO A N 1
ATOM 2203 C CA . PRO A 1 285 ? 33.772 -16.831 -12.808 1.00 48.03 285 PRO A CA 1
ATOM 2204 C C . PRO A 1 285 ? 34.337 -17.413 -11.517 1.00 48.03 285 PRO A C 1
ATOM 2206 O O . PRO A 1 285 ? 35.501 -17.158 -11.187 1.00 48.03 285 PRO A O 1
ATOM 2209 N N . LEU A 1 286 ? 33.488 -18.105 -10.749 1.00 52.69 286 LEU A N 1
ATOM 2210 C CA . LEU A 1 286 ? 33.955 -18.919 -9.634 1.00 52.69 286 LEU A CA 1
ATOM 2211 C C . LEU A 1 286 ? 35.177 -19.672 -10.167 1.00 52.69 286 LEU A C 1
ATOM 2213 O O . LEU A 1 286 ? 35.073 -20.265 -11.249 1.00 52.69 286 LEU A O 1
ATOM 2217 N N . PRO A 1 287 ? 36.349 -19.550 -9.521 1.00 53.81 287 PRO A N 1
ATOM 2218 C CA . PRO A 1 287 ? 37.563 -20.102 -10.083 1.00 53.81 287 PRO A CA 1
ATOM 2219 C C . PRO A 1 287 ? 37.308 -21.576 -10.382 1.00 53.81 287 PRO A C 1
ATOM 2221 O O . PRO A 1 287 ? 36.960 -22.349 -9.496 1.00 53.81 287 PRO A O 1
ATOM 2224 N N . LEU A 1 288 ? 37.465 -21.960 -11.654 1.00 56.84 288 LEU A N 1
ATOM 2225 C CA . LEU A 1 288 ? 37.323 -23.354 -12.097 1.00 56.84 288 LEU A CA 1
ATOM 2226 C C . LEU A 1 288 ? 38.324 -24.281 -11.393 1.00 56.84 288 LEU A C 1
ATOM 2228 O O . LEU A 1 288 ? 38.219 -25.499 -11.487 1.00 56.84 288 LEU A O 1
ATOM 2232 N N . ILE A 1 289 ? 39.296 -23.680 -10.706 1.00 61.88 289 ILE A N 1
ATOM 2233 C CA . ILE A 1 289 ? 40.303 -24.319 -9.884 1.00 61.88 289 ILE A CA 1
ATOM 2234 C C . ILE A 1 289 ? 39.769 -24.384 -8.445 1.00 61.88 289 ILE A C 1
ATOM 2236 O O . ILE A 1 289 ? 39.595 -23.335 -7.815 1.00 61.88 289 ILE A O 1
ATOM 2240 N N . PRO A 1 290 ? 39.541 -25.590 -7.901 1.00 60.81 290 PRO A N 1
ATOM 2241 C CA . PRO A 1 290 ? 39.161 -25.772 -6.507 1.00 60.81 290 PRO A CA 1
ATOM 2242 C C . PRO A 1 290 ? 40.171 -25.121 -5.560 1.00 60.81 290 PRO A C 1
ATOM 2244 O O . PRO A 1 290 ? 41.382 -25.199 -5.757 1.00 60.81 290 PRO A O 1
ATOM 2247 N N . THR A 1 291 ? 39.683 -24.507 -4.483 1.00 61.00 291 THR A N 1
ATOM 2248 C CA . THR A 1 291 ? 40.523 -23.814 -3.485 1.00 61.00 291 THR A CA 1
ATOM 2249 C C . THR A 1 291 ? 41.414 -24.754 -2.667 1.00 61.00 291 THR A C 1
ATOM 2251 O O . THR A 1 291 ? 42.315 -24.298 -1.965 1.00 61.00 291 THR A O 1
ATOM 2254 N N . LYS A 1 292 ? 41.186 -26.068 -2.754 1.00 68.31 292 LYS A N 1
ATOM 2255 C CA . LYS A 1 292 ? 42.023 -27.112 -2.157 1.00 68.31 292 LYS A CA 1
ATOM 2256 C C . LYS A 1 292 ? 42.743 -27.877 -3.268 1.00 68.31 292 LYS A C 1
ATOM 2258 O O . LYS A 1 292 ? 42.109 -28.148 -4.286 1.00 68.31 292 LYS A O 1
ATOM 2263 N N . PRO A 1 293 ? 44.015 -28.275 -3.075 1.00 64.62 293 PRO A N 1
ATOM 2264 C CA . PRO A 1 293 ? 44.708 -29.122 -4.036 1.00 64.62 293 PRO A CA 1
ATOM 2265 C C . PRO A 1 293 ? 43.923 -30.425 -4.196 1.00 64.62 293 PRO A C 1
ATOM 2267 O O . PRO A 1 293 ? 43.790 -31.207 -3.254 1.00 64.62 293 PRO A O 1
ATOM 2270 N N . CYS A 1 294 ? 43.361 -30.622 -5.380 1.00 66.31 294 CYS A N 1
ATOM 2271 C CA . CYS A 1 294 ? 42.655 -31.830 -5.759 1.00 66.31 294 CYS A CA 1
ATOM 2272 C C . CYS A 1 294 ? 43.273 -32.384 -7.038 1.00 66.31 294 CYS A C 1
ATOM 2274 O O . CYS A 1 294 ? 43.799 -31.643 -7.869 1.00 66.31 294 CYS A O 1
ATOM 2276 N N . ASP A 1 295 ? 43.188 -33.697 -7.189 1.00 71.38 295 ASP A N 1
ATOM 2277 C CA . ASP A 1 295 ? 43.529 -34.364 -8.434 1.00 71.38 295 ASP A CA 1
ATOM 2278 C C . ASP A 1 295 ? 42.591 -33.878 -9.552 1.00 71.38 295 ASP A C 1
ATOM 2280 O O . ASP A 1 295 ? 41.366 -33.999 -9.443 1.00 71.38 295 ASP A O 1
ATOM 2284 N N . GLN A 1 296 ? 43.167 -33.271 -10.593 1.00 63.34 296 GLN A N 1
ATOM 2285 C CA . GLN A 1 296 ? 42.415 -32.677 -11.699 1.00 63.34 296 GLN A CA 1
ATOM 2286 C C . GLN A 1 296 ? 41.720 -33.736 -12.559 1.00 63.34 296 GLN A C 1
ATOM 2288 O O . GLN A 1 296 ? 40.673 -33.435 -13.134 1.00 63.34 296 GLN A O 1
ATOM 2293 N N . ASP A 1 297 ? 42.245 -34.963 -12.560 1.00 68.88 297 ASP A N 1
ATOM 2294 C CA . ASP A 1 297 ? 41.715 -36.100 -13.316 1.00 68.88 297 ASP A CA 1
ATOM 2295 C C . ASP A 1 297 ? 40.648 -36.884 -12.524 1.00 68.88 297 ASP A C 1
ATOM 2297 O O . ASP A 1 297 ? 40.038 -37.830 -13.029 1.00 68.88 297 ASP A O 1
ATOM 2301 N N . SER A 1 298 ? 40.378 -36.485 -11.275 1.00 72.62 298 SER A N 1
ATOM 2302 C CA . SER A 1 298 ? 39.386 -37.136 -10.423 1.00 72.62 298 SER A CA 1
ATOM 2303 C C . SER A 1 298 ? 37.951 -36.789 -10.825 1.00 72.62 298 SER A C 1
ATOM 2305 O O . SER A 1 298 ? 37.584 -35.629 -11.027 1.00 72.62 298 SER A O 1
ATOM 2307 N N . ILE A 1 299 ? 37.078 -37.799 -10.807 1.00 64.44 299 ILE A N 1
ATOM 2308 C CA . ILE A 1 299 ? 35.631 -37.667 -11.047 1.00 64.44 299 ILE A CA 1
ATOM 2309 C C . ILE A 1 299 ? 34.992 -36.655 -10.075 1.00 64.44 299 ILE A C 1
ATOM 2311 O O . ILE A 1 299 ? 34.051 -35.957 -10.449 1.00 64.44 299 ILE A O 1
ATOM 2315 N N . ALA A 1 300 ? 35.530 -36.500 -8.861 1.00 64.81 300 ALA A N 1
ATOM 2316 C CA . ALA A 1 300 ? 35.046 -35.520 -7.884 1.00 64.81 300 ALA A CA 1
ATOM 2317 C C . ALA A 1 300 ? 35.216 -34.060 -8.352 1.00 64.81 300 ALA A C 1
ATOM 2319 O O . ALA A 1 300 ? 34.395 -33.205 -8.016 1.00 64.81 300 ALA A O 1
ATOM 2320 N N . ASN A 1 301 ? 36.237 -33.780 -9.169 1.00 65.81 301 ASN A N 1
ATOM 2321 C CA . ASN A 1 301 ? 36.464 -32.463 -9.759 1.00 65.81 301 ASN A CA 1
ATOM 2322 C C . ASN A 1 301 ? 35.438 -32.160 -10.865 1.00 65.81 301 ASN A C 1
ATOM 2324 O O . ASN A 1 301 ? 34.979 -31.029 -10.999 1.00 65.81 301 ASN A O 1
ATOM 2328 N N . SER A 1 302 ? 34.984 -33.187 -11.596 1.00 63.78 302 SER A N 1
ATOM 2329 C CA . SER A 1 302 ? 33.934 -33.024 -12.610 1.00 63.78 302 SER A CA 1
ATOM 2330 C C . SER A 1 302 ? 32.613 -32.536 -12.004 1.00 63.78 302 SER A C 1
ATOM 2332 O O . SER A 1 302 ? 31.958 -31.671 -12.581 1.00 63.78 302 SER A O 1
ATOM 2334 N N . THR A 1 303 ? 32.261 -33.009 -10.804 1.00 66.56 303 THR A N 1
ATOM 2335 C CA . THR A 1 303 ? 31.079 -32.555 -10.058 1.00 66.56 303 THR A CA 1
ATOM 2336 C C . THR A 1 303 ? 31.217 -31.095 -9.622 1.00 66.56 303 THR A C 1
ATOM 2338 O O . THR A 1 303 ? 30.263 -30.325 -9.726 1.00 66.56 303 THR A O 1
ATOM 2341 N N . TYR A 1 304 ? 32.417 -30.687 -9.190 1.00 66.19 304 TYR A N 1
ATOM 2342 C CA . TYR A 1 304 ? 32.713 -29.295 -8.848 1.00 66.19 304 TYR A CA 1
ATOM 2343 C C . TYR A 1 304 ? 32.596 -28.382 -10.077 1.00 66.19 304 TYR A C 1
ATOM 2345 O O . TYR A 1 304 ? 31.831 -27.419 -10.047 1.00 66.19 304 TYR A O 1
ATOM 2353 N N . SER A 1 305 ? 33.251 -28.719 -11.192 1.00 61.84 305 SER A N 1
ATOM 2354 C CA . SER A 1 305 ? 33.174 -27.937 -12.432 1.00 61.84 305 SER A CA 1
ATOM 2355 C C . SER A 1 305 ? 31.752 -27.860 -12.999 1.00 61.84 305 SER A C 1
ATOM 2357 O O . SER A 1 305 ? 31.359 -26.802 -13.480 1.00 61.84 305 SER A O 1
ATOM 2359 N N . GLN A 1 306 ? 30.949 -28.928 -12.894 1.00 62.03 306 GLN A N 1
ATOM 2360 C CA . GLN A 1 306 ? 29.524 -28.914 -13.269 1.00 62.03 306 GLN A CA 1
ATOM 2361 C C . GLN A 1 306 ? 28.709 -27.945 -12.412 1.00 62.03 306 GLN A C 1
ATOM 2363 O O . GLN A 1 306 ? 27.902 -27.185 -12.944 1.00 62.03 306 GLN A O 1
ATOM 2368 N N . SER A 1 307 ? 28.932 -27.953 -11.094 1.00 60.88 307 SER A N 1
ATOM 2369 C CA . SER A 1 307 ? 28.246 -27.045 -10.168 1.00 60.88 307 SER A CA 1
ATOM 2370 C C . SER A 1 307 ? 28.626 -25.579 -10.399 1.00 60.88 307 SER A C 1
ATOM 2372 O O . SER A 1 307 ? 27.776 -24.701 -10.294 1.00 60.88 307 SER A O 1
ATOM 2374 N N . VAL A 1 308 ? 29.881 -25.327 -10.784 1.00 56.25 308 VAL A N 1
ATOM 2375 C CA . VAL A 1 308 ? 30.420 -23.990 -11.063 1.00 56.25 308 VAL A CA 1
ATOM 2376 C C . VAL A 1 308 ? 29.950 -23.457 -12.419 1.00 56.25 308 VAL A C 1
ATOM 2378 O O . VAL A 1 308 ? 29.601 -22.285 -12.534 1.00 56.25 308 VAL A O 1
ATOM 2381 N N . LEU A 1 309 ? 29.924 -24.304 -13.450 1.00 58.03 309 LEU A N 1
ATOM 2382 C CA . LEU A 1 309 ? 29.528 -23.918 -14.807 1.00 58.03 309 LEU A CA 1
ATOM 2383 C C . LEU A 1 309 ? 28.012 -23.973 -15.035 1.00 58.03 309 LEU A C 1
ATOM 2385 O O . LEU A 1 309 ? 27.557 -23.561 -16.101 1.00 58.03 309 LEU A O 1
ATOM 2389 N N . GLY A 1 310 ? 27.234 -24.529 -14.098 1.00 53.34 310 GLY A N 1
ATOM 2390 C CA . GLY A 1 310 ? 25.782 -24.691 -14.234 1.00 53.34 310 GLY A CA 1
ATOM 2391 C C . GLY A 1 310 ? 25.364 -25.515 -15.459 1.00 53.34 310 GLY A C 1
ATOM 2392 O O . GLY A 1 310 ? 24.237 -25.396 -15.934 1.00 53.34 310 GLY A O 1
ATOM 2393 N N . THR A 1 311 ? 26.279 -26.316 -16.011 1.00 54.34 311 THR A N 1
ATOM 2394 C CA . THR A 1 311 ? 26.076 -27.088 -17.239 1.00 54.34 311 THR A CA 1
ATOM 2395 C C . THR A 1 311 ? 26.289 -28.568 -16.959 1.00 54.34 311 THR A C 1
ATOM 2397 O O . THR A 1 311 ? 27.294 -28.984 -16.385 1.00 54.34 311 THR A O 1
ATOM 2400 N N . HIS A 1 312 ? 25.321 -29.388 -17.364 1.00 52.44 312 HIS A N 1
ATOM 2401 C CA . HIS A 1 312 ? 25.463 -30.839 -17.330 1.00 52.44 312 HIS A CA 1
ATOM 2402 C C . HIS A 1 312 ? 26.390 -31.289 -18.463 1.00 52.44 312 HIS A C 1
ATOM 2404 O O . HIS A 1 312 ? 26.270 -30.803 -19.592 1.00 52.44 312 HIS A O 1
ATOM 2410 N N . PHE A 1 313 ? 27.289 -32.241 -18.191 1.00 53.44 313 PHE A N 1
ATOM 2411 C CA . PHE A 1 313 ? 28.059 -32.882 -19.256 1.00 53.44 313 PHE A CA 1
ATOM 2412 C C . PHE A 1 313 ? 27.090 -33.565 -20.222 1.00 53.44 313 PHE A C 1
ATOM 2414 O O . PHE A 1 313 ? 26.330 -34.455 -19.840 1.00 53.44 313 PHE A O 1
ATOM 2421 N N . GLN A 1 314 ? 27.111 -33.137 -21.483 1.00 55.31 314 GLN A N 1
ATOM 2422 C CA . GLN A 1 314 ? 26.415 -33.850 -22.543 1.00 55.31 314 GLN A CA 1
ATOM 2423 C C . GLN A 1 314 ? 27.148 -35.168 -22.767 1.00 55.31 314 GLN A C 1
ATOM 2425 O O . GLN A 1 314 ? 28.286 -35.173 -23.222 1.00 55.31 314 GLN A O 1
ATOM 2430 N N . THR A 1 315 ? 26.499 -36.277 -22.426 1.00 53.16 315 THR A N 1
ATOM 2431 C CA . THR A 1 315 ? 27.037 -37.630 -22.623 1.00 53.16 315 THR A CA 1
ATOM 2432 C C . THR A 1 315 ? 27.145 -38.008 -24.100 1.00 53.16 315 THR A C 1
ATOM 2434 O O . THR A 1 315 ? 27.887 -38.925 -24.442 1.00 53.16 315 THR A O 1
ATOM 2437 N N . ASP A 1 316 ? 26.448 -37.284 -24.980 1.00 61.50 316 ASP A N 1
ATOM 2438 C CA . ASP A 1 316 ? 26.491 -37.469 -26.426 1.00 61.50 316 ASP A CA 1
ATOM 2439 C C . ASP A 1 316 ? 27.297 -36.345 -27.098 1.00 61.50 316 ASP A C 1
ATOM 2441 O O . ASP A 1 316 ? 26.913 -35.173 -27.105 1.00 61.50 316 ASP A O 1
ATOM 2445 N N . HIS A 1 317 ? 28.458 -36.706 -27.644 1.00 63.31 317 HIS A N 1
ATOM 2446 C CA . HIS A 1 317 ? 29.340 -35.811 -28.396 1.00 63.31 317 HIS A CA 1
ATOM 2447 C C . HIS A 1 317 ? 29.277 -36.040 -29.906 1.00 63.31 317 HIS A C 1
ATOM 2449 O O . HIS A 1 317 ? 30.085 -35.453 -30.630 1.00 63.31 317 HIS A O 1
ATOM 2455 N N . SER A 1 318 ? 28.346 -36.872 -30.382 1.00 78.12 318 SER A N 1
ATOM 2456 C CA . SER A 1 318 ? 28.160 -37.091 -31.811 1.00 78.12 318 SER A CA 1
ATOM 2457 C C . SER A 1 318 ? 27.896 -35.766 -32.528 1.00 78.12 318 SER A C 1
ATOM 2459 O O . SER A 1 318 ? 27.270 -34.833 -32.003 1.00 78.12 318 SER A O 1
ATOM 2461 N N . TRP A 1 319 ? 28.427 -35.655 -33.743 1.00 64.81 319 TRP A N 1
ATOM 2462 C CA . TRP A 1 319 ? 28.243 -34.458 -34.550 1.00 64.81 319 TRP A CA 1
ATOM 2463 C C . TRP A 1 319 ? 26.759 -34.277 -34.900 1.00 64.81 319 TRP A C 1
ATOM 2465 O O . TRP A 1 319 ? 26.295 -33.140 -34.956 1.00 64.81 319 TRP A O 1
ATOM 2475 N N . GLU A 1 320 ? 25.997 -35.372 -35.026 1.00 76.06 320 GLU A N 1
ATOM 2476 C CA . GLU A 1 320 ? 24.550 -35.373 -35.233 1.00 76.06 320 GLU A CA 1
ATOM 2477 C C . GLU A 1 320 ? 23.787 -34.753 -34.054 1.00 76.06 320 GLU A C 1
ATOM 2479 O O . GLU A 1 320 ? 22.925 -33.900 -34.273 1.00 76.06 320 GLU A O 1
ATOM 2484 N N . ALA A 1 321 ? 24.109 -35.117 -32.806 1.00 72.69 321 ALA A N 1
ATOM 2485 C CA . ALA A 1 321 ? 23.451 -34.557 -31.623 1.00 72.69 321 ALA A CA 1
ATOM 2486 C C . ALA A 1 321 ? 23.746 -33.060 -31.460 1.00 72.69 321 ALA A C 1
ATOM 2488 O O . ALA A 1 321 ? 22.842 -32.270 -31.169 1.00 72.69 321 ALA A O 1
ATOM 2489 N N . ARG A 1 322 ? 24.994 -32.647 -31.726 1.00 73.38 322 ARG A N 1
ATOM 2490 C CA . ARG A 1 322 ? 25.391 -31.231 -31.705 1.00 73.38 322 ARG A CA 1
ATOM 2491 C C . ARG A 1 322 ? 24.686 -30.426 -32.794 1.00 73.38 322 ARG A C 1
ATOM 2493 O O . ARG A 1 322 ? 24.176 -29.344 -32.510 1.00 73.38 322 ARG A O 1
ATOM 2500 N N . LEU A 1 323 ? 24.597 -30.952 -34.016 1.00 74.44 323 LEU A N 1
ATOM 2501 C CA . LEU A 1 323 ? 23.873 -30.297 -35.109 1.00 74.44 323 LEU A CA 1
ATOM 2502 C C . LEU A 1 323 ? 22.366 -30.246 -34.854 1.00 74.44 323 LEU A C 1
ATOM 2504 O O . LEU A 1 323 ? 21.752 -29.218 -35.117 1.00 74.44 323 LEU A O 1
ATOM 2508 N N . ALA A 1 324 ? 21.770 -31.297 -34.291 1.00 78.00 324 ALA A N 1
ATOM 2509 C CA . ALA A 1 324 ? 20.360 -31.304 -33.913 1.00 78.00 324 ALA A CA 1
ATOM 2510 C C . ALA A 1 324 ? 20.055 -30.283 -32.804 1.00 78.00 324 ALA A C 1
ATOM 2512 O O . ALA A 1 324 ? 19.014 -29.626 -32.850 1.00 78.00 324 ALA A O 1
ATOM 2513 N N . LEU A 1 325 ? 20.959 -30.114 -31.832 1.00 72.88 325 LEU A N 1
ATOM 2514 C CA . LEU A 1 325 ? 20.858 -29.091 -30.791 1.00 72.88 325 LEU A CA 1
ATOM 2515 C C . LEU A 1 325 ? 20.960 -27.681 -31.383 1.00 72.88 325 LEU A C 1
ATOM 2517 O O . LEU A 1 325 ? 20.085 -26.860 -31.129 1.00 72.88 325 LEU A O 1
ATOM 2521 N N . LEU A 1 326 ? 21.980 -27.417 -32.204 1.00 72.19 326 LEU A N 1
ATOM 2522 C CA . LEU A 1 326 ? 22.173 -26.123 -32.865 1.00 72.19 326 LEU A CA 1
ATOM 2523 C C . LEU A 1 326 ? 21.008 -25.791 -33.801 1.00 72.19 326 LEU A C 1
ATOM 2525 O O . LEU A 1 326 ? 20.523 -24.666 -33.811 1.00 72.19 326 LEU A O 1
ATOM 2529 N N . TYR A 1 327 ? 20.499 -26.778 -34.537 1.00 77.50 327 TYR A N 1
ATOM 2530 C CA . TYR A 1 327 ? 19.322 -26.626 -35.386 1.00 77.50 327 TYR A CA 1
ATOM 2531 C C . TYR A 1 327 ? 18.061 -26.334 -34.564 1.00 77.50 327 TYR A C 1
ATOM 2533 O O . TYR A 1 327 ? 17.279 -25.465 -34.941 1.00 77.50 327 TYR A O 1
ATOM 2541 N N . LYS A 1 328 ? 17.873 -27.001 -33.415 1.00 74.31 328 LYS A N 1
ATOM 2542 C CA . LYS A 1 328 ? 16.792 -26.688 -32.464 1.00 74.31 328 LYS A CA 1
ATOM 2543 C C . LYS A 1 328 ? 16.939 -25.288 -31.869 1.00 74.31 328 LYS A C 1
ATOM 2545 O O . LYS A 1 328 ? 15.936 -24.597 -31.758 1.00 74.31 328 LYS A O 1
ATOM 2550 N N . GLN A 1 329 ? 18.151 -24.856 -31.526 1.00 65.56 329 GLN A N 1
ATOM 2551 C CA . GLN A 1 329 ? 18.428 -23.509 -31.012 1.00 65.56 329 GLN A CA 1
ATOM 2552 C C . GLN A 1 329 ? 18.219 -22.429 -32.081 1.00 65.56 329 GLN A C 1
ATOM 2554 O O . GLN A 1 329 ? 17.691 -21.369 -31.771 1.00 65.56 329 GLN A O 1
ATOM 2559 N N . ALA A 1 330 ? 18.571 -22.710 -33.337 1.00 64.94 330 ALA A N 1
ATOM 2560 C CA . ALA A 1 330 ? 18.376 -21.801 -34.465 1.00 64.94 330 ALA A CA 1
ATOM 2561 C C . ALA A 1 330 ? 16.912 -21.730 -34.937 1.00 64.94 330 ALA A C 1
ATOM 2563 O O . ALA A 1 330 ? 16.486 -20.700 -35.452 1.00 64.94 330 ALA A O 1
ATOM 2564 N N . LYS A 1 331 ? 16.138 -22.816 -34.777 1.00 66.88 331 LYS A N 1
ATOM 2565 C CA . LYS A 1 331 ? 14.687 -22.844 -35.036 1.00 66.88 331 LYS A CA 1
ATOM 2566 C C . LYS A 1 331 ? 13.838 -22.399 -33.853 1.00 66.88 331 LYS A C 1
ATOM 2568 O O . LYS A 1 331 ? 12.658 -22.108 -34.052 1.00 66.88 331 LYS A O 1
ATOM 2573 N N . ALA A 1 332 ? 14.388 -22.384 -32.641 1.00 53.62 332 ALA A N 1
ATOM 2574 C CA . ALA A 1 332 ? 13.713 -21.766 -31.518 1.00 53.62 332 ALA A CA 1
ATOM 2575 C C . ALA A 1 332 ? 13.523 -20.279 -31.864 1.00 53.62 332 ALA A C 1
ATOM 2577 O O . ALA A 1 332 ? 14.479 -19.651 -32.328 1.00 53.62 332 ALA A O 1
ATOM 2578 N N . PRO A 1 333 ? 12.315 -19.707 -31.688 1.00 50.66 333 PRO A N 1
ATOM 2579 C CA . PRO A 1 333 ? 12.160 -18.258 -31.776 1.00 50.66 333 PRO A CA 1
ATOM 2580 C C . PRO A 1 333 ? 13.217 -17.660 -30.857 1.00 50.66 333 PRO A C 1
ATOM 2582 O O . PRO A 1 333 ? 13.325 -18.154 -29.735 1.00 50.66 333 PRO A O 1
ATOM 2585 N N . VAL A 1 334 ? 14.024 -16.717 -31.377 1.00 43.34 334 VAL A N 1
ATOM 2586 C CA . VAL A 1 334 ? 15.203 -16.125 -30.716 1.00 43.34 334 VAL A CA 1
ATOM 2587 C C . VAL A 1 334 ? 15.002 -16.203 -29.215 1.00 43.34 334 VAL A C 1
ATOM 2589 O O . VAL A 1 334 ? 14.154 -15.484 -28.685 1.00 43.34 334 VAL A O 1
ATOM 2592 N N . SER A 1 335 ? 15.684 -17.154 -28.564 1.00 45.81 335 SER A N 1
ATOM 2593 C CA . SER A 1 335 ? 15.620 -17.271 -27.114 1.00 45.81 335 SER A CA 1
ATOM 2594 C C . SER A 1 335 ? 16.066 -15.912 -26.621 1.00 45.81 335 SER A C 1
ATOM 2596 O O . SER A 1 335 ? 17.227 -15.546 -26.809 1.00 45.81 335 SER A O 1
ATOM 2598 N N . SER A 1 336 ? 15.119 -15.108 -26.133 1.00 45.72 336 SER A N 1
ATOM 2599 C CA . SER A 1 336 ? 15.433 -13.826 -25.533 1.00 45.72 336 SER A CA 1
ATOM 2600 C C . SER A 1 336 ? 16.469 -14.157 -24.482 1.00 45.72 336 SER A C 1
ATOM 2602 O O . SER A 1 336 ? 16.130 -14.920 -23.573 1.00 45.72 336 SER A O 1
ATOM 2604 N N . ALA A 1 337 ? 17.713 -13.707 -24.695 1.00 44.94 337 ALA A N 1
ATOM 2605 C CA . ALA A 1 337 ? 18.850 -13.957 -23.820 1.00 44.94 337 ALA A CA 1
ATOM 2606 C C . ALA A 1 337 ? 18.334 -14.027 -22.390 1.00 44.94 337 ALA A C 1
ATOM 2608 O O . ALA A 1 337 ? 17.678 -13.061 -22.002 1.00 44.94 337 ALA A O 1
ATOM 2609 N N . LEU A 1 338 ? 18.491 -15.198 -21.744 1.00 52.62 338 LEU A N 1
ATOM 2610 C CA . LEU A 1 338 ? 17.962 -15.558 -20.421 1.00 52.62 338 LEU A CA 1
ATOM 2611 C C . LEU A 1 338 ? 17.341 -14.334 -19.751 1.00 52.62 338 LEU A C 1
ATOM 2613 O O . LEU A 1 338 ? 18.072 -13.525 -19.181 1.00 52.62 338 LEU A O 1
ATOM 2617 N N . ARG A 1 339 ? 16.028 -14.118 -19.943 1.00 63.56 339 ARG A N 1
ATOM 2618 C CA . ARG A 1 339 ? 15.332 -13.016 -19.278 1.00 63.56 339 ARG A CA 1
ATOM 2619 C C . ARG A 1 339 ? 15.486 -13.325 -17.802 1.00 63.56 339 ARG A C 1
ATOM 2621 O O . ARG A 1 339 ? 14.833 -14.230 -17.303 1.00 63.56 339 ARG A O 1
ATOM 2628 N N . ILE A 1 340 ? 16.435 -12.656 -17.171 1.00 71.88 340 ILE A N 1
ATOM 2629 C CA . ILE A 1 340 ? 16.763 -12.782 -15.761 1.00 71.88 340 ILE A CA 1
ATOM 2630 C C . ILE A 1 340 ? 16.102 -11.592 -15.072 1.00 71.88 340 ILE A C 1
ATOM 2632 O O . ILE A 1 340 ? 16.110 -10.492 -15.643 1.00 71.88 340 ILE A O 1
ATOM 2636 N N . PRO A 1 341 ? 15.484 -11.795 -13.900 1.00 84.12 341 PRO A N 1
ATOM 2637 C CA . PRO A 1 341 ? 14.903 -10.688 -13.166 1.00 84.12 341 PRO A CA 1
ATOM 2638 C C . PRO A 1 341 ? 16.015 -9.797 -12.622 1.00 84.12 341 PRO A C 1
ATOM 2640 O O . PRO A 1 341 ? 17.058 -10.297 -12.196 1.00 84.12 341 PRO A O 1
ATOM 2643 N N . TRP A 1 342 ? 15.793 -8.484 -12.612 1.00 88.19 342 TRP A N 1
ATOM 2644 C CA . TRP A 1 342 ? 16.799 -7.520 -12.143 1.00 88.19 342 TRP A CA 1
ATOM 2645 C C . TRP A 1 342 ? 17.220 -7.778 -10.687 1.00 88.19 342 TRP A C 1
ATOM 2647 O O . TRP A 1 342 ? 18.358 -7.524 -10.305 1.00 88.19 342 TRP A O 1
ATOM 2657 N N . TYR A 1 343 ? 16.310 -8.352 -9.898 1.00 85.38 343 TYR A N 1
ATOM 2658 C CA . TYR A 1 343 ? 16.503 -8.646 -8.487 1.00 85.38 343 TYR A CA 1
ATOM 2659 C C . TYR A 1 343 ? 17.260 -9.956 -8.203 1.00 85.38 343 TYR A C 1
ATOM 2661 O O . TYR A 1 343 ? 17.435 -10.321 -7.040 1.00 85.38 343 TYR A O 1
ATOM 2669 N N . LYS A 1 344 ? 17.717 -10.684 -9.235 1.00 81.81 344 LYS A N 1
ATOM 2670 C CA . LYS A 1 344 ? 18.448 -11.954 -9.067 1.00 81.81 344 LYS A CA 1
ATOM 2671 C C . LYS A 1 344 ? 19.696 -11.796 -8.198 1.00 81.81 344 LYS A C 1
ATOM 2673 O O . LYS A 1 344 ? 19.972 -12.663 -7.374 1.00 81.81 344 LYS A O 1
ATOM 2678 N N . ASP A 1 345 ? 20.435 -10.710 -8.397 1.00 78.94 345 ASP A N 1
ATOM 2679 C CA . ASP A 1 345 ? 21.721 -10.483 -7.734 1.00 78.94 345 ASP A CA 1
ATOM 2680 C C . ASP A 1 345 ? 21.572 -9.686 -6.425 1.00 78.94 345 ASP A C 1
ATOM 2682 O O . ASP A 1 345 ? 22.568 -9.283 -5.821 1.00 78.94 345 ASP A O 1
ATOM 2686 N N . LEU A 1 346 ? 20.336 -9.463 -5.953 1.00 82.88 346 LEU A N 1
ATOM 2687 C CA . LEU A 1 346 ? 20.113 -8.854 -4.644 1.00 82.88 346 LEU A CA 1
ATOM 2688 C C . LEU A 1 346 ? 20.654 -9.768 -3.529 1.00 82.88 346 LEU A C 1
ATOM 2690 O O . LEU A 1 346 ? 20.592 -11.000 -3.630 1.00 82.88 346 LEU A O 1
ATOM 2694 N N . PRO A 1 347 ? 21.165 -9.185 -2.429 1.00 77.38 347 PRO A N 1
ATOM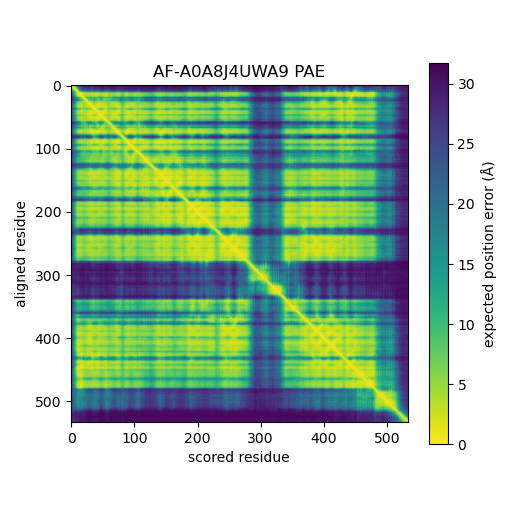 2695 C CA . PRO A 1 347 ? 21.829 -9.935 -1.361 1.00 77.38 347 PRO A CA 1
ATOM 2696 C C . PRO A 1 347 ? 20.883 -10.838 -0.547 1.00 77.38 347 PRO A C 1
ATOM 2698 O O . PRO A 1 347 ? 21.345 -11.630 0.272 1.00 77.38 347 PRO A O 1
ATOM 2701 N N . ARG A 1 348 ? 19.563 -10.748 -0.762 1.00 78.88 348 ARG A N 1
ATOM 2702 C CA . ARG A 1 348 ? 18.545 -11.482 -0.001 1.00 78.88 348 ARG A CA 1
ATOM 2703 C C . ARG A 1 348 ? 18.242 -12.851 -0.597 1.00 78.88 348 ARG A C 1
ATOM 2705 O O . ARG A 1 348 ? 17.927 -12.975 -1.779 1.00 78.88 348 ARG A O 1
ATOM 2712 N N . SER A 1 349 ? 18.238 -13.870 0.260 1.00 72.56 349 SER A N 1
ATOM 2713 C CA . SER A 1 349 ? 17.886 -15.249 -0.103 1.00 72.56 349 SER A CA 1
ATOM 2714 C C . SER A 1 349 ? 16.474 -15.361 -0.677 1.00 72.56 349 SER A C 1
ATOM 2716 O O . SER A 1 349 ? 16.275 -16.079 -1.649 1.00 72.56 349 SER A O 1
ATOM 2718 N N . GLU A 1 350 ? 15.509 -14.623 -0.127 1.00 74.81 350 GLU A N 1
ATOM 2719 C CA . GLU A 1 350 ? 14.125 -14.580 -0.619 1.00 74.81 350 GLU A CA 1
ATOM 2720 C C . GLU A 1 350 ? 14.050 -14.062 -2.061 1.00 74.81 350 GLU A C 1
ATOM 2722 O O . GLU A 1 350 ? 13.359 -14.644 -2.895 1.00 74.81 350 GLU A O 1
ATOM 2727 N N . CYS A 1 351 ? 14.822 -13.019 -2.387 1.00 76.06 351 CYS A N 1
ATOM 2728 C CA . CYS A 1 351 ? 14.909 -12.475 -3.743 1.00 76.06 351 CYS A CA 1
ATOM 2729 C C . CYS A 1 351 ? 15.558 -13.476 -4.708 1.00 76.06 351 CYS A C 1
ATOM 2731 O O . CYS A 1 351 ? 15.085 -13.644 -5.829 1.00 76.06 351 CYS A O 1
ATOM 2733 N N . GLN A 1 352 ? 16.598 -14.188 -4.267 1.00 74.50 352 GLN A N 1
ATOM 2734 C CA . GLN A 1 352 ? 17.269 -15.218 -5.067 1.00 74.50 352 GLN A CA 1
ATOM 2735 C C . GLN A 1 352 ? 16.371 -16.439 -5.312 1.00 74.50 352 GLN A C 1
ATOM 2737 O O . GLN A 1 352 ? 16.330 -16.966 -6.424 1.00 74.50 352 GLN A O 1
ATOM 2742 N N . GLN A 1 353 ? 15.620 -16.876 -4.297 1.00 73.81 353 GLN A N 1
ATOM 2743 C CA . GLN A 1 353 ? 14.650 -17.968 -4.410 1.00 73.81 353 GLN A CA 1
ATOM 2744 C C . GLN A 1 353 ? 13.476 -17.587 -5.315 1.00 73.81 353 GLN A C 1
ATOM 2746 O O . GLN A 1 353 ? 13.095 -18.373 -6.188 1.00 73.81 353 GLN A O 1
ATOM 2751 N N . ALA A 1 354 ? 12.946 -16.368 -5.160 1.00 73.56 354 ALA A N 1
ATOM 2752 C CA . ALA A 1 354 ? 11.949 -15.819 -6.069 1.00 73.56 354 ALA A CA 1
ATOM 2753 C C . ALA A 1 354 ? 12.508 -15.813 -7.498 1.00 73.56 354 ALA A C 1
ATOM 2755 O O . ALA A 1 354 ? 11.956 -16.469 -8.370 1.00 73.56 354 ALA A O 1
ATOM 2756 N N . ALA A 1 355 ? 13.689 -15.229 -7.717 1.00 77.12 355 ALA A N 1
ATOM 2757 C CA . ALA A 1 355 ? 14.314 -15.138 -9.034 1.00 77.12 355 ALA A CA 1
ATOM 2758 C C . ALA A 1 355 ? 14.551 -16.500 -9.704 1.00 77.12 355 ALA A C 1
ATOM 2760 O O . ALA A 1 355 ? 14.413 -16.617 -10.921 1.00 77.12 355 ALA A O 1
ATOM 2761 N N . ALA A 1 356 ? 14.901 -17.529 -8.927 1.00 69.19 356 ALA A N 1
ATOM 2762 C CA . ALA A 1 356 ? 15.122 -18.883 -9.427 1.00 69.19 356 ALA A CA 1
ATOM 2763 C C . ALA A 1 356 ? 13.827 -19.579 -9.879 1.00 69.19 356 ALA A C 1
ATOM 2765 O O . ALA A 1 356 ? 13.868 -20.462 -10.738 1.00 69.19 356 ALA A O 1
ATOM 2766 N N . THR A 1 357 ? 12.686 -19.196 -9.305 1.00 66.56 357 THR A N 1
ATOM 2767 C CA . THR A 1 357 ? 11.369 -19.770 -9.616 1.00 66.56 357 THR A CA 1
ATOM 2768 C C . THR A 1 357 ? 10.555 -18.906 -10.583 1.00 66.56 357 THR A C 1
ATOM 2770 O O . THR A 1 357 ? 9.634 -19.417 -11.228 1.00 66.56 357 THR A O 1
ATOM 2773 N N . THR A 1 358 ? 10.929 -17.634 -10.759 1.00 67.50 358 THR A N 1
ATOM 2774 C CA . THR A 1 358 ? 10.259 -16.688 -11.652 1.00 67.50 358 THR A CA 1
ATOM 2775 C C . THR A 1 358 ? 10.349 -17.132 -13.107 1.00 67.50 358 THR A C 1
ATOM 2777 O O . THR A 1 358 ? 11.399 -17.105 -13.753 1.00 67.50 358 THR A O 1
ATOM 2780 N N . LYS A 1 359 ? 9.192 -17.462 -13.681 1.00 63.94 359 LYS A N 1
ATOM 2781 C CA . LYS A 1 359 ? 9.028 -17.538 -15.132 1.00 63.94 359 LYS A CA 1
ATOM 2782 C C . LYS A 1 359 ? 8.768 -16.129 -15.640 1.00 63.94 359 LYS A C 1
ATOM 2784 O O . LYS A 1 359 ? 7.643 -15.649 -15.537 1.00 63.94 359 LYS A O 1
ATOM 2789 N N . LEU A 1 360 ? 9.791 -15.485 -16.203 1.00 61.16 360 LEU A N 1
ATOM 2790 C CA . LEU A 1 360 ? 9.661 -14.185 -16.873 1.00 61.16 360 LEU A CA 1
ATOM 2791 C C . LEU A 1 360 ? 8.825 -14.318 -18.150 1.00 61.16 360 LEU A C 1
ATOM 2793 O O . LEU A 1 360 ? 9.333 -14.384 -19.273 1.00 61.16 360 LEU A O 1
ATOM 2797 N N . SER A 1 361 ? 7.516 -14.391 -17.941 1.00 54.06 361 SER A N 1
ATOM 2798 C CA . SER A 1 361 ? 6.491 -14.281 -18.966 1.00 54.06 361 SER A CA 1
ATOM 2799 C C . SER A 1 361 ? 6.469 -12.846 -19.507 1.00 54.06 361 SER A C 1
ATOM 2801 O O . SER A 1 361 ? 7.193 -11.969 -19.030 1.00 54.06 361 SER A O 1
ATOM 2803 N N . GLN A 1 362 ? 5.719 -12.602 -20.580 1.00 61.41 362 GLN A N 1
ATOM 2804 C CA . GLN A 1 362 ? 5.564 -11.246 -21.112 1.00 61.41 362 GLN A CA 1
ATOM 2805 C C . GLN A 1 362 ? 4.975 -10.346 -20.017 1.00 61.41 362 GLN A C 1
ATOM 2807 O O . GLN A 1 362 ? 3.985 -10.728 -19.401 1.00 61.41 362 GLN A O 1
ATOM 2812 N N . SER A 1 363 ? 5.620 -9.203 -19.767 1.00 68.50 363 SER A N 1
ATOM 2813 C CA . SER A 1 363 ? 5.123 -8.180 -18.845 1.00 68.50 363 SER A CA 1
ATOM 2814 C C . SER A 1 363 ? 3.693 -7.797 -19.213 1.00 68.50 363 SER A C 1
ATOM 2816 O O . SER A 1 363 ? 3.379 -7.701 -20.403 1.00 68.50 363 SER A O 1
ATOM 2818 N N . ALA A 1 364 ? 2.836 -7.595 -18.210 1.00 74.12 364 ALA A N 1
ATOM 2819 C CA . ALA A 1 364 ? 1.495 -7.064 -18.439 1.00 74.12 364 ALA A CA 1
ATOM 2820 C C . ALA A 1 364 ? 1.556 -5.615 -18.946 1.00 74.12 364 ALA A C 1
ATOM 2822 O O . ALA A 1 364 ? 0.677 -5.186 -19.686 1.00 74.12 364 ALA A O 1
ATOM 2823 N N . LEU A 1 365 ? 2.619 -4.887 -18.591 1.00 78.31 365 LEU A N 1
ATOM 2824 C CA . LEU A 1 365 ? 2.859 -3.522 -19.032 1.00 78.31 365 LEU A CA 1
ATOM 2825 C C . LEU A 1 365 ? 3.431 -3.478 -20.456 1.00 78.31 365 LEU A C 1
ATOM 2827 O O . LEU A 1 365 ? 4.238 -4.333 -20.845 1.00 78.31 365 LEU A O 1
ATOM 2831 N N . PRO A 1 366 ? 3.077 -2.447 -21.243 1.00 76.81 366 PRO A N 1
ATOM 2832 C CA . PRO A 1 366 ? 3.779 -2.166 -22.480 1.00 76.81 366 PRO A CA 1
ATOM 2833 C C . PRO A 1 366 ? 5.251 -1.858 -22.181 1.00 76.81 366 PRO A C 1
ATOM 2835 O O . PRO A 1 366 ? 5.603 -1.311 -21.134 1.00 76.81 366 PRO A O 1
ATOM 2838 N N . SER A 1 367 ? 6.126 -2.195 -23.131 1.00 72.56 367 SER A N 1
ATOM 2839 C CA . SER A 1 367 ? 7.539 -1.818 -23.051 1.00 72.56 367 SER A CA 1
ATOM 2840 C C . SER A 1 367 ? 7.652 -0.314 -22.828 1.00 72.56 367 SER A C 1
ATOM 2842 O O . SER A 1 367 ? 7.043 0.434 -23.599 1.00 72.56 367 SER A O 1
ATOM 2844 N N . ARG A 1 368 ? 8.477 0.104 -21.859 1.00 75.31 368 ARG A N 1
ATOM 2845 C CA . ARG A 1 368 ? 8.689 1.512 -21.467 1.00 75.31 368 ARG A CA 1
ATOM 2846 C C . ARG A 1 368 ? 7.599 2.130 -20.586 1.00 75.31 368 ARG A C 1
ATOM 2848 O O . ARG A 1 368 ? 7.541 3.349 -20.445 1.00 75.31 368 ARG A O 1
ATOM 2855 N N . GLY A 1 369 ? 6.802 1.279 -19.942 1.00 82.38 369 GLY A N 1
ATOM 2856 C CA . GLY A 1 369 ? 5.822 1.678 -18.938 1.00 82.38 369 GLY A CA 1
ATOM 2857 C C . GLY A 1 369 ? 4.574 2.322 -19.532 1.00 82.38 369 GLY A C 1
ATOM 2858 O O . GLY A 1 369 ? 4.415 2.448 -20.748 1.00 82.38 369 GLY A O 1
ATOM 2859 N N . ALA A 1 370 ? 3.664 2.717 -18.653 1.00 86.94 370 ALA A N 1
ATOM 2860 C CA . ALA A 1 370 ? 2.413 3.356 -19.022 1.00 86.94 370 ALA A CA 1
ATOM 2861 C C . ALA A 1 370 ? 2.100 4.510 -18.069 1.00 86.94 370 ALA A C 1
ATOM 2863 O O . ALA A 1 370 ? 2.526 4.495 -16.916 1.00 86.94 370 ALA A O 1
ATOM 2864 N N . VAL A 1 371 ? 1.365 5.510 -18.554 1.00 87.94 371 VAL A N 1
ATOM 2865 C CA . VAL A 1 371 ? 0.910 6.655 -17.755 1.00 87.94 371 VAL A CA 1
ATOM 2866 C C . VAL A 1 371 ? -0.568 6.867 -17.981 1.00 87.94 371 VAL A C 1
ATOM 2868 O O . VAL A 1 371 ? -1.047 6.801 -19.115 1.00 87.94 371 VAL A O 1
ATOM 2871 N N . ILE A 1 372 ? -1.264 7.174 -16.895 1.00 88.69 372 ILE A N 1
ATOM 2872 C CA . ILE A 1 372 ? -2.653 7.607 -16.907 1.00 88.69 372 ILE A CA 1
ATOM 2873 C C . ILE A 1 372 ? -2.775 8.947 -16.184 1.00 88.69 372 ILE A C 1
ATOM 2875 O O . ILE A 1 372 ? -2.117 9.188 -15.174 1.00 88.69 372 ILE A O 1
ATOM 2879 N N . SER A 1 373 ? -3.640 9.812 -16.706 1.00 86.44 373 SER A N 1
ATOM 2880 C CA . SER A 1 373 ? -4.053 11.056 -16.053 1.00 86.44 373 SER A CA 1
ATOM 2881 C C . SER A 1 373 ? -5.527 10.922 -15.704 1.00 86.44 373 SER A C 1
ATOM 2883 O O . SER A 1 373 ? -6.346 10.689 -16.595 1.00 86.44 373 SER A O 1
ATOM 2885 N N . LEU A 1 374 ? -5.868 11.038 -14.423 1.00 85.06 374 LEU A N 1
ATOM 2886 C CA . LEU A 1 374 ? -7.239 10.870 -13.951 1.00 85.06 374 LEU A CA 1
ATOM 2887 C C . LEU A 1 374 ? -7.931 12.233 -13.873 1.00 85.06 374 LEU A C 1
ATOM 2889 O O . LEU A 1 374 ? -7.449 13.155 -13.219 1.00 85.06 374 LEU A O 1
ATOM 2893 N N . SER A 1 375 ? -9.079 12.365 -14.534 1.00 82.44 375 SER A N 1
ATOM 2894 C CA . SER A 1 3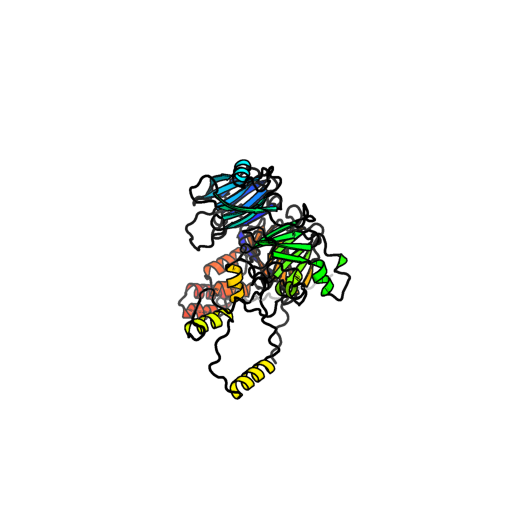75 ? -9.930 13.554 -14.426 1.00 82.44 375 SER A CA 1
ATOM 2895 C C . SER A 1 375 ? -10.799 13.445 -13.173 1.00 82.44 375 SER A C 1
ATOM 2897 O O . SER A 1 375 ? -11.894 12.889 -13.222 1.00 82.44 375 SER A O 1
ATOM 2899 N N . LEU A 1 376 ? -10.276 13.926 -12.046 1.00 83.12 376 LEU A N 1
ATOM 2900 C CA . LEU A 1 376 ? -10.945 13.910 -10.742 1.00 83.12 376 LEU A CA 1
ATOM 2901 C C . LEU A 1 376 ? -11.489 15.301 -10.367 1.00 83.12 376 LEU A C 1
ATOM 2903 O O . LEU A 1 376 ? -11.030 16.297 -10.935 1.00 83.12 376 LEU A O 1
ATOM 2907 N N . PRO A 1 377 ? -12.457 15.389 -9.432 1.00 75.50 377 PRO A N 1
ATOM 2908 C CA . PRO A 1 377 ? -12.948 16.662 -8.911 1.00 75.50 377 PRO A CA 1
ATOM 2909 C C . PRO A 1 377 ? -11.829 17.546 -8.342 1.00 75.50 377 PRO A C 1
ATOM 2911 O O . PRO A 1 377 ? -10.803 17.058 -7.864 1.00 75.50 377 PRO A O 1
ATOM 2914 N N . GLU A 1 378 ? -12.031 18.864 -8.374 1.00 68.56 378 GLU A N 1
ATOM 2915 C CA . GLU A 1 378 ? -11.068 19.814 -7.818 1.00 68.56 378 GLU A CA 1
ATOM 2916 C C . GLU A 1 378 ? -10.836 19.522 -6.321 1.00 68.56 378 GLU A C 1
ATOM 2918 O O . GLU A 1 378 ? -11.789 19.359 -5.563 1.00 68.56 378 GLU A O 1
ATOM 2923 N N . GLN A 1 379 ? -9.562 19.492 -5.899 1.00 78.06 379 GLN A N 1
ATOM 2924 C CA . GLN A 1 379 ? -9.082 19.269 -4.519 1.00 78.06 379 GLN A CA 1
ATOM 2925 C C . GLN A 1 379 ? -8.969 17.814 -4.018 1.00 78.06 379 GLN A C 1
ATOM 2927 O O . GLN A 1 379 ? -8.653 17.622 -2.846 1.00 78.06 379 GLN A O 1
ATOM 2932 N N . THR A 1 380 ? -9.140 16.782 -4.850 1.00 85.31 380 THR A N 1
ATOM 2933 C CA . THR A 1 380 ? -8.849 15.403 -4.408 1.00 85.31 380 THR A CA 1
ATOM 2934 C C . THR A 1 380 ? -7.348 15.137 -4.312 1.00 85.31 380 THR A C 1
ATOM 2936 O O . THR A 1 380 ? -6.604 15.457 -5.245 1.00 85.31 380 THR A O 1
ATOM 2939 N N . THR A 1 381 ? -6.915 14.482 -3.235 1.00 89.38 381 THR A N 1
ATOM 2940 C CA . THR A 1 381 ? -5.524 14.057 -3.036 1.00 89.38 381 THR A CA 1
ATOM 2941 C C . THR A 1 381 ? -5.394 12.537 -3.072 1.00 89.38 381 THR A C 1
ATOM 2943 O O . THR A 1 381 ? -6.271 11.847 -2.547 1.00 89.38 381 THR A O 1
ATOM 2946 N N . PRO A 1 382 ? -4.309 11.992 -3.650 1.00 91.25 382 PRO A N 1
ATOM 2947 C CA . PRO A 1 382 ? -4.041 10.562 -3.599 1.00 91.25 382 PRO A CA 1
ATOM 2948 C C . PRO A 1 382 ? -3.682 10.148 -2.166 1.00 91.25 382 PRO A C 1
ATOM 2950 O O . 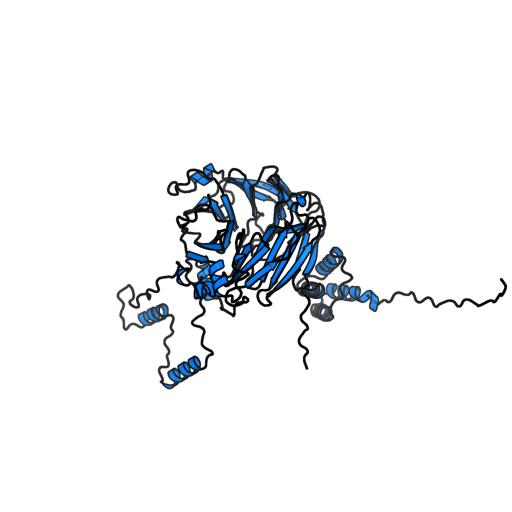PRO A 1 382 ? -2.792 10.741 -1.557 1.00 91.25 382 PRO A O 1
ATOM 2953 N N . THR A 1 383 ? -4.365 9.136 -1.633 1.00 89.88 383 THR A N 1
ATOM 2954 C CA . THR A 1 383 ? -4.202 8.692 -0.236 1.00 89.88 383 THR A CA 1
ATOM 2955 C C . THR A 1 383 ? -3.681 7.275 -0.097 1.00 89.88 383 THR A C 1
ATOM 2957 O O . THR A 1 383 ? -2.940 6.985 0.838 1.00 89.88 383 THR A O 1
ATOM 2960 N N . GLN A 1 384 ? -4.049 6.388 -1.018 1.00 89.94 384 GLN A N 1
ATOM 2961 C CA . GLN A 1 384 ? -3.631 4.994 -0.975 1.00 89.94 384 GLN A CA 1
ATOM 2962 C C . GLN A 1 384 ? -3.359 4.475 -2.380 1.00 89.94 384 GLN A C 1
ATOM 2964 O O . GLN A 1 384 ? -4.075 4.781 -3.336 1.00 89.94 384 GLN A O 1
ATOM 2969 N N . LEU A 1 385 ? -2.334 3.639 -2.473 1.00 91.81 385 LEU A N 1
ATOM 2970 C CA . LEU A 1 385 ? -1.975 2.875 -3.652 1.00 91.81 385 LEU A CA 1
ATOM 2971 C C . LEU A 1 385 ? -1.941 1.393 -3.250 1.00 91.81 385 LEU A C 1
ATOM 2973 O O . LEU A 1 385 ? -1.562 1.069 -2.121 1.00 91.81 385 LEU A O 1
ATOM 2977 N N . ILE A 1 386 ? -2.409 0.514 -4.139 1.00 90.81 386 ILE A N 1
ATOM 2978 C CA . ILE A 1 386 ? -2.266 -0.947 -4.047 1.00 90.81 386 ILE A CA 1
ATOM 2979 C C . ILE A 1 386 ? -1.785 -1.455 -5.409 1.00 90.81 386 ILE A C 1
ATOM 2981 O O . ILE A 1 386 ? -2.443 -1.194 -6.414 1.00 90.81 386 ILE A O 1
ATOM 2985 N N . VAL A 1 387 ? -0.674 -2.197 -5.462 1.00 90.88 387 VAL A N 1
ATOM 2986 C CA . VAL A 1 387 ? -0.064 -2.662 -6.723 1.00 90.88 387 VAL A CA 1
ATOM 2987 C C . VAL A 1 387 ? 0.136 -4.170 -6.723 1.00 90.88 387 VAL A C 1
ATOM 2989 O O . VAL A 1 387 ? 0.721 -4.733 -5.802 1.00 90.88 387 VAL A O 1
ATOM 2992 N N . SER A 1 388 ? -0.293 -4.798 -7.814 1.00 88.81 388 SER A N 1
ATOM 2993 C CA . SER A 1 388 ? -0.051 -6.202 -8.151 1.00 88.81 388 SER A CA 1
ATOM 2994 C C . SER A 1 388 ? 0.794 -6.310 -9.426 1.00 88.81 388 SER A C 1
ATOM 2996 O O . SER A 1 388 ? 1.103 -5.307 -10.070 1.00 88.81 388 SER A O 1
ATOM 2998 N N . GLU A 1 389 ? 1.134 -7.531 -9.838 1.00 84.06 389 GLU A N 1
ATOM 2999 C CA . GLU A 1 389 ? 1.820 -7.773 -11.117 1.00 84.06 389 GLU A CA 1
ATOM 3000 C C . GLU A 1 389 ? 0.957 -7.393 -12.347 1.00 84.06 389 GLU A C 1
ATOM 3002 O O . GLU A 1 389 ? 1.494 -7.060 -13.404 1.00 84.06 389 GLU A O 1
ATOM 3007 N N . PHE A 1 390 ? -0.379 -7.386 -12.214 1.00 86.50 390 PHE A N 1
ATOM 3008 C CA . PHE A 1 390 ? -1.316 -7.186 -13.333 1.00 86.50 390 PHE A CA 1
ATOM 3009 C C . PHE A 1 390 ? -2.087 -5.866 -13.295 1.00 86.50 390 PHE A C 1
ATOM 3011 O O . PHE A 1 390 ? -2.652 -5.457 -14.308 1.00 86.50 390 PHE A O 1
ATOM 3018 N N . SER A 1 391 ? -2.174 -5.222 -12.135 1.00 91.12 391 SER A N 1
ATOM 3019 C CA . SER A 1 391 ? -3.053 -4.068 -11.943 1.00 91.12 391 SER A CA 1
ATOM 3020 C C . SER A 1 391 ? -2.664 -3.211 -10.745 1.00 91.12 391 SER A C 1
ATOM 3022 O O . SER A 1 391 ? -1.969 -3.681 -9.839 1.00 91.12 391 SER A O 1
ATOM 3024 N N . ALA A 1 392 ? -3.169 -1.980 -10.720 1.00 92.75 392 ALA A N 1
ATOM 3025 C CA . ALA A 1 392 ? -3.092 -1.086 -9.571 1.00 92.75 392 ALA A CA 1
ATOM 3026 C C . ALA A 1 392 ? -4.471 -0.545 -9.186 1.00 92.75 392 ALA A C 1
ATOM 3028 O O . ALA A 1 392 ? -5.296 -0.262 -10.052 1.00 92.75 392 ALA A O 1
ATOM 3029 N N . VAL A 1 393 ? -4.702 -0.360 -7.888 1.00 93.06 393 VAL A N 1
ATOM 3030 C CA . VAL A 1 393 ? -5.845 0.387 -7.353 1.00 93.06 393 VAL A CA 1
ATOM 3031 C C . VAL A 1 393 ? -5.324 1.653 -6.696 1.00 93.06 393 VAL A C 1
ATOM 3033 O O . VAL A 1 393 ? -4.482 1.598 -5.802 1.00 93.06 393 VAL A O 1
ATOM 3036 N N . LEU A 1 394 ? -5.844 2.792 -7.135 1.00 93.56 394 LEU A N 1
ATOM 3037 C CA . LEU A 1 394 ? -5.545 4.104 -6.583 1.00 93.56 394 LEU A CA 1
ATOM 3038 C C . LEU A 1 394 ? -6.767 4.638 -5.848 1.00 93.56 394 LEU A C 1
ATOM 3040 O O . LEU A 1 394 ? -7.876 4.577 -6.374 1.00 93.56 394 LEU A O 1
ATOM 3044 N N . SER A 1 395 ? -6.553 5.191 -4.661 1.00 93.25 395 SER A N 1
ATOM 3045 C CA . SER A 1 395 ? -7.601 5.843 -3.880 1.00 93.25 395 SER A CA 1
ATOM 3046 C C . SER A 1 395 ? -7.319 7.332 -3.764 1.00 93.25 395 SER A C 1
ATOM 3048 O O . SER A 1 395 ? -6.200 7.738 -3.439 1.00 93.25 395 SER A O 1
ATOM 3050 N N . PHE A 1 396 ? -8.348 8.133 -4.010 1.00 92.75 396 PHE A N 1
ATOM 3051 C CA . PHE A 1 396 ? -8.313 9.584 -3.902 1.00 92.75 396 PHE A CA 1
ATOM 3052 C C . PHE A 1 396 ? -9.424 10.032 -2.972 1.00 92.75 396 PHE A C 1
ATOM 3054 O O . PHE A 1 396 ? -10.568 9.614 -3.152 1.00 92.75 396 PHE A O 1
ATOM 3061 N N . THR A 1 397 ? -9.106 10.899 -2.020 1.00 91.69 397 THR A N 1
ATOM 3062 C CA . THR A 1 397 ? -10.101 11.473 -1.108 1.00 91.69 397 THR A CA 1
ATOM 3063 C C . THR A 1 397 ? -10.079 12.992 -1.199 1.00 91.69 397 THR A C 1
ATOM 3065 O O . THR A 1 397 ? -9.037 13.608 -1.448 1.00 91.69 397 THR A O 1
ATOM 3068 N N . SER A 1 398 ? -11.248 13.610 -1.062 1.00 91.00 398 SER A N 1
ATOM 3069 C CA . SER A 1 398 ? -11.372 15.059 -0.895 1.00 91.00 398 SER A CA 1
ATOM 3070 C C . SER A 1 398 ? -11.196 15.459 0.577 1.00 91.00 398 SER A C 1
ATOM 3072 O O . SER A 1 398 ? -11.291 14.612 1.471 1.00 91.00 398 SER A O 1
ATOM 3074 N N . PRO A 1 399 ? -10.966 16.754 0.866 1.00 86.94 399 PRO A N 1
ATOM 3075 C CA . PRO A 1 399 ? -10.877 17.244 2.236 1.00 86.94 399 PRO A CA 1
ATOM 3076 C C . PRO A 1 399 ? -12.117 16.872 3.061 1.00 86.94 399 PRO A C 1
ATOM 3078 O O . PRO A 1 399 ? -13.254 16.948 2.576 1.00 86.94 399 PRO A O 1
ATOM 3081 N N . GLY A 1 400 ? -11.887 16.451 4.306 1.00 83.12 400 GLY A N 1
ATOM 3082 C CA . GLY A 1 400 ? -12.940 15.974 5.208 1.00 83.12 400 GLY A CA 1
ATOM 3083 C C . GLY A 1 400 ? -13.598 14.667 4.755 1.00 83.12 400 GLY A C 1
ATOM 3084 O O . GLY A 1 400 ? -14.745 14.413 5.111 1.00 83.12 400 GLY A O 1
ATOM 3085 N N . ASN A 1 401 ? -12.920 13.888 3.902 1.00 88.38 401 ASN A N 1
ATOM 3086 C CA . ASN A 1 401 ? -13.391 12.619 3.336 1.00 88.38 401 ASN A CA 1
ATOM 3087 C C . ASN A 1 401 ? -14.749 12.702 2.625 1.00 88.38 401 ASN A C 1
ATOM 3089 O O . ASN A 1 401 ? -15.407 11.685 2.440 1.00 88.38 401 ASN A O 1
ATOM 3093 N N . SER A 1 402 ? -15.159 13.906 2.215 1.00 87.94 402 SER A N 1
ATOM 3094 C CA . SER A 1 402 ? -16.494 14.211 1.677 1.00 87.94 402 SER A CA 1
ATOM 3095 C C . SER A 1 402 ? -16.844 13.432 0.406 1.00 87.94 402 SER A C 1
ATOM 3097 O O . SER A 1 402 ? -18.015 13.169 0.148 1.00 87.94 402 SER A O 1
ATOM 3099 N N . SER A 1 403 ? -15.832 13.051 -0.368 1.00 89.88 403 SER A N 1
ATOM 3100 C CA . SER A 1 403 ? -15.935 12.201 -1.541 1.00 89.88 403 SER A CA 1
ATOM 3101 C C . SER A 1 403 ? -14.683 11.337 -1.661 1.00 89.88 403 SER A C 1
ATOM 3103 O O . SER A 1 403 ? -13.566 11.788 -1.382 1.00 89.88 403 SER A O 1
ATOM 3105 N N . THR A 1 404 ? -14.869 10.097 -2.105 1.00 91.94 404 THR A N 1
ATOM 3106 C CA . THR A 1 404 ? -13.776 9.155 -2.361 1.00 91.94 404 THR A CA 1
ATOM 3107 C C . THR A 1 404 ? -13.915 8.566 -3.752 1.00 91.94 404 THR A C 1
ATOM 3109 O O . THR A 1 404 ? -14.990 8.131 -4.158 1.00 91.94 404 THR A O 1
ATOM 3112 N N . THR A 1 405 ? -12.813 8.535 -4.495 1.00 92.88 405 THR A N 1
ATOM 3113 C CA . THR A 1 405 ? -12.737 7.872 -5.796 1.00 92.88 405 THR A CA 1
ATOM 3114 C C . THR A 1 405 ? -11.733 6.738 -5.736 1.00 92.88 405 THR A C 1
ATOM 3116 O O . THR A 1 405 ? -10.578 6.948 -5.370 1.00 92.88 405 THR A O 1
ATOM 3119 N N . LEU A 1 406 ? -12.158 5.547 -6.151 1.00 93.56 406 LEU A N 1
ATOM 3120 C CA . LEU A 1 406 ? -11.263 4.427 -6.402 1.00 93.56 406 LEU A CA 1
ATOM 3121 C C . LEU A 1 406 ? -11.066 4.250 -7.905 1.00 93.56 406 LEU A C 1
ATOM 3123 O O . LEU A 1 406 ? -12.041 4.122 -8.640 1.00 93.56 406 LEU A O 1
ATOM 3127 N N . ALA A 1 407 ? -9.822 4.201 -8.364 1.00 93.12 407 ALA A N 1
ATOM 3128 C CA . ALA A 1 407 ? -9.475 3.943 -9.754 1.00 93.12 407 ALA A CA 1
ATOM 3129 C C . ALA A 1 407 ? -8.701 2.628 -9.863 1.00 93.12 407 ALA A C 1
ATOM 3131 O O . ALA A 1 407 ? -7.588 2.508 -9.357 1.00 93.12 407 ALA A O 1
ATOM 3132 N N . TYR A 1 408 ? -9.287 1.646 -10.540 1.00 93.31 408 TYR A N 1
ATOM 3133 C CA . TYR A 1 408 ? -8.630 0.398 -10.906 1.00 93.31 408 TYR A CA 1
ATOM 3134 C C . TYR A 1 408 ? -8.021 0.516 -12.292 1.00 93.31 408 TYR A C 1
ATOM 3136 O O . TYR A 1 408 ? -8.718 0.830 -13.257 1.00 93.31 408 TYR A O 1
ATOM 3144 N N . TRP A 1 409 ? -6.734 0.225 -12.395 1.00 92.75 409 TRP A N 1
ATOM 3145 C CA . TRP A 1 409 ? -5.982 0.249 -13.632 1.00 92.75 409 TRP A CA 1
ATOM 3146 C C . TRP A 1 409 ? -5.476 -1.149 -13.966 1.00 92.75 409 TRP A C 1
ATOM 3148 O O . TRP A 1 409 ? -4.625 -1.699 -13.269 1.00 92.75 409 TRP A O 1
ATOM 3158 N N . ASP A 1 410 ? -6.001 -1.713 -15.051 1.00 91.00 410 ASP A N 1
ATOM 3159 C CA . ASP A 1 410 ? -5.532 -2.974 -15.618 1.00 91.00 410 ASP A CA 1
ATOM 3160 C C . ASP A 1 410 ? -4.355 -2.705 -16.561 1.00 91.00 410 ASP A C 1
ATOM 3162 O O . ASP A 1 410 ? -4.498 -2.013 -17.573 1.00 91.00 410 ASP A O 1
ATOM 3166 N N . PHE A 1 411 ? -3.185 -3.266 -16.254 1.00 89.00 411 PHE A N 1
ATOM 3167 C CA . PHE A 1 411 ? -1.992 -3.067 -17.072 1.00 89.00 411 PHE A CA 1
ATOM 3168 C C . PHE A 1 411 ? -2.075 -3.783 -18.420 1.00 89.00 411 PHE A C 1
ATOM 3170 O O . PHE A 1 411 ? -1.526 -3.289 -19.403 1.00 89.00 411 PHE A O 1
ATOM 3177 N N . GLN A 1 412 ? -2.780 -4.909 -18.511 1.00 86.81 412 GLN A N 1
ATOM 3178 C CA . GLN A 1 412 ? -2.867 -5.667 -19.754 1.00 86.81 412 GLN A CA 1
ATOM 3179 C C . GLN A 1 412 ? -3.749 -4.954 -20.781 1.00 86.81 412 GLN A C 1
ATOM 3181 O O . GLN A 1 412 ? -3.395 -4.862 -21.959 1.00 86.81 412 GLN A O 1
ATOM 3186 N N . THR A 1 413 ? -4.914 -4.471 -20.348 1.00 85.88 413 THR A N 1
ATOM 3187 C CA . THR A 1 413 ? -5.863 -3.786 -21.239 1.00 85.88 413 THR A CA 1
ATOM 3188 C C . THR A 1 413 ? -5.633 -2.280 -21.312 1.00 85.88 413 THR A C 1
ATOM 3190 O O . THR A 1 413 ? -6.140 -1.644 -22.236 1.00 85.88 413 THR A O 1
ATOM 3193 N N . GLN A 1 414 ? -4.862 -1.716 -20.374 1.00 87.81 414 GLN A N 1
ATOM 3194 C CA . GLN A 1 414 ? -4.668 -0.274 -20.182 1.00 87.81 414 GLN A CA 1
ATOM 3195 C C . GLN A 1 414 ? -5.982 0.480 -19.916 1.00 87.81 414 GLN A C 1
ATOM 3197 O O . GLN A 1 414 ? -6.058 1.697 -20.077 1.00 87.81 414 GLN A O 1
ATOM 3202 N N . VAL A 1 415 ? -7.029 -0.242 -19.503 1.00 88.62 415 VAL A N 1
ATOM 3203 C CA . VAL A 1 415 ? -8.326 0.333 -19.154 1.00 88.62 415 VAL A CA 1
ATOM 3204 C C . VAL A 1 415 ? -8.310 0.749 -17.691 1.00 88.62 415 VAL A C 1
ATOM 3206 O O . VAL A 1 415 ? -7.870 0.003 -16.814 1.00 88.62 415 VAL A O 1
ATOM 3209 N N . VAL A 1 416 ? -8.838 1.943 -17.437 1.00 90.88 416 VAL A N 1
ATOM 3210 C CA . VAL A 1 416 ? -9.076 2.455 -16.092 1.00 90.88 416 VAL A CA 1
ATOM 3211 C C . VAL A 1 416 ? -10.571 2.410 -15.804 1.00 90.88 416 VAL A C 1
ATOM 3213 O O . VAL A 1 416 ? -11.378 2.909 -16.588 1.00 90.88 416 VAL A O 1
ATOM 3216 N N . THR A 1 417 ? -10.937 1.809 -14.677 1.00 91.38 417 THR A N 1
ATOM 3217 C CA . THR A 1 417 ? -12.308 1.768 -14.159 1.00 91.38 417 THR A CA 1
ATOM 3218 C C . THR A 1 417 ? -12.365 2.576 -12.875 1.00 91.38 417 THR A C 1
ATOM 3220 O O . THR A 1 417 ? -11.663 2.248 -11.922 1.00 91.38 417 THR A O 1
ATOM 3223 N N . CYS A 1 418 ? -13.204 3.608 -12.831 1.00 90.94 418 CYS A N 1
ATOM 3224 C CA . CYS A 1 418 ? -13.372 4.436 -11.640 1.00 90.94 418 CYS A CA 1
ATOM 3225 C C . CYS A 1 418 ? -14.692 4.119 -10.933 1.00 90.94 418 CYS A C 1
ATOM 3227 O O . CYS A 1 418 ? -15.723 3.944 -11.582 1.00 90.94 418 CYS A O 1
ATOM 3229 N N . HIS A 1 419 ? -14.651 4.094 -9.606 1.00 91.75 419 HIS A N 1
ATOM 3230 C CA . HIS A 1 419 ? -15.806 4.034 -8.721 1.00 91.75 419 HIS A CA 1
ATOM 3231 C C . HIS A 1 419 ? -15.839 5.303 -7.874 1.00 91.75 419 HIS A C 1
ATOM 3233 O O . HIS A 1 419 ? -14.881 5.586 -7.153 1.00 91.75 419 HIS A O 1
ATOM 3239 N N . PHE A 1 420 ? -16.915 6.077 -7.998 1.00 90.12 420 PHE A N 1
ATOM 3240 C CA . PHE A 1 420 ? -17.070 7.374 -7.341 1.00 90.12 420 PHE A CA 1
ATOM 3241 C C . PHE A 1 420 ? -18.064 7.265 -6.192 1.00 90.12 420 PHE A C 1
ATOM 3243 O O . PHE A 1 420 ? -19.166 6.749 -6.372 1.00 90.12 420 PHE A O 1
ATOM 3250 N N . ILE A 1 421 ? -17.680 7.790 -5.035 1.00 90.31 421 ILE A N 1
ATOM 3251 C CA . ILE A 1 421 ? -18.501 7.811 -3.829 1.00 90.31 421 ILE A CA 1
ATOM 3252 C C . ILE A 1 421 ? -18.690 9.266 -3.431 1.00 90.31 421 ILE A C 1
ATOM 3254 O O . ILE A 1 421 ? -17.748 9.925 -2.991 1.00 90.31 421 ILE A O 1
ATOM 3258 N N . ASP A 1 422 ? -19.916 9.750 -3.609 1.00 87.38 422 ASP A N 1
ATOM 3259 C CA . ASP A 1 422 ? -20.348 11.109 -3.272 1.00 87.38 422 ASP A CA 1
ATOM 3260 C C . ASP A 1 422 ? -20.954 11.141 -1.859 1.00 87.38 422 ASP A C 1
ATOM 3262 O O . ASP A 1 422 ? -22.125 11.454 -1.651 1.00 87.38 422 ASP A O 1
ATOM 3266 N N . ALA A 1 423 ? -20.175 10.655 -0.893 1.00 87.44 423 ALA A N 1
ATOM 3267 C CA . ALA A 1 423 ? -20.524 10.596 0.520 1.00 87.44 423 ALA A CA 1
ATOM 3268 C C . ALA A 1 423 ? -19.249 10.453 1.371 1.00 87.44 423 ALA A C 1
ATOM 3270 O O . ALA A 1 423 ? -18.244 9.950 0.852 1.00 87.44 423 ALA A O 1
ATOM 3271 N N . PRO A 1 424 ? -19.299 10.806 2.674 1.00 89.31 424 PRO A N 1
ATOM 3272 C CA . PRO A 1 424 ? -18.201 10.591 3.606 1.00 89.31 424 PRO A CA 1
ATOM 3273 C C . PRO A 1 424 ? -17.708 9.142 3.597 1.00 89.31 424 PRO A C 1
ATOM 3275 O O . PRO A 1 424 ? -18.420 8.221 4.011 1.00 89.31 424 PRO A O 1
ATOM 3278 N N . ALA A 1 425 ? -16.495 8.941 3.087 1.00 91.19 425 ALA A N 1
ATOM 3279 C CA . ALA A 1 425 ? -15.931 7.619 2.866 1.00 91.19 425 ALA A CA 1
ATOM 3280 C C . ALA A 1 425 ? -14.408 7.635 2.996 1.00 91.19 425 ALA A C 1
ATOM 3282 O O . ALA A 1 425 ? -13.767 8.589 2.563 1.00 91.19 425 ALA A O 1
ATOM 3283 N N . LEU A 1 426 ? -13.827 6.567 3.540 1.00 91.38 426 LEU A N 1
ATOM 3284 C CA . LEU A 1 426 ? -12.385 6.432 3.726 1.00 91.38 426 LEU A CA 1
ATOM 3285 C C . LEU A 1 426 ? -11.902 5.038 3.285 1.00 91.38 426 LEU A C 1
ATOM 3287 O O . LEU A 1 426 ? -12.481 4.035 3.709 1.00 91.38 426 LEU A O 1
ATOM 3291 N N . PRO A 1 427 ? -10.837 4.935 2.471 1.00 91.62 427 PRO A N 1
ATOM 3292 C CA . PRO A 1 427 ? -10.191 3.659 2.171 1.00 91.62 427 PRO A CA 1
ATOM 3293 C C . PRO A 1 427 ? -9.621 2.989 3.430 1.00 91.62 427 PRO A C 1
ATOM 3295 O O . PRO A 1 427 ? -9.010 3.646 4.274 1.00 91.62 427 PRO A O 1
ATOM 3298 N N . VAL A 1 428 ? -9.791 1.672 3.546 1.00 90.06 428 VAL A N 1
ATOM 3299 C CA . VAL A 1 428 ? -9.262 0.875 4.663 1.00 90.06 428 VAL A CA 1
ATOM 3300 C C . VAL A 1 428 ? -8.186 -0.073 4.149 1.00 90.06 428 VAL A C 1
ATOM 3302 O O . VAL A 1 428 ? -8.434 -0.888 3.259 1.00 90.06 428 VAL A O 1
ATOM 3305 N N . CYS A 1 429 ? -6.988 -0.020 4.735 1.00 84.31 429 CYS A N 1
ATOM 3306 C CA . CYS A 1 429 ? -5.954 -1.015 4.448 1.00 84.31 429 CYS A CA 1
ATOM 3307 C C . CYS A 1 429 ? -6.201 -2.284 5.275 1.00 84.31 429 CYS A C 1
ATOM 3309 O O . CYS A 1 429 ? -6.312 -2.193 6.495 1.00 84.31 429 CYS A O 1
ATOM 3311 N N . TRP A 1 430 ? -6.226 -3.460 4.649 1.00 75.19 430 TRP A N 1
ATOM 3312 C CA . TRP A 1 430 ? -6.333 -4.739 5.365 1.00 75.19 430 TRP A CA 1
ATOM 3313 C C . TRP A 1 430 ? -4.996 -5.480 5.417 1.00 75.19 430 TRP A C 1
ATOM 3315 O O . TRP A 1 430 ? -4.448 -5.706 6.491 1.00 75.19 430 TRP A O 1
ATOM 3325 N N . SER A 1 431 ? -4.446 -5.838 4.262 1.00 67.06 431 SER A N 1
ATOM 3326 C CA . SER A 1 431 ? -3.168 -6.539 4.158 1.00 67.06 431 SER A CA 1
ATOM 3327 C C . SER A 1 431 ? -2.443 -6.097 2.892 1.00 67.06 431 SER A C 1
ATOM 3329 O O . SER A 1 431 ? -3.076 -5.725 1.907 1.00 67.06 431 SER A O 1
ATOM 3331 N N . GLU A 1 432 ? -1.111 -6.134 2.911 1.00 59.19 432 GLU A N 1
ATOM 3332 C CA . GLU A 1 432 ? -0.292 -5.874 1.721 1.00 59.19 432 GLU A CA 1
ATOM 3333 C C . GLU A 1 432 ? -0.325 -7.036 0.713 1.00 59.19 432 GLU A C 1
ATOM 3335 O O . GLU A 1 432 ? 0.045 -6.850 -0.448 1.00 59.19 432 GLU A O 1
ATOM 3340 N N . GLU A 1 433 ? -0.764 -8.223 1.143 1.00 58.84 433 GLU A N 1
ATOM 3341 C CA . GLU A 1 433 ? -0.842 -9.428 0.307 1.00 58.84 433 GLU A CA 1
ATOM 3342 C C . GLU A 1 433 ? -2.208 -9.591 -0.374 1.00 58.84 433 GLU A C 1
ATOM 3344 O O . GLU A 1 433 ? -2.292 -10.081 -1.500 1.00 58.84 433 GLU A O 1
ATOM 3349 N N . GLU A 1 434 ? -3.286 -9.153 0.282 1.00 63.41 434 GLU A N 1
ATOM 3350 C CA . GLU A 1 434 ? -4.644 -9.230 -0.253 1.00 63.41 434 GLU A CA 1
ATOM 3351 C C . GLU A 1 434 ? -5.043 -7.863 -0.817 1.00 63.41 434 GLU A C 1
ATOM 3353 O O . GLU A 1 434 ? -5.387 -6.942 -0.079 1.00 63.41 434 GLU A O 1
ATOM 3358 N N . HIS A 1 435 ? -4.981 -7.722 -2.146 1.00 69.25 435 HIS A N 1
ATOM 3359 C CA . HIS A 1 435 ? -5.301 -6.494 -2.889 1.00 69.25 435 HIS A CA 1
ATOM 3360 C C . HIS A 1 435 ? -6.809 -6.169 -2.889 1.00 69.25 435 HIS A C 1
ATOM 3362 O O . HIS A 1 435 ? -7.450 -6.090 -3.939 1.00 69.25 435 HIS A O 1
ATOM 3368 N N . LEU A 1 436 ? -7.399 -6.022 -1.706 1.00 81.12 436 LEU A N 1
ATOM 3369 C CA . LEU A 1 436 ? -8.814 -5.739 -1.508 1.00 81.12 436 LEU A CA 1
ATOM 3370 C C . LEU A 1 436 ? -9.047 -4.236 -1.355 1.00 81.12 436 LEU A C 1
ATOM 3372 O O . LEU A 1 436 ? -8.319 -3.540 -0.651 1.00 81.12 436 LEU A O 1
ATOM 3376 N N . SER A 1 437 ? -10.090 -3.736 -2.015 1.00 89.75 437 SER A N 1
ATOM 3377 C CA . SER A 1 437 ? -10.484 -2.327 -1.969 1.00 89.75 437 SER A CA 1
ATOM 3378 C C . SER A 1 437 ? -11.622 -2.128 -0.971 1.00 89.75 437 SER A C 1
ATOM 3380 O O . SER A 1 437 ? -12.794 -2.088 -1.348 1.00 89.75 437 SER A O 1
ATOM 3382 N N . LEU A 1 438 ? -11.273 -2.069 0.315 1.00 91.69 438 LEU A N 1
ATOM 3383 C CA . LEU A 1 438 ? -12.225 -1.814 1.394 1.00 91.69 438 LEU A CA 1
ATOM 3384 C C . LEU A 1 438 ? -12.438 -0.318 1.608 1.00 91.69 438 LEU A C 1
ATOM 3386 O O . LEU A 1 438 ? -11.502 0.477 1.524 1.00 91.69 438 LEU A O 1
ATOM 3390 N N . ILE A 1 439 ? -13.675 0.046 1.930 1.00 92.38 439 ILE A N 1
ATOM 3391 C CA . ILE A 1 439 ? -14.094 1.421 2.182 1.00 92.38 439 ILE A CA 1
ATOM 3392 C C . ILE A 1 439 ? -14.975 1.452 3.423 1.00 92.38 439 ILE A C 1
ATOM 3394 O O . ILE A 1 439 ? -15.937 0.689 3.536 1.00 92.38 439 ILE A O 1
ATOM 3398 N N . LEU A 1 440 ? -14.659 2.365 4.330 1.00 91.38 440 LEU A N 1
ATOM 3399 C CA . LEU A 1 440 ? -15.471 2.714 5.483 1.00 91.38 440 LEU A CA 1
ATOM 3400 C C . LEU A 1 440 ? -16.368 3.902 5.125 1.00 91.38 440 LEU A C 1
ATOM 3402 O O . LEU A 1 440 ? -15.871 4.910 4.633 1.00 91.38 440 LEU A O 1
ATOM 3406 N N . LYS A 1 441 ? -17.675 3.787 5.358 1.00 90.44 441 LYS A N 1
ATOM 3407 C CA . LYS A 1 441 ? -18.683 4.832 5.114 1.00 90.44 441 LYS A CA 1
ATOM 3408 C C . LYS A 1 441 ? -19.590 4.968 6.327 1.00 90.44 441 LYS A C 1
ATOM 3410 O O . LYS A 1 441 ? -19.674 4.045 7.127 1.00 90.44 441 LYS A O 1
ATOM 3415 N N . GLU A 1 442 ? -20.384 6.031 6.393 1.00 85.94 442 GLU A N 1
ATOM 3416 C CA . GLU A 1 442 ? -21.428 6.171 7.425 1.00 85.94 442 GLU A CA 1
ATOM 3417 C C . GLU A 1 442 ? -22.425 5.003 7.440 1.00 85.94 442 GLU A C 1
ATOM 3419 O O . GLU A 1 442 ? -23.010 4.717 8.467 1.00 85.94 442 GLU A O 1
ATOM 3424 N N . SER A 1 443 ? -22.612 4.293 6.322 1.00 85.06 443 SER A N 1
ATOM 3425 C CA . SER A 1 443 ? -23.481 3.110 6.252 1.00 85.06 443 SER A CA 1
ATOM 3426 C C . SER A 1 443 ? -22.798 1.799 6.673 1.00 85.06 443 SER A C 1
ATOM 3428 O O . SER A 1 443 ? -23.411 0.738 6.556 1.00 85.06 443 SER A O 1
ATOM 3430 N N . GLY A 1 444 ? -21.528 1.851 7.083 1.00 88.31 444 GLY A N 1
ATOM 3431 C CA . GLY A 1 444 ? -20.701 0.706 7.457 1.00 88.31 444 GLY A CA 1
ATOM 3432 C C . GLY A 1 444 ? -19.559 0.445 6.471 1.00 88.31 444 GLY A C 1
ATOM 3433 O O . GLY A 1 444 ? -19.133 1.330 5.727 1.00 88.31 444 GLY A O 1
ATOM 3434 N N . MET A 1 445 ? -19.052 -0.787 6.448 1.00 90.50 445 MET A N 1
ATOM 3435 C CA . MET A 1 445 ? -17.907 -1.183 5.626 1.00 90.50 445 MET A CA 1
ATOM 3436 C C . MET A 1 445 ? -18.352 -1.876 4.334 1.00 90.50 445 MET A C 1
ATOM 3438 O O . MET A 1 445 ? -19.211 -2.761 4.339 1.00 90.50 445 MET A O 1
ATOM 3442 N N . SER A 1 446 ? -17.757 -1.485 3.209 1.00 92.12 446 SER A N 1
ATOM 3443 C CA . SER A 1 446 ? -18.045 -2.024 1.874 1.00 92.12 446 SER A CA 1
ATOM 3444 C C . SER A 1 446 ? -16.761 -2.423 1.143 1.00 92.12 446 SER A C 1
ATOM 3446 O O . SER A 1 446 ? -15.702 -1.843 1.362 1.00 92.12 446 SER A O 1
ATOM 3448 N N . LEU A 1 447 ? -16.860 -3.416 0.266 1.00 92.69 447 LEU A N 1
ATOM 3449 C CA . LEU A 1 447 ? -15.803 -3.887 -0.622 1.00 92.69 447 LEU A CA 1
ATOM 3450 C C . LEU A 1 447 ? -16.145 -3.507 -2.058 1.00 92.69 447 LEU A C 1
ATOM 3452 O O . LEU A 1 447 ? -17.237 -3.811 -2.533 1.00 92.69 447 LEU A O 1
ATOM 3456 N N . VAL A 1 448 ? -15.202 -2.895 -2.766 1.00 92.81 448 VAL A N 1
ATOM 3457 C CA . VAL A 1 448 ? -15.345 -2.602 -4.194 1.00 92.81 448 VAL A CA 1
ATOM 3458 C C . VAL A 1 448 ? -14.592 -3.645 -5.008 1.00 92.81 448 VAL A C 1
ATOM 3460 O O . VAL A 1 448 ? -13.395 -3.859 -4.834 1.00 92.81 448 VAL A O 1
ATOM 3463 N N . LEU A 1 449 ? -15.312 -4.305 -5.910 1.00 91.38 449 LEU A N 1
ATOM 3464 C CA . LEU A 1 449 ? -14.788 -5.318 -6.812 1.00 91.38 449 LEU A CA 1
ATOM 3465 C C . LEU A 1 449 ? -14.829 -4.802 -8.245 1.00 91.38 449 LEU A C 1
ATOM 3467 O O . LEU A 1 449 ? -15.891 -4.505 -8.790 1.00 91.38 449 LEU A O 1
ATOM 3471 N N . PHE A 1 450 ? -13.669 -4.739 -8.884 1.00 89.69 450 PHE A N 1
ATOM 3472 C CA . PHE A 1 450 ? -13.551 -4.316 -10.275 1.00 89.69 450 PHE A CA 1
ATOM 3473 C C . PHE A 1 450 ? -13.613 -5.513 -11.216 1.00 89.69 450 PHE A C 1
ATOM 3475 O O . PHE A 1 450 ? -13.074 -6.578 -10.921 1.00 89.69 450 PHE A O 1
ATOM 3482 N N . SER A 1 451 ? -14.259 -5.341 -12.371 1.00 85.25 451 SER A N 1
ATOM 3483 C CA . SER A 1 451 ? -14.377 -6.381 -13.408 1.00 85.25 451 SER A CA 1
ATOM 3484 C C . SER A 1 451 ? -15.107 -7.658 -12.959 1.00 85.25 451 SER A C 1
ATOM 3486 O O . SER A 1 451 ? -15.069 -8.679 -13.652 1.00 85.25 451 SER A O 1
ATOM 3488 N N . VAL A 1 452 ? -15.811 -7.605 -11.824 1.00 87.12 452 VAL A N 1
ATOM 3489 C CA . VAL A 1 452 ? -16.619 -8.698 -11.278 1.00 87.12 452 VAL A CA 1
ATOM 3490 C C . VAL A 1 452 ? -18.069 -8.242 -11.200 1.00 87.12 452 VAL A C 1
ATOM 3492 O O . VAL A 1 452 ? -18.399 -7.267 -10.537 1.00 87.12 452 VAL A O 1
ATOM 3495 N N . THR A 1 453 ? -18.953 -8.964 -11.880 1.00 86.56 453 THR A N 1
ATOM 3496 C CA . THR A 1 453 ? -20.402 -8.737 -11.793 1.00 86.56 453 THR A CA 1
ATOM 3497 C C . THR A 1 453 ? -20.980 -9.379 -10.536 1.00 86.56 453 THR A C 1
ATOM 3499 O O . THR A 1 453 ? -20.446 -10.386 -10.068 1.00 86.56 453 THR A O 1
ATOM 3502 N N . GLN A 1 454 ? -22.135 -8.893 -10.077 1.00 86.62 454 GLN A N 1
ATOM 3503 C CA . GLN A 1 454 ? -22.872 -9.487 -8.957 1.00 86.62 454 GLN A CA 1
ATOM 3504 C C . GLN A 1 454 ? -23.095 -11.000 -9.139 1.00 86.62 454 GLN A C 1
ATOM 3506 O O . GLN A 1 454 ? -22.823 -11.774 -8.227 1.00 86.62 454 GLN A O 1
ATOM 3511 N N . GLU A 1 455 ? -23.529 -11.444 -10.323 1.00 83.38 455 GLU A N 1
ATOM 3512 C CA . GLU A 1 455 ? -23.766 -12.869 -10.601 1.00 83.38 455 GLU A CA 1
ATOM 3513 C C . GLU A 1 455 ? -22.491 -13.710 -10.466 1.00 83.38 455 GLU A C 1
ATOM 3515 O O . GLU A 1 455 ? -22.508 -14.762 -9.834 1.00 83.38 455 GLU A O 1
ATOM 3520 N N . GLU A 1 456 ? -21.372 -13.239 -11.019 1.00 86.38 456 GLU A N 1
ATOM 3521 C CA . GLU A 1 456 ? -20.073 -13.918 -10.918 1.00 86.38 456 GLU A CA 1
ATOM 3522 C C . GLU A 1 456 ? -19.603 -14.044 -9.464 1.00 86.38 456 GLU A C 1
ATOM 3524 O O . GLU A 1 456 ? -19.158 -15.118 -9.054 1.00 86.38 456 GLU A O 1
ATOM 3529 N N . LEU A 1 457 ? -19.739 -12.976 -8.670 1.00 87.00 457 LEU A N 1
ATOM 3530 C CA . LEU A 1 457 ? -19.411 -13.006 -7.246 1.00 87.00 457 LEU A CA 1
ATOM 3531 C C . LEU A 1 457 ? -20.260 -14.048 -6.512 1.00 87.00 457 LEU A C 1
ATOM 3533 O O . LEU A 1 457 ? -19.722 -14.920 -5.831 1.00 87.00 457 LEU A O 1
ATOM 3537 N N . LEU A 1 458 ? -21.582 -13.982 -6.679 1.00 84.69 458 LEU A N 1
ATOM 3538 C CA . LEU A 1 458 ? -22.517 -14.891 -6.023 1.00 84.69 458 LEU A CA 1
ATOM 3539 C C . LEU A 1 458 ? -22.281 -16.343 -6.446 1.00 84.69 458 LEU A C 1
ATOM 3541 O O . LEU A 1 458 ? -22.292 -17.234 -5.603 1.00 84.69 458 LEU A O 1
ATOM 3545 N N . ASN A 1 459 ? -21.992 -16.593 -7.725 1.00 81.06 459 ASN A N 1
ATOM 3546 C CA . ASN A 1 459 ? -21.671 -17.928 -8.225 1.00 81.06 459 ASN A CA 1
ATOM 3547 C C . ASN A 1 459 ? -20.399 -18.481 -7.576 1.00 81.06 459 ASN A C 1
ATOM 3549 O O . ASN A 1 459 ? -20.389 -19.630 -7.136 1.00 81.06 459 ASN A O 1
ATOM 3553 N N . ARG A 1 460 ? -19.340 -17.670 -7.460 1.00 84.19 460 ARG A N 1
ATOM 3554 C CA . ARG A 1 460 ? -18.108 -18.080 -6.770 1.00 84.19 460 ARG A CA 1
ATOM 3555 C C . ARG A 1 460 ? -18.356 -18.348 -5.289 1.00 84.19 460 ARG A C 1
ATOM 3557 O O . ARG A 1 460 ? -17.908 -19.375 -4.785 1.00 84.19 460 ARG A O 1
ATOM 3564 N N . LEU A 1 461 ? -19.116 -17.490 -4.612 1.00 83.31 461 LEU A N 1
ATOM 3565 C CA . LEU A 1 461 ? -19.473 -17.682 -3.204 1.00 83.31 461 LEU A CA 1
ATOM 3566 C C . LEU A 1 461 ? -20.366 -18.910 -2.985 1.00 83.31 461 LEU A C 1
ATOM 3568 O O . LEU A 1 461 ? -20.204 -19.597 -1.987 1.00 83.31 461 LEU A O 1
ATOM 3572 N N . MET A 1 462 ? -21.255 -19.251 -3.920 1.00 74.94 462 MET A N 1
ATOM 3573 C CA . MET A 1 462 ? -22.045 -20.487 -3.852 1.00 74.94 462 MET A CA 1
ATOM 3574 C C . MET A 1 462 ? -21.191 -21.749 -4.036 1.00 74.94 462 MET A C 1
ATOM 3576 O O . MET A 1 462 ? -21.536 -22.799 -3.500 1.00 74.94 462 MET A O 1
ATOM 3580 N N . VAL A 1 463 ? -20.113 -21.675 -4.826 1.00 75.88 463 VAL A N 1
ATOM 3581 C CA . VAL A 1 463 ? -19.222 -22.816 -5.103 1.00 75.88 463 VAL A CA 1
ATOM 3582 C C . VAL A 1 463 ? -18.205 -23.030 -3.982 1.00 75.88 463 VAL A C 1
ATOM 3584 O O . VAL A 1 463 ? -17.947 -24.174 -3.613 1.00 75.88 463 VAL A O 1
ATOM 3587 N N . PHE A 1 464 ? -17.616 -21.949 -3.464 1.00 76.75 464 PHE A N 1
ATOM 3588 C CA . PHE A 1 464 ? -16.519 -22.006 -2.490 1.00 76.75 464 PHE A CA 1
ATOM 3589 C C . PHE A 1 464 ? -16.935 -21.649 -1.059 1.00 76.75 464 PHE A C 1
ATOM 3591 O O . PHE A 1 464 ? -16.220 -21.980 -0.117 1.00 76.75 464 PHE A O 1
ATOM 3598 N N . GLY A 1 465 ? -18.071 -20.977 -0.891 1.00 75.81 465 GLY A N 1
ATOM 3599 C CA . GLY A 1 465 ? -18.646 -20.607 0.398 1.00 75.81 465 GLY A CA 1
ATOM 3600 C C . GLY A 1 465 ? -19.882 -21.436 0.743 1.00 75.81 465 GLY A C 1
ATOM 3601 O O . GLY A 1 465 ? -20.073 -22.555 0.265 1.00 75.81 465 GLY A O 1
ATOM 3602 N N . SER A 1 466 ? -20.730 -20.883 1.610 1.00 76.62 466 SER A N 1
ATOM 3603 C CA . SER A 1 466 ? -21.988 -21.504 2.026 1.00 76.62 466 SER A CA 1
ATOM 3604 C C . SER A 1 466 ? -23.190 -20.734 1.480 1.00 76.62 466 SER A C 1
ATOM 3606 O O . SER A 1 466 ? -23.147 -19.514 1.314 1.00 76.62 466 SER A O 1
ATOM 3608 N N . ALA A 1 467 ? -24.299 -21.443 1.253 1.00 73.94 467 ALA A N 1
ATOM 3609 C CA . ALA A 1 467 ? -25.560 -20.823 0.845 1.00 73.94 467 ALA A CA 1
ATOM 3610 C C . ALA A 1 467 ? -26.045 -19.773 1.864 1.00 73.94 467 ALA A C 1
ATOM 3612 O O . ALA A 1 467 ? -26.603 -18.757 1.470 1.00 73.94 467 ALA A O 1
ATOM 3613 N N . GLY A 1 468 ? -25.765 -19.977 3.158 1.00 79.25 468 GLY A N 1
ATOM 3614 C CA . GLY A 1 468 ? -26.086 -19.009 4.210 1.00 79.25 468 GLY A CA 1
ATOM 3615 C C . GLY A 1 468 ? -25.297 -17.700 4.102 1.00 79.25 468 GLY A C 1
ATOM 3616 O O . GLY A 1 468 ? -25.873 -16.638 4.295 1.00 79.25 468 GLY A O 1
ATOM 3617 N N . VAL A 1 469 ? -24.008 -17.744 3.736 1.00 83.06 469 VAL A N 1
ATOM 3618 C CA . VAL A 1 469 ? -23.213 -16.521 3.499 1.00 83.06 469 VAL A CA 1
ATOM 3619 C C . VAL A 1 469 ? -23.762 -15.746 2.304 1.00 83.06 469 VAL A C 1
ATOM 3621 O O . VAL A 1 469 ? -23.887 -14.527 2.368 1.00 83.06 469 VAL A O 1
ATOM 3624 N N . VAL A 1 470 ? -24.129 -16.452 1.231 1.00 83.50 470 VAL A N 1
ATOM 3625 C CA . VAL A 1 470 ? -24.732 -15.841 0.039 1.00 83.50 470 VAL A CA 1
ATOM 3626 C C . VAL A 1 470 ? -26.080 -15.205 0.365 1.00 83.50 470 VAL A C 1
ATOM 3628 O O . VAL A 1 470 ? -26.329 -14.077 -0.050 1.00 83.50 470 VAL A O 1
ATOM 3631 N N . ASP A 1 471 ? -26.922 -15.890 1.139 1.00 81.69 471 ASP A N 1
ATOM 3632 C CA . ASP A 1 471 ? -28.214 -15.365 1.572 1.00 81.69 471 ASP A CA 1
ATOM 3633 C C . ASP A 1 471 ? -28.054 -14.098 2.423 1.00 81.69 471 ASP A C 1
ATOM 3635 O O . ASP A 1 471 ? -28.646 -13.068 2.103 1.00 81.69 471 ASP A O 1
ATOM 3639 N N . SER A 1 472 ? -27.193 -14.123 3.446 1.00 84.50 472 SER A N 1
ATOM 3640 C CA . SER A 1 472 ? -26.898 -12.949 4.278 1.00 84.50 472 SER A CA 1
ATOM 3641 C C . SER A 1 472 ? -26.347 -11.780 3.462 1.00 84.50 472 SER A C 1
ATOM 3643 O O . SER A 1 472 ? -26.750 -10.639 3.678 1.00 84.50 472 SER A O 1
ATOM 3645 N N . LEU A 1 473 ? -25.467 -12.050 2.492 1.00 88.19 473 LEU A N 1
ATOM 3646 C CA . LEU A 1 473 ? -24.906 -11.023 1.616 1.00 88.19 473 LEU A CA 1
ATOM 3647 C C . LEU A 1 473 ? -25.974 -10.408 0.701 1.00 88.19 473 LEU A C 1
ATOM 3649 O O . LEU A 1 473 ? -26.009 -9.184 0.557 1.00 88.19 473 LEU A O 1
ATOM 3653 N N . CYS A 1 474 ? -26.857 -11.234 0.116 1.00 86.38 474 CYS A N 1
ATOM 3654 C CA . CYS A 1 474 ? -27.971 -10.751 -0.705 1.00 86.38 474 CYS A CA 1
ATOM 3655 C C . CYS A 1 474 ? -28.923 -9.884 0.154 1.00 86.38 474 CYS A C 1
ATOM 3657 O O . CYS A 1 474 ? -29.308 -8.801 -0.282 1.00 86.38 474 CYS A O 1
ATOM 3659 N N . HIS A 1 475 ? -29.231 -10.287 1.395 1.00 85.81 475 HIS A N 1
ATOM 3660 C CA . HIS A 1 475 ? -30.043 -9.486 2.324 1.00 85.81 475 HIS A CA 1
ATOM 3661 C C . HIS A 1 475 ? -29.382 -8.151 2.694 1.00 85.81 475 HIS A C 1
ATOM 3663 O O . HIS A 1 475 ? -30.035 -7.112 2.612 1.00 85.81 475 HIS A O 1
ATOM 3669 N N . LEU A 1 476 ? -28.096 -8.164 3.062 1.00 87.69 476 LEU A N 1
ATOM 3670 C CA . LEU A 1 476 ? -27.354 -6.966 3.470 1.00 87.69 476 LEU A CA 1
ATOM 3671 C C . LEU A 1 476 ? -27.273 -5.919 2.350 1.00 87.69 476 LEU A C 1
ATOM 3673 O O . LEU A 1 476 ? -27.368 -4.724 2.608 1.00 87.69 476 LEU A O 1
ATOM 3677 N N . ASN A 1 477 ? -27.136 -6.372 1.105 1.00 88.56 477 ASN A N 1
ATOM 3678 C CA . ASN A 1 477 ? -27.027 -5.507 -0.070 1.00 88.56 477 ASN A CA 1
ATOM 3679 C C . ASN A 1 477 ? -28.377 -5.206 -0.744 1.00 88.56 477 ASN A C 1
ATOM 3681 O O . ASN A 1 477 ? -28.403 -4.611 -1.822 1.00 88.56 477 ASN A O 1
ATOM 3685 N N . ALA A 1 478 ? -29.494 -5.649 -0.153 1.00 85.56 478 ALA A N 1
ATOM 3686 C CA . ALA A 1 478 ? -30.830 -5.588 -0.752 1.00 85.56 478 ALA A CA 1
ATOM 3687 C C . ALA A 1 478 ? -30.895 -6.172 -2.182 1.00 85.56 478 ALA A C 1
ATOM 3689 O O . ALA A 1 478 ? -31.705 -5.756 -3.015 1.00 85.56 478 ALA A O 1
ATOM 3690 N N . TRP A 1 479 ? -30.045 -7.156 -2.480 1.00 84.19 479 TRP A N 1
ATOM 3691 C CA . TRP A 1 479 ? -30.103 -7.892 -3.732 1.00 84.19 479 TRP A CA 1
ATOM 3692 C C . TRP A 1 479 ? -31.320 -8.818 -3.700 1.00 84.19 479 TRP A C 1
ATOM 3694 O O . TRP A 1 479 ? -31.532 -9.564 -2.743 1.00 84.19 479 TRP A O 1
ATOM 3704 N N . GLY A 1 480 ? -32.139 -8.775 -4.755 1.00 69.12 480 GLY A N 1
ATOM 3705 C CA . GLY A 1 480 ? -33.272 -9.693 -4.897 1.00 69.12 480 GLY A CA 1
ATOM 3706 C C . GLY A 1 480 ? -32.822 -11.155 -4.811 1.00 69.12 480 GLY A C 1
ATOM 3707 O O . GLY A 1 480 ? -31.647 -11.450 -5.021 1.00 69.12 480 GLY A O 1
ATOM 3708 N N . ARG A 1 481 ? -33.752 -12.083 -4.522 1.00 62.16 481 ARG A N 1
ATOM 3709 C CA . ARG A 1 481 ? -33.433 -13.514 -4.361 1.00 62.16 481 ARG A CA 1
ATOM 3710 C C . ARG A 1 481 ? -32.607 -14.016 -5.546 1.00 62.16 481 ARG A C 1
ATOM 3712 O O . ARG A 1 481 ? -33.095 -14.142 -6.668 1.00 62.16 481 ARG A O 1
ATOM 3719 N N . CYS A 1 482 ? -31.338 -14.255 -5.254 1.00 58.47 482 CYS A N 1
ATOM 3720 C CA . CYS A 1 482 ? -30.277 -14.492 -6.208 1.00 58.47 482 CYS A CA 1
ATOM 3721 C C . CYS A 1 482 ? -30.621 -15.743 -7.048 1.00 58.47 482 CYS A C 1
ATOM 3723 O O . CYS A 1 482 ? -30.846 -16.823 -6.502 1.00 58.47 482 CYS A O 1
ATOM 3725 N N . SER A 1 483 ? -30.757 -15.607 -8.377 1.00 54.84 483 SER A N 1
ATOM 3726 C CA . SER A 1 483 ? -31.158 -16.730 -9.230 1.00 54.84 483 SER A CA 1
ATOM 3727 C C . SER A 1 483 ? -30.025 -17.743 -9.308 1.00 54.84 483 SER A C 1
ATOM 3729 O O . SER A 1 483 ? -29.054 -17.539 -10.034 1.00 54.84 483 SER A O 1
ATOM 3731 N N . MET A 1 484 ? -30.145 -18.841 -8.570 1.00 58.84 484 MET A N 1
ATOM 3732 C CA . MET A 1 484 ? -29.089 -19.840 -8.555 1.00 58.84 484 MET A CA 1
ATOM 3733 C C . MET A 1 484 ? -28.929 -20.517 -9.929 1.00 58.84 484 MET A C 1
ATOM 3735 O O . MET A 1 484 ? -29.930 -20.891 -10.556 1.00 58.84 484 MET A O 1
ATOM 3739 N N . PRO A 1 485 ? -27.689 -20.740 -10.396 1.00 60.22 485 PRO A N 1
ATOM 3740 C CA . PRO A 1 485 ? -27.438 -21.537 -11.584 1.00 60.22 485 PRO A CA 1
ATOM 3741 C C . PRO A 1 485 ? -27.819 -23.003 -11.377 1.00 60.22 485 PRO A C 1
ATOM 3743 O O . PRO A 1 485 ? -27.618 -23.584 -10.309 1.00 60.22 485 PRO A O 1
ATOM 3746 N N . ILE A 1 486 ? -28.283 -23.660 -12.441 1.00 65.62 486 ILE A N 1
ATOM 3747 C CA . ILE A 1 486 ? -28.650 -25.085 -12.393 1.00 65.62 486 ILE A CA 1
ATOM 3748 C C . ILE A 1 486 ? -27.462 -26.003 -12.048 1.00 65.62 486 ILE A C 1
ATOM 3750 O O . ILE A 1 486 ? -27.652 -27.075 -11.479 1.00 65.62 486 ILE A O 1
ATOM 3754 N N . HIS A 1 487 ? -26.226 -25.576 -12.334 1.00 67.06 487 HIS A N 1
ATOM 3755 C CA . HIS A 1 487 ? -25.022 -26.331 -11.980 1.00 67.06 487 HIS A CA 1
ATOM 3756 C C . HIS A 1 487 ? -24.747 -26.327 -10.467 1.00 67.06 487 HIS A C 1
ATOM 3758 O O . HIS A 1 487 ? -24.213 -27.306 -9.951 1.00 67.06 487 HIS A O 1
ATOM 3764 N N . SER A 1 488 ? -25.166 -25.286 -9.739 1.00 65.50 488 SER A N 1
ATOM 3765 C CA . SER A 1 488 ? -25.105 -25.250 -8.273 1.00 65.50 488 SER A CA 1
ATOM 3766 C C . SER A 1 488 ? -26.114 -26.227 -7.666 1.00 65.50 488 SER A C 1
ATOM 3768 O O . SER A 1 488 ? -25.763 -26.976 -6.763 1.00 65.50 488 SER A O 1
ATOM 3770 N N . LEU A 1 489 ? -27.324 -26.340 -8.235 1.00 68.31 489 LEU A N 1
ATOM 3771 C CA . LEU A 1 489 ? -28.266 -27.409 -7.868 1.00 68.31 489 LEU A CA 1
ATOM 3772 C C . LEU A 1 489 ? -27.668 -28.798 -8.139 1.00 68.31 489 LEU A C 1
ATOM 3774 O O . LEU A 1 489 ? -27.768 -29.695 -7.304 1.00 68.31 489 LEU A O 1
ATOM 3778 N N . GLN A 1 490 ? -27.018 -28.982 -9.291 1.00 71.12 490 GLN A N 1
ATOM 3779 C CA . GLN A 1 490 ? -26.368 -30.245 -9.642 1.00 71.12 490 GLN A CA 1
ATOM 3780 C C . GLN A 1 490 ? -25.243 -30.604 -8.658 1.00 71.12 490 GLN A C 1
ATOM 3782 O O . GLN A 1 490 ? -25.137 -31.764 -8.258 1.00 71.12 490 GLN A O 1
ATOM 3787 N N . ALA A 1 491 ? -24.427 -29.630 -8.243 1.00 73.88 491 ALA A N 1
ATOM 3788 C CA . ALA A 1 491 ? -23.389 -29.814 -7.232 1.00 73.88 491 ALA A CA 1
ATOM 3789 C C . ALA A 1 491 ? -23.988 -30.131 -5.852 1.00 73.88 491 ALA A C 1
ATOM 3791 O O . ALA A 1 491 ? -23.558 -31.094 -5.216 1.00 73.88 491 ALA A O 1
ATOM 3792 N N . GLY A 1 492 ? -25.030 -29.403 -5.437 1.00 75.94 492 GLY A N 1
ATOM 3793 C CA . GLY A 1 492 ? -25.755 -29.645 -4.189 1.00 75.94 492 GLY A CA 1
ATOM 3794 C C . GLY A 1 492 ? -26.369 -31.046 -4.129 1.00 75.94 492 GLY A C 1
ATOM 3795 O O . GLY A 1 492 ? -26.186 -31.760 -3.145 1.00 75.94 492 GLY A O 1
ATOM 3796 N N . LEU A 1 493 ? -26.999 -31.506 -5.215 1.00 78.25 493 LEU A N 1
ATOM 3797 C CA . LEU A 1 493 ? -27.525 -32.873 -5.329 1.00 78.25 493 LEU A CA 1
ATOM 3798 C C . LEU A 1 493 ? -26.411 -33.929 -5.315 1.00 78.25 493 LEU A C 1
ATOM 3800 O O . LEU A 1 493 ? -26.529 -34.942 -4.624 1.00 78.25 493 LEU A O 1
ATOM 3804 N N . LYS A 1 494 ? -25.311 -33.695 -6.042 1.00 83.06 494 LYS A N 1
ATOM 3805 C CA . LYS A 1 494 ? -24.166 -34.619 -6.109 1.00 83.06 494 LYS A CA 1
ATOM 3806 C C . LYS A 1 494 ? -23.463 -34.769 -4.756 1.00 83.06 494 LYS A C 1
ATOM 3808 O O . LYS A 1 494 ? -23.056 -35.874 -4.407 1.00 83.06 494 LYS A O 1
ATOM 3813 N N . ASN A 1 495 ? -23.375 -33.682 -3.990 1.00 79.44 495 ASN A N 1
ATOM 3814 C CA . ASN A 1 495 ? -22.720 -33.630 -2.683 1.00 79.44 495 ASN A CA 1
ATOM 3815 C C . ASN A 1 495 ? -23.697 -33.799 -1.501 1.00 79.44 495 ASN A C 1
ATOM 3817 O O . ASN A 1 495 ? -23.275 -33.699 -0.353 1.00 79.44 495 ASN A O 1
ATOM 3821 N N . ARG A 1 496 ? -24.988 -34.069 -1.763 1.00 80.94 496 ARG A N 1
ATOM 3822 C CA . ARG A 1 496 ? -26.068 -34.198 -0.759 1.00 80.94 496 ARG A CA 1
ATOM 3823 C C . ARG A 1 496 ? -26.215 -32.982 0.176 1.00 80.94 496 ARG A C 1
ATOM 3825 O O . ARG A 1 496 ? -26.629 -33.129 1.322 1.00 80.94 496 ARG A O 1
ATOM 3832 N N . GLN A 1 497 ? -25.904 -31.785 -0.312 1.00 80.44 497 GLN A N 1
ATOM 3833 C CA . GLN A 1 497 ? -26.045 -30.525 0.421 1.00 80.44 497 GLN A CA 1
ATOM 3834 C C . GLN A 1 497 ? -27.477 -29.994 0.260 1.00 80.44 497 GLN A C 1
ATOM 3836 O O . GLN A 1 497 ? -27.763 -29.214 -0.648 1.00 80.44 497 GLN A O 1
ATOM 3841 N N . LEU A 1 498 ? -28.392 -30.456 1.119 1.00 79.00 498 LEU A N 1
ATOM 3842 C CA . LEU A 1 498 ? -29.818 -30.104 1.049 1.00 79.00 498 LEU A CA 1
ATOM 3843 C C . LEU A 1 498 ? -30.078 -28.602 1.229 1.00 79.00 498 LEU A C 1
ATOM 3845 O O . LEU A 1 498 ? -31.001 -28.089 0.606 1.00 79.00 498 LEU A O 1
ATOM 3849 N N . ASP A 1 499 ? -29.229 -27.887 1.967 1.00 74.94 499 ASP A N 1
ATOM 3850 C CA . ASP A 1 499 ? -29.345 -26.432 2.159 1.00 74.94 499 ASP A CA 1
ATOM 3851 C C . ASP A 1 499 ? -29.174 -25.664 0.838 1.00 74.94 499 ASP A C 1
ATOM 3853 O O . ASP A 1 499 ? -29.888 -24.705 0.557 1.00 74.94 499 ASP A O 1
ATOM 3857 N N . MET A 1 500 ? -28.271 -26.136 -0.030 1.00 69.00 500 MET A N 1
ATOM 3858 C CA . MET A 1 500 ? -28.055 -25.574 -1.368 1.00 69.00 500 MET A CA 1
ATOM 3859 C C . MET A 1 500 ? -29.243 -25.860 -2.303 1.00 69.00 500 MET A C 1
ATOM 3861 O O . MET A 1 500 ? -29.560 -25.051 -3.174 1.00 69.00 500 MET A O 1
ATOM 3865 N N . VAL A 1 501 ? -29.916 -27.002 -2.117 1.00 73.31 501 VAL A N 1
ATOM 3866 C CA . VAL A 1 501 ? -31.124 -27.379 -2.870 1.00 73.31 501 VAL A CA 1
ATOM 3867 C C . VAL A 1 501 ? -32.332 -26.556 -2.410 1.00 73.31 501 VAL A C 1
ATOM 3869 O O . VAL A 1 501 ? -33.066 -26.040 -3.250 1.00 73.31 501 VAL A O 1
ATOM 3872 N N . ASP A 1 502 ? -32.522 -26.393 -1.099 1.00 77.19 502 ASP A N 1
ATOM 3873 C CA . ASP A 1 502 ? -33.589 -25.571 -0.516 1.00 77.19 502 ASP A CA 1
ATOM 3874 C C . ASP A 1 502 ? -33.456 -24.102 -0.941 1.00 77.19 502 ASP A C 1
ATOM 3876 O O . ASP A 1 502 ? -34.418 -23.499 -1.422 1.00 77.19 502 ASP A O 1
ATOM 3880 N N . PHE A 1 503 ? -32.237 -23.556 -0.882 1.00 69.69 503 PHE A N 1
ATOM 3881 C CA . PHE A 1 503 ? -31.950 -22.201 -1.349 1.00 69.69 503 PHE A CA 1
ATOM 3882 C C . PHE A 1 503 ? -32.264 -22.027 -2.847 1.00 69.69 503 PHE A C 1
ATOM 3884 O O . PHE A 1 503 ? -32.917 -21.056 -3.241 1.00 69.69 503 PHE A O 1
ATOM 3891 N N . PHE A 1 504 ? -31.914 -23.015 -3.684 1.00 72.88 504 PHE A N 1
ATOM 3892 C CA . PHE A 1 504 ? -32.253 -23.002 -5.111 1.00 72.88 504 PHE A CA 1
ATOM 3893 C C . PHE A 1 504 ? -33.768 -22.958 -5.333 1.00 72.88 504 PHE A C 1
ATOM 3895 O O . PHE A 1 504 ? -34.253 -22.134 -6.113 1.00 72.88 504 PHE A O 1
ATOM 3902 N N . LEU A 1 505 ? -34.526 -23.813 -4.643 1.00 73.69 505 LEU A N 1
ATOM 3903 C CA . LEU A 1 505 ? -35.982 -23.889 -4.784 1.00 73.69 505 LEU A CA 1
ATOM 3904 C C . LEU A 1 505 ? -36.662 -22.590 -4.327 1.00 73.69 505 LEU A C 1
ATOM 3906 O O . LEU A 1 505 ? -37.509 -22.064 -5.052 1.00 73.69 505 LEU A O 1
ATOM 3910 N N . LYS A 1 506 ? -36.224 -22.007 -3.203 1.00 72.75 506 LYS A N 1
ATOM 3911 C CA . LYS A 1 506 ? -36.698 -20.700 -2.710 1.00 72.75 506 LYS A CA 1
ATOM 3912 C C . LYS A 1 506 ? -36.367 -19.543 -3.655 1.00 72.75 506 LYS A C 1
ATOM 3914 O O . LYS A 1 506 ? -37.156 -18.603 -3.767 1.00 72.75 506 LYS A O 1
ATOM 3919 N N . SER A 1 507 ? -35.242 -19.604 -4.373 1.00 69.06 507 SER A N 1
ATOM 3920 C CA . SER A 1 507 ? -34.884 -18.600 -5.390 1.00 69.06 507 SER A CA 1
ATOM 3921 C C . SER A 1 507 ? -35.783 -18.645 -6.635 1.00 69.06 507 SER A C 1
ATOM 3923 O O . SER A 1 507 ? -35.886 -17.662 -7.369 1.00 69.06 507 SER A O 1
ATOM 3925 N N . LYS A 1 508 ? -36.463 -19.776 -6.879 1.00 71.00 508 LYS A N 1
ATOM 3926 C CA . LYS A 1 508 ? -37.381 -19.995 -8.011 1.00 71.00 508 LYS A CA 1
ATOM 3927 C C . LYS A 1 508 ? -38.854 -20.041 -7.596 1.00 71.00 508 LYS A C 1
ATOM 3929 O O . LYS A 1 508 ? -39.700 -20.373 -8.424 1.00 71.00 508 LYS A O 1
ATOM 3934 N N . GLU A 1 509 ? -39.174 -19.655 -6.362 1.00 70.00 509 GLU A N 1
ATOM 3935 C CA . GLU A 1 509 ? -40.532 -19.689 -5.802 1.00 70.00 509 GLU A CA 1
ATOM 3936 C C . GLU A 1 509 ? -41.550 -18.950 -6.684 1.00 70.00 509 GLU A C 1
ATOM 3938 O O . GLU A 1 509 ? -42.620 -19.480 -6.939 1.00 70.00 509 GLU A O 1
ATOM 3943 N N . ASN A 1 510 ? -41.188 -17.811 -7.281 1.00 63.78 510 ASN A N 1
ATOM 3944 C CA . ASN A 1 510 ? -42.078 -17.057 -8.179 1.00 63.78 510 ASN A CA 1
ATOM 3945 C C . ASN A 1 510 ? -42.439 -17.798 -9.485 1.00 63.78 510 ASN A C 1
ATOM 3947 O O . ASN A 1 510 ? -43.437 -17.473 -10.123 1.00 63.78 510 ASN A O 1
ATOM 3951 N N . ILE A 1 511 ? -41.621 -18.769 -9.906 1.00 65.81 511 ILE A N 1
ATOM 3952 C CA . ILE A 1 511 ? -41.876 -19.620 -11.082 1.00 65.81 511 ILE A CA 1
ATOM 3953 C C . ILE A 1 511 ? -42.656 -20.874 -10.667 1.00 65.81 511 ILE A C 1
ATOM 3955 O O . ILE A 1 511 ? -43.507 -21.350 -11.415 1.00 65.81 511 ILE A O 1
ATOM 3959 N N . LEU A 1 512 ? -42.352 -21.415 -9.484 1.00 64.31 512 LEU A N 1
ATOM 3960 C CA . LEU A 1 512 ? -42.949 -22.646 -8.959 1.00 64.31 512 LEU A CA 1
ATOM 3961 C C . LEU A 1 512 ? -44.337 -22.412 -8.337 1.00 64.31 512 LEU A C 1
ATOM 3963 O O . LEU A 1 512 ? -45.193 -23.291 -8.408 1.00 64.31 512 LEU A O 1
ATOM 3967 N N . CYS A 1 513 ? -44.566 -21.224 -7.780 1.00 57.81 513 CYS A N 1
ATOM 3968 C CA . CYS A 1 513 ? -45.787 -20.781 -7.114 1.00 57.81 513 CYS A CA 1
ATOM 3969 C C . CYS A 1 513 ? -46.209 -19.407 -7.676 1.00 57.81 513 CYS A C 1
ATOM 3971 O O . CYS A 1 513 ? -45.962 -18.379 -7.042 1.00 57.81 513 CYS A O 1
ATOM 3973 N N . PRO A 1 514 ? -46.817 -19.343 -8.875 1.00 49.28 514 PRO A N 1
ATOM 3974 C CA . PRO A 1 514 ? -47.316 -18.081 -9.412 1.00 49.28 514 PRO A CA 1
ATOM 3975 C C . PRO A 1 514 ? -48.399 -17.490 -8.486 1.00 49.28 514 PRO A C 1
ATOM 3977 O O . PRO A 1 514 ? -49.227 -18.242 -7.966 1.00 49.28 514 PRO A O 1
ATOM 3980 N N . PRO A 1 515 ? -48.433 -16.160 -8.268 1.00 47.12 515 PRO A N 1
ATOM 3981 C CA . PRO A 1 515 ? -49.412 -15.540 -7.384 1.00 47.12 515 PRO A CA 1
ATOM 3982 C C . PRO A 1 515 ? -50.834 -15.729 -7.925 1.00 47.12 515 PRO A C 1
ATOM 3984 O O . PRO A 1 515 ? -51.126 -15.428 -9.083 1.00 47.12 515 PRO A O 1
ATOM 3987 N N . THR A 1 516 ? -51.734 -16.201 -7.064 1.00 53.28 516 THR A N 1
ATOM 3988 C CA . THR A 1 516 ? -53.149 -16.477 -7.351 1.00 53.28 516 THR A CA 1
ATOM 3989 C C . THR A 1 516 ? -53.984 -15.195 -7.479 1.00 53.28 516 THR A C 1
ATOM 3991 O O . THR A 1 516 ? -55.011 -15.058 -6.831 1.00 53.28 516 THR A O 1
ATOM 3994 N N . ASN A 1 517 ? -53.571 -14.236 -8.309 1.00 46.31 517 ASN A N 1
ATOM 3995 C CA . ASN A 1 517 ? -54.366 -13.048 -8.638 1.00 46.31 517 ASN A CA 1
ATOM 3996 C C . ASN A 1 517 ? -54.727 -13.054 -10.128 1.00 46.31 517 ASN A C 1
ATOM 3998 O O . ASN A 1 517 ? -54.306 -12.198 -10.898 1.00 46.31 517 ASN A O 1
ATOM 4002 N N . TYR A 1 518 ? -55.529 -14.041 -10.523 1.00 42.31 518 TYR A N 1
ATOM 4003 C CA . TYR A 1 518 ? -56.384 -13.948 -11.705 1.00 42.31 518 TYR A CA 1
ATOM 4004 C C . TYR A 1 518 ? -57.837 -13.871 -11.228 1.00 42.31 518 TYR A C 1
ATOM 4006 O O . TYR A 1 518 ? -58.571 -14.856 -11.254 1.00 42.31 518 TYR A O 1
ATOM 4014 N N . SER A 1 519 ? -58.260 -12.698 -10.759 1.00 37.38 519 SER A N 1
ATOM 4015 C CA . SER A 1 519 ? -59.677 -12.343 -10.777 1.00 37.38 519 SER A CA 1
ATOM 4016 C C . SER A 1 519 ? -60.035 -11.921 -12.205 1.00 37.38 519 SER A C 1
ATOM 4018 O O . SER A 1 519 ? -59.459 -10.986 -12.760 1.00 37.38 519 SER A O 1
ATOM 4020 N N . LEU A 1 520 ? -60.954 -12.669 -12.820 1.00 39.09 520 LEU A N 1
ATOM 4021 C CA . LEU A 1 520 ? -61.594 -12.338 -14.096 1.00 39.09 520 LEU A CA 1
ATOM 4022 C C . LEU A 1 520 ? -62.193 -10.917 -14.047 1.00 39.09 520 LEU A C 1
ATOM 4024 O O . LEU A 1 520 ? -62.739 -10.540 -13.009 1.00 39.09 520 LEU A O 1
ATOM 4028 N N . PRO A 1 521 ? -62.145 -10.136 -15.142 1.00 38.94 521 PRO A N 1
ATOM 4029 C CA . PRO A 1 521 ? -62.816 -8.846 -15.189 1.00 38.94 521 PRO A CA 1
ATOM 4030 C C . PRO A 1 521 ? -64.334 -9.058 -15.206 1.00 38.94 521 PRO A C 1
ATOM 4032 O O . PRO A 1 521 ? -64.881 -9.623 -16.156 1.00 38.94 521 PRO A O 1
ATOM 4035 N N . ASP A 1 522 ? -65.001 -8.596 -14.151 1.00 33.38 522 ASP A N 1
ATOM 4036 C CA . ASP A 1 522 ? -66.457 -8.503 -14.090 1.00 33.38 522 ASP A CA 1
ATOM 4037 C C . ASP A 1 522 ? -66.941 -7.508 -15.156 1.00 33.38 522 ASP A C 1
ATOM 4039 O O . ASP A 1 522 ? -66.492 -6.361 -15.234 1.00 33.38 522 ASP A O 1
ATOM 4043 N N . GLN A 1 523 ? -67.841 -7.978 -16.015 1.00 37.97 523 GLN A N 1
ATOM 4044 C CA . GLN A 1 523 ? -68.481 -7.188 -17.059 1.00 37.97 523 GLN A CA 1
ATOM 4045 C C . GLN A 1 523 ? -69.397 -6.135 -16.421 1.00 37.97 523 GLN A C 1
ATOM 4047 O O . GLN A 1 523 ? -70.353 -6.478 -15.728 1.00 37.97 523 GLN A O 1
ATOM 4052 N N . SER A 1 524 ? -69.163 -4.851 -16.698 1.00 31.03 524 SER A N 1
ATOM 4053 C CA . SER A 1 524 ? -70.132 -3.793 -16.401 1.00 31.03 524 SER A CA 1
ATOM 4054 C C . SER A 1 524 ? -71.140 -3.657 -17.557 1.00 31.03 524 SER A C 1
ATOM 4056 O O . SER A 1 524 ? -70.735 -3.579 -18.722 1.00 31.03 524 SER A O 1
ATOM 4058 N N . PRO A 1 525 ? -72.461 -3.633 -17.290 1.00 38.94 525 PRO A N 1
ATOM 4059 C CA . PRO A 1 525 ? -73.457 -3.447 -18.331 1.00 38.94 525 PRO A CA 1
ATOM 4060 C C . PRO A 1 525 ? -73.540 -1.968 -18.716 1.00 38.94 525 PRO A C 1
ATOM 4062 O O . PRO A 1 525 ? -73.642 -1.072 -17.880 1.00 38.94 525 PRO A O 1
ATOM 4065 N N . THR A 1 526 ? -73.510 -1.723 -20.018 1.00 32.59 526 THR A N 1
ATOM 4066 C CA . THR A 1 526 ? -73.723 -0.418 -20.636 1.00 32.59 526 THR A CA 1
ATOM 4067 C C . THR A 1 526 ? -75.207 -0.060 -20.531 1.00 32.59 526 THR A C 1
ATOM 4069 O O . THR A 1 526 ? -76.047 -0.726 -21.132 1.00 32.59 526 THR A O 1
ATOM 4072 N N . SER A 1 527 ? -75.547 1.002 -19.798 1.00 33.09 527 SER A N 1
ATOM 4073 C CA . SER A 1 527 ? -76.861 1.646 -19.879 1.00 33.09 527 SER A CA 1
ATOM 4074 C C . SER A 1 527 ? -76.705 3.098 -20.317 1.00 33.09 527 SER A C 1
ATOM 4076 O O . SER A 1 527 ? -76.113 3.928 -19.633 1.00 33.09 527 SER A O 1
ATOM 4078 N N . THR A 1 528 ? -77.245 3.349 -21.500 1.00 35.62 528 THR A N 1
ATOM 4079 C CA . THR A 1 528 ? -77.392 4.600 -22.237 1.00 35.62 528 THR A CA 1
ATOM 4080 C C . THR A 1 528 ? -78.131 5.676 -21.438 1.00 35.62 528 THR A C 1
ATOM 4082 O O . THR A 1 528 ? -79.218 5.405 -20.935 1.00 35.62 528 THR A O 1
ATOM 4085 N N . GLN A 1 529 ? -77.651 6.924 -21.460 1.00 32.12 529 GLN A N 1
ATOM 4086 C CA . GLN A 1 529 ? -78.546 8.085 -21.521 1.00 32.12 529 GLN A CA 1
ATOM 4087 C C . GLN A 1 529 ? -77.853 9.314 -22.123 1.00 32.12 529 GLN A C 1
ATOM 4089 O O . GLN A 1 529 ? -76.837 9.801 -21.637 1.00 32.12 529 GLN A O 1
ATOM 4094 N N . MET A 1 530 ? -78.439 9.778 -23.228 1.00 31.11 530 MET A N 1
ATOM 4095 C CA . MET A 1 530 ? -78.242 11.093 -23.828 1.00 31.11 530 MET A CA 1
ATOM 4096 C C . MET A 1 530 ? -78.761 12.191 -22.886 1.00 31.11 530 MET A C 1
ATOM 4098 O O . MET A 1 530 ? -79.817 11.987 -22.295 1.00 31.11 530 MET A O 1
ATOM 4102 N N . GLN A 1 531 ? -78.127 13.370 -22.861 1.00 31.30 531 GLN A N 1
ATOM 4103 C CA . GLN A 1 531 ? -78.708 14.631 -23.368 1.00 31.30 531 GLN A CA 1
ATOM 4104 C C . GLN A 1 531 ? -77.852 15.871 -23.030 1.00 31.30 531 GLN A C 1
ATOM 4106 O O . GLN A 1 531 ? -77.539 16.116 -21.874 1.00 31.30 531 GLN A O 1
ATOM 4111 N N . LEU A 1 532 ? -77.595 16.659 -24.087 1.00 31.62 532 LEU A N 1
ATOM 4112 C CA . LEU A 1 532 ? -77.655 18.130 -24.185 1.00 31.62 532 LEU A CA 1
ATOM 4113 C C . LEU A 1 532 ? -76.868 18.978 -23.165 1.00 31.62 532 LEU A C 1
ATOM 4115 O O . LEU A 1 532 ? -77.338 19.201 -22.055 1.00 31.62 532 LEU A O 1
ATOM 4119 N N . GLN A 1 533 ? -75.804 19.647 -23.624 1.00 32.91 533 GLN A N 1
ATOM 4120 C CA . GLN A 1 533 ? -75.906 20.967 -24.268 1.00 32.91 533 GLN A CA 1
ATOM 4121 C C . GLN A 1 533 ? -74.661 21.267 -25.108 1.00 32.91 533 GLN A C 1
ATOM 4123 O O . GLN A 1 533 ? -73.570 20.804 -24.707 1.00 32.91 533 GLN A O 1
#

Mean predicted aligned error: 14.1 Å

InterPro domains:
  IPR028103 Spatacsin [PTHR13650] (103-511)

Secondary structure (DSSP, 8-state):
-------PPP-EEEEEEEE-SSS-TTGGGEEEEEEPTTS-EEEEEETTS-EEEEESSS-SSEEEEE-S--SEEEEPBPSS--TTSPPEEEEE-TTS-EEEEEE-TT--EEEEEEE-HHHHHHHS-GGG-------EEEEEEETTEEEEEETTTEEEEEE--TT-SSPEEEEEEE----TT-TT-EEEEEEETTEEEEEETTSEEEEEETTT--EEEEEEHHHHHHHH-S-GGGGGG---EEEEEE-TTSSEEEEEETTSEEEEEEHHHHHHH-GGGBTT--------SS-SS---TTSHHHHHHHHHHHT----S---HHHHHHHHHHHHHSS---TT---GGGGSS-HHHHHHHHH---PPPSSPTT-EEEE--PPTT-EEEEEEE-SSEEEEEEE-GGG--EEEEEEETTT--EEEEEE-SSEEEEE--SSS--EEEEETTEEEEEEES--HHHHHHHHHHHS-HHHHHHHHHHTT--S----HHHHHHHHHTT-HHHHHHHHHHTHHHHS--------PPPP--------

pLDDT: mean 77.48, std 15.85, range [25.36, 95.31]

Organism: Clarias magur (NCBI:txid1594786)

Radius of gyration: 29.88 Å; Cα contacts (8 Å, |Δi|>4): 965; chains: 1; bounding box: 123×59×65 Å